Protein AF-0000000068881860 (afdb_homodimer)

Organism: Cordyceps militaris (strain CM01) (NCBI:txid983644)

Nearest PDB structures (foldseek):
  6rwh-assembly1_A-2  TM=2.886E-01  e=1.156E+00  Homo sapiens
  7oqw-assembly1_A-2  TM=2.796E-01  e=2.111E+00  Homo sapiens
  6qds-assembly1_A-2  TM=2.973E-01  e=2.919E+00  Homo sapiens
  5n5t-assembly1_A-2  TM=2.731E-01  e=3.680E+00  Homo sapiens
  7oqg-assembly1_A  TM=2.749E-01  e=4.429E+00  Homo sapiens

Solvent-accessible surface area (backbone atoms only — not comparable to full-atom values): 34474 Å² total; per-residue (Å²): 134,83,83,69,75,73,81,76,70,82,74,78,71,51,68,64,53,52,33,51,53,47,51,56,52,47,54,57,48,46,53,52,50,52,57,40,29,72,53,29,72,70,35,61,43,63,58,52,47,54,51,46,53,53,51,53,50,34,41,48,31,61,34,77,65,48,66,71,42,52,50,53,50,46,52,51,49,48,50,47,48,53,50,34,39,20,24,24,52,74,83,44,50,63,53,31,42,46,51,47,51,54,41,28,45,25,47,65,33,86,61,48,23,50,50,75,73,87,83,87,72,84,68,69,87,51,86,85,45,52,39,76,62,62,47,98,87,68,22,34,65,36,54,52,42,58,61,47,25,60,55,49,40,48,51,44,72,71,38,66,74,39,72,75,53,45,74,81,55,46,24,52,35,10,35,25,30,43,39,13,46,41,30,23,49,60,44,45,74,27,36,49,56,48,52,45,34,50,50,33,61,44,62,13,35,91,54,49,62,71,56,94,86,48,68,18,30,56,73,37,38,52,20,49,25,37,20,35,67,50,15,32,66,46,51,51,36,24,22,69,54,48,85,43,74,59,58,87,77,42,59,62,85,47,26,44,73,26,59,51,45,53,71,64,68,71,51,90,67,60,47,65,28,58,53,51,45,51,50,50,53,51,45,32,56,50,37,43,68,61,80,47,64,72,46,13,50,28,28,46,50,39,52,55,46,40,59,70,44,43,67,26,69,76,42,59,84,67,73,68,61,82,121,136,81,80,69,77,72,81,78,71,80,74,77,71,50,67,64,53,53,31,52,53,48,51,54,52,46,54,56,48,45,53,53,51,53,58,39,29,71,54,29,72,69,36,60,42,63,58,53,47,53,53,45,54,54,51,53,48,34,41,49,30,62,35,78,66,49,66,72,42,53,53,53,49,46,52,51,49,46,51,46,46,53,48,34,38,22,23,25,48,75,84,44,51,62,53,30,43,47,52,46,51,53,40,28,45,25,46,65,32,85,59,48,22,51,49,76,72,88,80,89,70,84,68,68,88,51,85,84,44,50,40,75,62,64,48,97,87,69,22,33,66,36,55,53,43,58,60,47,27,61,54,48,40,48,52,43,72,70,39,67,76,39,71,72,51,47,74,56,76,45,20,53,35,10,34,24,32,42,40,12,46,43,31,22,50,60,42,44,72,27,36,49,56,48,50,46,34,50,48,33,61,44,61,14,35,89,52,51,62,69,56,92,84,49,68,20,31,55,74,38,38,53,20,50,24,37,19,36,65,50,15,35,68,45,52,51,36,24,22,69,55,48,85,44,73,59,59,87,76,42,57,63,86,47,27,43,71,26,60,52,43,53,71,65,68,72,50,90,68,62,47,65,30,57,54,51,46,52,50,51,52,51,44,34,56,51,37,43,67,62,81,46,65,73,47,14,52,27,28,45,49,38,50,54,46,40,57,71,42,40,66,26,66,76,42,59,83,66,74,68,61,83,121

pLDDT: mean 86.81, std 18.7, range [21.02, 98.81]

Radius of gyration: 27.89 Å; Cα contacts (8 Å, |Δi|>4): 917; chains: 2; bounding box: 131×77×62 Å

Sequence (646 aa):
MENRPAPHIVSEQSEEERLARFLKCASIADKHVDQEAELGDDNTLDITVESHISALTFRHIATATPMIVLEAELHHFWRTAILGASHWNPENRKHDTLIRLILQARARGTLTRPLSSVSGGQEPLSSSNRRHVLFSDGNSLWSGLPFLGTDLVQVWLDRFYQLDYANHHNQRVNLSCFVGRLLSVGIYNGPATCLLSLFRETLETDRALTSDKEVSVSHLIHALAAFIRYAKESTLSLSNGSEAPDVGTLPPSVASLGELARQSGTINVPGFSVERWKFWMSRLEELVNCGEESVATAAANCLGYVDCTSSTIYGPLENHTIDMENRPAPHIVSEQSEEERLARFLKCASIADKHVDQEAELGDDNTLDITVESHISALTFRHIATATPMIVLEAELHHFWRTAILGASHWNPENRKHDTLIRLILQARARGTLTRPLSSVSGGQEPLSSSNRRHVLFSDGNSLWSGLPFLGTDLVQVWLDRFYQLDYANHHNQRVNLSCFVGRLLSVGIYNGPATCLLSLFRETLETDRALTSDKEVSVSHLIHALAAFIRYAKESTLSLSNGSEAPDVGTLPPSVASLGELARQSGTINVPGFSVERWKFWMSRLEELVNCGEESVATAAANCLGYVDCTSSTIYGPLENHTID

Secondary structure (DSSP, 8-state):
--------------HHHHHHHHHHHHHHHHHHHHHHHTTGGG--HHHHHHHHHHHHHHHHHHS---HHHHHHHHHHHHHHHHHHHTTS-TT-THHHHHHHHHHHHHTT---EEE----SS------GGGEEE-B-TTS-BTTTS-TTHHHHHHHHHHHHTTSTTTTTTT-HHHHHHHHHHHHHHTT--TTHHHHHHHHHIIIIIS---SS-SSS--HHHHHHHHHHHHHHHHHHHHHHHTTTTPPPGGGS-HHHHS--HHHHHH----SSSS-HHHHHHHHHHHHHHHTSS-HHHHHHHHHHHHHHHHHHTTSS--SS-----/--------------HHHHHHHHHHHHHHHHHHHHHHHTTGGG--HHHHHHHHHHHHHHHHHHS---HHHHHHHHHHHHHHHHHHHTTS-TT-THHHHHHHHHHHHHTT---EEE----SS------GGGEEE-B-TTS-BTTTS-TTHHHHHHHHHHHHTTSGGGGGTTTHHHHHHHHHHHHHHTT--TTHHHHHHHHHIIIIIS---SS-SSS--HHHHHHHHHHHHHHHHHHHHHHHTTTTPPPGGGS-HHHHS--HHHHHH----SSSS-HHHHHHHHHHHHHHHTSS-HHHHHHHHHHHHHHHHHHTTSS--TT-----

Foldseek 3Di:
DDCPDDPDPPPPQPLVRVLVVLVVVLVVVVVVLLVLLLVFQPRDLLVVLLVLLVVLLCCFAPHPNDLVNSVVSLLSSLVSLLSNQLRYDLPRCSLVSSLVSLVVLLVVDFHWHFAPDDDDDPPDSPPVGIGTDAHPVGHGGSVRSPCNQVSLLCCLVVQLFDLCNCPRHNSLLRSLLSLLQCLLVPNCRNSVLSLLQLLQVQQFADFACDDNPGRHNLSRLSSNLSNCLRNLQSLVCCLPVHSPDDLVVHDPVSFDHHDRLVVVVQDDGTGHYLSVVVSSLVSLVVQLVVPDPSSNVSSVSNNVSNVVNQVPDPHNSPPPPPD/DDCPDDPPPPPPQPLVRVLVVLVVVLVVVVVVLLVLLQVFLPRDLLVVLLVLLVVLLCCFAPHPRDLVNSVVSLLSSLVSLLSNQLRYDLPRCSLVSSLVSLVVLLVVDFGWHFAPDDDDDPPDSPPVGIGGDAHPVGHGGSVRSPCNQVSLLCCLVVQLFDLCNCVPRNSLLRSLLSLLQCLLVPNCRNSVLSLLQLLQVQQFADAACDDNPGRHNLSRLSSNLSNCLRNLQSLVCCLPVHSPDDLVVHDPVSFDHHDNLVVVVQDDGTGHYLSSVVSSLVSLVVQLVVPDPSSNVSSVSNNVSNVVNCVPDPHNSPPPPPD

Structure (mmCIF, N/CA/C/O backbone):
data_AF-0000000068881860-model_v1
#
loop_
_entity.id
_entity.type
_entity.pdbx_description
1 polymer 'Uncharacterized protein'
#
loop_
_atom_site.group_PDB
_atom_site.id
_atom_site.type_symbol
_atom_site.label_atom_id
_atom_site.label_alt_id
_atom_site.label_comp_id
_atom_site.label_asym_id
_atom_site.label_entity_id
_atom_site.label_seq_id
_atom_site.pdbx_PDB_ins_code
_atom_site.Cartn_x
_atom_site.Cartn_y
_atom_site.Cartn_z
_atom_site.occupancy
_atom_site.B_iso_or_equiv
_atom_site.auth_seq_id
_atom_site.auth_comp_id
_atom_site.auth_asym_id
_atom_site.auth_atom_id
_atom_site.pdbx_PDB_model_num
ATOM 1 N N . MET A 1 1 ? -65.812 11.75 21.344 1 29.17 1 MET A N 1
ATOM 2 C CA . MET A 1 1 ? -64.375 11.656 21.531 1 29.17 1 MET A CA 1
ATOM 3 C C . MET A 1 1 ? -63.75 10.641 20.562 1 29.17 1 MET A C 1
ATOM 5 O O . MET A 1 1 ? -63.969 9.438 20.719 1 29.17 1 MET A O 1
ATOM 9 N N . GLU A 1 2 ? -63.625 10.914 19.297 1 32.97 2 GLU A N 1
ATOM 10 C CA . GLU A 1 2 ? -63.312 10.055 18.156 1 32.97 2 GLU A CA 1
ATOM 11 C C . GLU A 1 2 ? -61.906 9.523 18.234 1 32.97 2 GLU A C 1
ATOM 13 O O . GLU A 1 2 ? -60.969 10.273 18.5 1 32.97 2 GLU A O 1
ATOM 18 N N . ASN A 1 3 ? -61.688 8.195 18.516 1 34 3 ASN A N 1
ATOM 19 C CA . ASN A 1 3 ? -60.5 7.355 18.609 1 34 3 ASN A CA 1
ATOM 20 C C . ASN A 1 3 ? -59.594 7.512 17.375 1 34 3 ASN A C 1
ATOM 22 O O . ASN A 1 3 ? -59.938 7.055 16.297 1 34 3 ASN A O 1
ATOM 26 N N . ARG A 1 4 ? -58.875 8.586 17.234 1 37.62 4 ARG A N 1
ATOM 27 C CA . ARG A 1 4 ? -57.906 8.695 16.156 1 37.62 4 ARG A CA 1
ATOM 28 C C . ARG A 1 4 ? -56.969 7.508 16.156 1 37.62 4 ARG A C 1
ATOM 30 O O . ARG A 1 4 ? -56.344 7.199 17.172 1 37.62 4 ARG A O 1
ATOM 37 N N . PRO A 1 5 ? -57.156 6.578 15.219 1 33.19 5 PRO A N 1
ATOM 38 C CA . PRO A 1 5 ? -56.219 5.445 15.242 1 33.19 5 PRO A CA 1
ATOM 39 C C . PRO A 1 5 ? -54.75 5.883 15.312 1 33.19 5 PRO A C 1
ATOM 41 O O . PRO A 1 5 ? -54.406 6.961 14.836 1 33.19 5 PRO A O 1
ATOM 44 N N . ALA A 1 6 ? -54 5.336 16.328 1 37.25 6 ALA A N 1
ATOM 45 C CA . ALA A 1 6 ? -52.594 5.555 16.547 1 37.25 6 ALA A CA 1
ATOM 46 C C . ALA A 1 6 ? -51.812 5.488 15.227 1 37.25 6 ALA A C 1
ATOM 48 O O . ALA A 1 6 ? -52.156 4.707 14.336 1 37.25 6 ALA A O 1
ATOM 49 N N . PRO A 1 7 ? -51 6.562 14.812 1 36.44 7 PRO A N 1
ATOM 50 C CA . PRO A 1 7 ? -50.188 6.504 13.586 1 36.44 7 PRO A CA 1
ATOM 51 C C . PRO A 1 7 ? -49.531 5.152 13.391 1 36.44 7 PRO A C 1
ATOM 53 O O . PRO A 1 7 ? -49.219 4.453 14.367 1 36.44 7 PRO A O 1
ATOM 56 N N . HIS A 1 8 ? -49.844 4.312 12.375 1 34.31 8 HIS A N 1
ATOM 57 C CA . HIS A 1 8 ? -49.25 3.07 11.906 1 34.31 8 HIS A CA 1
ATOM 58 C C . HIS A 1 8 ? -47.75 3.072 12.117 1 34.31 8 HIS A C 1
ATOM 60 O O . HIS A 1 8 ? -47.062 4.016 11.719 1 34.31 8 HIS A O 1
ATOM 66 N N . ILE A 1 9 ? -47.25 2.508 13.109 1 37.78 9 ILE A N 1
ATOM 67 C CA . ILE A 1 9 ? -45.844 2.229 13.383 1 37.78 9 ILE A CA 1
ATOM 68 C C . ILE A 1 9 ? -45.125 1.937 12.078 1 37.78 9 ILE A C 1
ATOM 70 O O . ILE A 1 9 ? -45.531 1.079 11.297 1 37.78 9 ILE A O 1
ATOM 74 N N . VAL A 1 10 ? -44.531 2.859 11.406 1 39.78 10 VAL A N 1
ATOM 75 C CA . VAL A 1 10 ? -43.625 2.602 10.305 1 39.78 10 VAL A CA 1
ATOM 76 C C . VAL A 1 10 ? -43 1.213 10.461 1 39.78 10 VAL A C 1
ATOM 78 O O . VAL A 1 10 ? -42.344 0.92 11.469 1 39.78 10 VAL A O 1
ATOM 81 N N . SER A 1 11 ? -43.406 0.081 10.109 1 43.28 11 SER A N 1
ATOM 82 C CA . SER A 1 11 ? -43.062 -1.334 10.07 1 43.28 11 SER A CA 1
ATOM 83 C C . SER A 1 11 ? -41.562 -1.52 9.844 1 43.28 11 SER A C 1
ATOM 85 O O . SER A 1 11 ? -41 -1.021 8.859 1 43.28 11 SER A O 1
ATOM 87 N N . GLU A 1 12 ? -40.688 -1.574 10.836 1 55.06 12 GLU A N 1
ATOM 88 C CA . GLU A 1 12 ? -39.25 -1.925 10.875 1 55.06 12 GLU A CA 1
ATOM 89 C C . GLU A 1 12 ? -38.938 -3.043 9.883 1 55.06 12 GLU A C 1
ATOM 91 O O . GLU A 1 12 ? -39.5 -4.137 9.977 1 55.06 12 GLU A O 1
ATOM 96 N N . GLN A 1 13 ? -38.688 -2.779 8.648 1 69.75 13 GLN A N 1
ATOM 97 C CA . GLN A 1 13 ? -38.312 -3.762 7.645 1 69.75 13 GLN A CA 1
ATOM 98 C C . GLN A 1 13 ? -37.375 -4.82 8.234 1 69.75 13 GLN A C 1
ATOM 100 O O . GLN A 1 13 ? -36.469 -4.488 8.977 1 69.75 13 GLN A O 1
ATOM 105 N N . SER A 1 14 ? -37.875 -6.129 8.188 1 84.31 14 SER A N 1
ATOM 106 C CA . SER A 1 14 ? -37.062 -7.25 8.641 1 84.31 14 SER A CA 1
ATOM 107 C C . SER A 1 14 ? -35.656 -7.203 8.016 1 84.31 14 SER A C 1
ATOM 109 O O . SER A 1 14 ? -35.438 -6.531 7.008 1 84.31 14 SER A O 1
ATOM 111 N N . GLU A 1 15 ? -34.719 -7.703 8.656 1 88.19 15 GLU A N 1
ATOM 112 C CA . GLU A 1 15 ? -33.375 -7.812 8.141 1 88.19 15 GLU A CA 1
ATOM 113 C C . GLU A 1 15 ? -33.344 -8.461 6.762 1 88.19 15 GLU A C 1
ATOM 115 O O . GLU A 1 15 ? -32.562 -8.055 5.887 1 88.19 15 GLU A O 1
ATOM 120 N N . GLU A 1 16 ? -34.281 -9.328 6.531 1 89.25 16 GLU A N 1
ATOM 121 C CA . GLU A 1 16 ? -34.375 -10.047 5.262 1 89.25 16 GLU A CA 1
ATOM 122 C C . GLU A 1 16 ? -34.875 -9.141 4.148 1 89.25 16 GLU A C 1
ATOM 124 O O . GLU A 1 16 ? -34.438 -9.242 3.002 1 89.25 16 GLU A O 1
ATOM 129 N N . GLU A 1 17 ? -35.781 -8.359 4.566 1 89.94 17 GLU A N 1
ATOM 130 C CA . GLU A 1 17 ? -36.312 -7.426 3.58 1 89.94 17 GLU A CA 1
ATOM 131 C C . GLU A 1 17 ? -35.25 -6.398 3.16 1 89.94 17 GLU A C 1
ATOM 133 O O . GLU A 1 17 ? -35.156 -6.047 1.98 1 89.94 17 GLU A O 1
ATOM 138 N N . ARG A 1 18 ? -34.625 -5.941 4.141 1 90.62 18 ARG A N 1
ATOM 139 C CA . ARG A 1 18 ? -33.562 -4.988 3.84 1 90.62 18 ARG A CA 1
ATOM 140 C C . ARG A 1 18 ? -32.469 -5.625 2.973 1 90.62 18 ARG A C 1
ATOM 142 O O . ARG A 1 18 ? -31.938 -4.984 2.068 1 90.62 18 ARG A O 1
ATOM 149 N N . LEU A 1 19 ? -32.156 -6.84 3.217 1 93.25 19 LEU A N 1
ATOM 150 C CA . LEU A 1 19 ? -31.188 -7.57 2.398 1 93.25 19 LEU A CA 1
ATOM 151 C C . LEU A 1 19 ? -31.703 -7.711 0.965 1 93.25 19 LEU A C 1
ATOM 153 O O . LEU A 1 19 ? -30.953 -7.48 0.014 1 93.25 19 LEU A O 1
ATOM 157 N N . ALA A 1 20 ? -32.938 -8.062 0.847 1 93.31 20 ALA A N 1
ATOM 158 C CA . ALA A 1 20 ? -33.531 -8.242 -0.478 1 93.31 20 ALA A CA 1
ATOM 159 C C . ALA A 1 20 ? -33.469 -6.949 -1.283 1 93.31 20 ALA A C 1
ATOM 161 O O . ALA A 1 20 ? -33.219 -6.969 -2.488 1 93.31 20 ALA A O 1
ATOM 162 N N . ARG A 1 21 ? -33.75 -5.887 -0.641 1 90.81 21 ARG A N 1
ATOM 163 C CA . ARG A 1 21 ? -33.719 -4.59 -1.302 1 90.81 21 ARG A CA 1
ATOM 164 C C . ARG A 1 21 ? -32.281 -4.266 -1.764 1 90.81 21 ARG A C 1
ATOM 166 O O . ARG A 1 21 ? -32.094 -3.791 -2.883 1 90.81 21 ARG A O 1
ATOM 173 N N . PHE A 1 22 ? -31.344 -4.527 -0.86 1 92.69 22 PHE A N 1
ATOM 174 C CA . PHE A 1 22 ? -29.969 -4.277 -1.245 1 92.69 22 PHE A CA 1
ATOM 175 C C . PHE A 1 22 ? -29.578 -5.125 -2.447 1 92.69 22 PHE A C 1
ATOM 177 O O . PHE A 1 22 ? -28.953 -4.633 -3.389 1 92.69 22 PHE A O 1
ATOM 184 N N . LEU A 1 23 ? -29.938 -6.363 -2.387 1 93.5 23 LEU A N 1
ATOM 185 C CA . LEU A 1 23 ? -29.547 -7.285 -3.445 1 93.5 23 LEU A CA 1
ATOM 186 C C . LEU A 1 23 ? -30.156 -6.867 -4.781 1 93.5 23 LEU A C 1
ATOM 188 O O . LEU A 1 23 ? -29.516 -7.016 -5.828 1 93.5 23 LEU A O 1
ATOM 192 N N . LYS A 1 24 ? -31.312 -6.352 -4.742 1 91.5 24 LYS A N 1
ATOM 193 C CA . LYS A 1 24 ? -31.938 -5.832 -5.961 1 91.5 24 LYS A CA 1
ATOM 194 C C . LYS A 1 24 ? -31.141 -4.656 -6.52 1 91.5 24 LYS A C 1
ATOM 196 O O . LYS A 1 24 ? -30.875 -4.598 -7.719 1 91.5 24 LYS A O 1
ATOM 201 N N . CYS A 1 25 ? -30.75 -3.781 -5.652 1 89.81 25 CYS A N 1
ATOM 202 C CA . CYS A 1 25 ? -29.953 -2.631 -6.059 1 89.81 25 CYS A CA 1
ATOM 203 C C . CYS A 1 25 ? -28.578 -3.064 -6.551 1 89.81 25 CYS A C 1
ATOM 205 O O . CYS A 1 25 ? -28.062 -2.527 -7.535 1 89.81 25 CYS A O 1
ATOM 207 N N . ALA A 1 26 ? -28.031 -4.047 -5.848 1 90.12 26 ALA A N 1
ATOM 208 C CA . ALA A 1 26 ? -26.688 -4.535 -6.188 1 90.12 26 ALA A CA 1
ATOM 209 C C . ALA A 1 26 ? -26.688 -5.184 -7.57 1 90.12 26 ALA A C 1
ATOM 211 O O . ALA A 1 26 ? -25.703 -5.066 -8.312 1 90.12 26 ALA A O 1
ATOM 212 N N . SER A 1 27 ? -27.766 -5.777 -7.875 1 90.75 27 SER A N 1
ATOM 213 C CA . SER A 1 27 ? -27.859 -6.418 -9.18 1 90.75 27 SER A CA 1
ATOM 214 C C . SER A 1 27 ? -27.828 -5.387 -10.305 1 90.75 27 SER A C 1
ATOM 216 O O . SER A 1 27 ? -27.188 -5.613 -11.336 1 90.75 27 SER A O 1
ATOM 218 N N . ILE A 1 28 ? -28.438 -4.34 -10.125 1 91.06 28 ILE A N 1
ATOM 219 C CA . ILE A 1 28 ? -28.406 -3.252 -11.094 1 91.06 28 ILE A CA 1
ATOM 220 C C . ILE A 1 28 ? -27.016 -2.643 -11.156 1 91.06 28 ILE A C 1
ATOM 222 O O . ILE A 1 28 ? -26.469 -2.42 -12.242 1 91.06 28 ILE A O 1
ATOM 226 N N . ALA A 1 29 ? -26.484 -2.461 -10 1 91.19 29 ALA A N 1
ATOM 227 C CA . ALA A 1 29 ? -25.141 -1.896 -9.906 1 91.19 29 ALA A CA 1
ATOM 228 C C . ALA A 1 29 ? -24.109 -2.812 -10.57 1 91.19 29 ALA A C 1
ATOM 230 O O . ALA A 1 29 ? -23.156 -2.34 -11.188 1 91.19 29 ALA A O 1
ATOM 231 N N . ASP A 1 30 ? -24.375 -4.055 -10.453 1 92.44 30 ASP A N 1
ATOM 232 C CA . ASP A 1 30 ? -23.453 -5.039 -11.016 1 92.44 30 ASP A CA 1
ATOM 233 C C . ASP A 1 30 ? -23.375 -4.906 -12.539 1 92.44 30 ASP A C 1
ATOM 235 O O . ASP A 1 30 ? -22.312 -5.047 -13.125 1 92.44 30 ASP A O 1
ATOM 239 N N . LYS A 1 31 ? -24.438 -4.645 -13.133 1 93.44 31 LYS A N 1
ATOM 240 C CA . LYS A 1 31 ? -24.453 -4.457 -14.578 1 93.44 31 LYS A CA 1
ATOM 241 C C . LYS A 1 31 ? -23.609 -3.248 -14.977 1 93.44 31 LYS A C 1
ATOM 243 O O . LYS A 1 31 ? -22.875 -3.291 -15.969 1 93.44 31 LYS A O 1
ATOM 248 N N . HIS A 1 32 ? -23.75 -2.293 -14.203 1 94 32 HIS A N 1
ATOM 249 C CA . HIS A 1 32 ? -22.953 -1.097 -14.461 1 94 32 HIS A CA 1
ATOM 250 C C . HIS A 1 32 ? -21.469 -1.362 -14.234 1 94 32 HIS A C 1
ATOM 252 O O . HIS A 1 32 ? -20.625 -0.868 -14.984 1 94 32 HIS A O 1
ATOM 258 N N . VAL A 1 33 ? -21.203 -2.094 -13.195 1 96 33 VAL A N 1
ATOM 259 C CA . VAL A 1 33 ? -19.812 -2.445 -12.875 1 96 33 VAL A CA 1
ATOM 260 C C . VAL A 1 33 ? -19.219 -3.291 -14 1 96 33 VAL A C 1
ATOM 262 O O . VAL A 1 33 ? -18.078 -3.07 -14.406 1 96 33 VAL A O 1
ATOM 265 N N . ASP A 1 34 ? -20.031 -4.145 -14.508 1 95.62 34 ASP A N 1
ATOM 266 C CA . ASP A 1 34 ? -19.578 -4.977 -15.617 1 95.62 34 ASP A CA 1
ATOM 267 C C . ASP A 1 34 ? -19.266 -4.125 -16.844 1 95.62 34 ASP A C 1
ATOM 269 O O . ASP A 1 34 ? -18.234 -4.324 -17.5 1 95.62 34 ASP A O 1
ATOM 273 N N . GLN A 1 35 ? -20.125 -3.275 -17.125 1 95.69 35 GLN A N 1
ATOM 274 C CA . GLN A 1 35 ? -19.938 -2.402 -18.281 1 95.69 35 GLN A CA 1
ATOM 275 C C . GLN A 1 35 ? -18.703 -1.511 -18.109 1 95.69 35 GLN A C 1
ATOM 277 O O . GLN A 1 35 ? -17.938 -1.316 -19.047 1 95.69 35 GLN A O 1
ATOM 282 N N . GLU A 1 36 ? -18.625 -1.035 -16.891 1 96.31 36 GLU A N 1
ATOM 283 C CA . GLU A 1 36 ? -17.453 -0.195 -16.594 1 96.31 36 GLU A CA 1
ATOM 284 C C . GLU A 1 36 ? -16.156 -0.976 -16.734 1 96.31 36 GLU A C 1
ATOM 286 O O . GLU A 1 36 ? -15.188 -0.464 -17.297 1 96.31 36 GLU A O 1
ATOM 291 N N . ALA A 1 37 ? -16.109 -2.162 -16.328 1 95.56 37 ALA A N 1
ATOM 292 C CA . ALA A 1 37 ? -14.906 -2.998 -16.375 1 95.56 37 ALA A CA 1
ATOM 293 C C . ALA A 1 37 ? -14.469 -3.24 -17.812 1 95.56 37 ALA A C 1
ATOM 295 O O . ALA A 1 37 ? -13.273 -3.344 -18.094 1 95.56 37 ALA A O 1
ATOM 296 N N . GLU A 1 38 ? -15.375 -3.26 -18.703 1 93.94 38 GLU A N 1
ATOM 297 C CA . GLU A 1 38 ? -15.094 -3.561 -20.094 1 93.94 38 GLU A CA 1
ATOM 298 C C . GLU A 1 38 ? -14.32 -2.426 -20.766 1 93.94 38 GLU A C 1
ATOM 300 O O . GLU A 1 38 ? -13.781 -2.592 -21.859 1 93.94 38 GLU A O 1
ATOM 305 N N . LEU A 1 39 ? -14.195 -1.349 -20.109 1 95.62 39 LEU A N 1
ATOM 306 C CA . LEU A 1 39 ? -13.438 -0.222 -20.641 1 95.62 39 LEU A CA 1
ATOM 307 C C . LEU A 1 39 ? -11.938 -0.458 -20.484 1 95.62 39 LEU A C 1
ATOM 309 O O . LEU A 1 39 ? -11.133 0.361 -20.938 1 95.62 39 LEU A O 1
ATOM 313 N N . GLY A 1 40 ? -11.586 -1.563 -19.859 1 94.69 40 GLY A N 1
ATOM 314 C CA . GLY A 1 40 ? -10.18 -1.921 -19.734 1 94.69 40 GLY A CA 1
ATOM 315 C C . GLY A 1 40 ? -9.398 -0.979 -18.844 1 94.69 40 GLY A C 1
ATOM 316 O O . GLY A 1 40 ? -9.805 -0.708 -17.703 1 94.69 40 GLY A O 1
ATOM 317 N N . ASP A 1 41 ? -8.414 -0.45 -19.359 1 95.06 41 ASP A N 1
ATOM 318 C CA . ASP A 1 41 ? -7.508 0.402 -18.594 1 95.06 41 ASP A CA 1
ATOM 319 C C . ASP A 1 41 ? -8.195 1.701 -18.188 1 95.06 41 ASP A C 1
ATOM 321 O O . ASP A 1 41 ? -7.746 2.375 -17.25 1 95.06 41 ASP A O 1
ATOM 325 N N . ASP A 1 42 ? -9.211 1.984 -18.828 1 95.5 42 ASP A N 1
ATOM 326 C CA . ASP A 1 42 ? -9.844 3.275 -18.594 1 95.5 42 ASP A CA 1
ATOM 327 C C . ASP A 1 42 ? -10.961 3.152 -17.562 1 95.5 42 ASP A C 1
ATOM 329 O O . ASP A 1 42 ? -11.531 4.16 -17.125 1 95.5 42 ASP A O 1
ATOM 333 N N . ASN A 1 43 ? -11.195 1.9 -17.125 1 96.5 43 ASN A N 1
ATOM 334 C CA . ASN A 1 43 ? -12.281 1.82 -16.156 1 96.5 43 ASN A CA 1
ATOM 335 C C . ASN A 1 43 ? -11.93 2.537 -14.859 1 96.5 43 ASN A C 1
ATOM 337 O O . ASN A 1 43 ? -10.758 2.648 -14.5 1 96.5 43 ASN A O 1
ATOM 341 N N . THR A 1 44 ? -12.961 3.01 -14.172 1 96.75 44 THR A N 1
ATOM 342 C CA . THR A 1 44 ? -12.766 3.854 -13 1 96.75 44 THR A CA 1
ATOM 343 C C . THR A 1 44 ? -13.281 3.158 -11.742 1 96.75 44 THR A C 1
ATOM 345 O O . THR A 1 44 ? -13.789 3.812 -10.828 1 96.75 44 THR A O 1
ATOM 348 N N . LEU A 1 45 ? -13.164 1.93 -11.727 1 97 45 LEU A N 1
ATOM 349 C CA . LEU A 1 45 ? -13.703 1.175 -10.602 1 97 45 LEU A CA 1
ATOM 350 C C . LEU A 1 45 ? -12.844 1.361 -9.352 1 97 45 LEU A C 1
ATOM 352 O O . LEU A 1 45 ? -13.289 1.078 -8.242 1 97 45 LEU A O 1
ATOM 356 N N . ASP A 1 46 ? -11.609 1.86 -9.523 1 96.31 46 ASP A N 1
ATOM 357 C CA . ASP A 1 46 ? -10.812 2.236 -8.359 1 96.31 46 ASP A CA 1
ATOM 358 C C . ASP A 1 46 ? -11.477 3.373 -7.59 1 96.31 46 ASP A C 1
ATOM 360 O O . ASP A 1 46 ? -11.438 3.402 -6.355 1 96.31 46 ASP A O 1
ATOM 364 N N . ILE A 1 47 ? -12.125 4.27 -8.289 1 95.38 47 ILE A N 1
ATOM 365 C CA . ILE A 1 47 ? -12.852 5.363 -7.66 1 95.38 47 ILE A CA 1
ATOM 366 C C . ILE A 1 47 ? -14.078 4.812 -6.938 1 95.38 47 ILE A C 1
ATOM 368 O O . ILE A 1 47 ? -14.375 5.215 -5.809 1 95.38 47 ILE A O 1
ATOM 372 N N . THR A 1 48 ? -14.734 3.895 -7.578 1 95.31 48 THR A N 1
ATOM 373 C CA . THR A 1 48 ? -15.906 3.254 -6.988 1 95.31 48 THR A CA 1
ATOM 374 C C . THR A 1 48 ? -15.539 2.537 -5.695 1 95.31 48 THR A C 1
ATOM 376 O O . THR A 1 48 ? -16.25 2.645 -4.695 1 95.31 48 THR A O 1
ATOM 379 N N . VAL A 1 49 ? -14.445 1.874 -5.703 1 96.62 49 VAL A N 1
ATOM 380 C CA . VAL A 1 49 ? -13.969 1.126 -4.547 1 96.62 49 VAL A CA 1
ATOM 381 C C . VAL A 1 49 ? -13.656 2.086 -3.398 1 96.62 49 VAL A C 1
ATOM 383 O O . VAL A 1 49 ? -14.023 1.829 -2.25 1 96.62 49 VAL A O 1
ATOM 386 N N . GLU A 1 50 ? -13.055 3.16 -3.721 1 94.5 50 GLU A N 1
ATOM 387 C CA . GLU A 1 50 ? -12.734 4.148 -2.697 1 94.5 50 GLU A CA 1
ATOM 388 C C . GLU A 1 50 ? -14 4.672 -2.02 1 94.5 50 GLU A C 1
ATOM 390 O O . GLU A 1 50 ? -14.062 4.77 -0.792 1 94.5 50 GLU A O 1
ATOM 395 N N . SER A 1 51 ? -14.953 4.953 -2.812 1 92.44 51 SER A N 1
ATOM 396 C CA . SER A 1 51 ? -16.234 5.453 -2.297 1 92.44 51 SER A CA 1
ATOM 397 C C . SER A 1 51 ? -16.922 4.406 -1.432 1 92.44 51 SER A C 1
ATOM 399 O O . SER A 1 51 ? -17.547 4.742 -0.423 1 92.44 51 SER A O 1
ATOM 401 N N . HIS A 1 52 ? -16.812 3.17 -1.829 1 94.44 52 HIS A N 1
ATOM 402 C CA . HIS A 1 52 ? -17.453 2.09 -1.09 1 94.44 52 HIS A CA 1
ATOM 403 C C . HIS A 1 52 ? -16.797 1.898 0.278 1 94.44 52 HIS A C 1
ATOM 405 O O . HIS A 1 52 ? -17.484 1.55 1.246 1 94.44 52 HIS A O 1
ATOM 411 N N . ILE A 1 53 ? -15.508 2.092 0.35 1 94.12 53 ILE A N 1
ATOM 412 C CA . ILE A 1 53 ? -14.82 1.975 1.633 1 94.12 53 ILE A CA 1
ATOM 413 C C . ILE A 1 53 ? -15.398 2.986 2.619 1 94.12 53 ILE A C 1
ATOM 415 O O . ILE A 1 53 ? -15.719 2.639 3.76 1 94.12 53 ILE A O 1
ATOM 419 N N . SER A 1 54 ? -15.617 4.18 2.143 1 88.69 54 SER A N 1
ATOM 420 C CA . SER A 1 54 ? -16.172 5.23 2.984 1 88.69 54 SER A CA 1
ATOM 421 C C . SER A 1 54 ? -17.609 4.91 3.395 1 88.69 54 SER A C 1
ATOM 423 O O . SER A 1 54 ? -17.969 5.051 4.566 1 88.69 54 SER A O 1
ATOM 425 N N . ALA A 1 55 ? -18.344 4.449 2.459 1 89.81 55 ALA A N 1
ATOM 426 C CA . ALA A 1 55 ? -19.75 4.168 2.709 1 89.81 55 ALA A CA 1
ATOM 427 C C . ALA A 1 55 ? -19.922 3.002 3.682 1 89.81 55 ALA A C 1
ATOM 429 O O . ALA A 1 55 ? -20.719 3.076 4.621 1 89.81 55 ALA A O 1
ATOM 430 N N . LEU A 1 56 ? -19.172 1.972 3.463 1 92.75 56 LEU A N 1
ATOM 431 C CA . LEU A 1 56 ? -19.234 0.798 4.328 1 92.75 56 LEU A CA 1
ATOM 432 C C . LEU A 1 56 ? -18.797 1.141 5.746 1 92.75 56 LEU A C 1
ATOM 434 O O . LEU A 1 56 ? -19.391 0.675 6.719 1 92.75 56 LEU A O 1
ATOM 438 N N . THR A 1 57 ? -17.781 1.933 5.816 1 89.75 57 THR A N 1
ATOM 439 C CA . THR A 1 57 ? -17.297 2.361 7.121 1 89.75 57 THR A CA 1
ATOM 440 C C . THR A 1 57 ? -18.375 3.135 7.875 1 89.75 57 THR A C 1
ATOM 442 O O . THR A 1 57 ? -18.656 2.848 9.039 1 89.75 57 THR A O 1
ATOM 445 N N . PHE A 1 58 ? -18.969 3.992 7.145 1 84.75 58 PHE A N 1
ATOM 446 C CA . PHE A 1 58 ? -20.031 4.805 7.742 1 84.75 58 PHE A CA 1
ATOM 447 C C . PHE A 1 58 ? -21.188 3.932 8.219 1 84.75 58 PHE A C 1
ATOM 449 O O . PHE A 1 58 ? -21.656 4.09 9.344 1 84.75 58 PHE A O 1
ATOM 456 N N . ARG A 1 59 ? -21.578 3.066 7.426 1 87.75 59 ARG A N 1
ATOM 457 C CA . ARG A 1 59 ? -22.719 2.221 7.777 1 87.75 59 ARG A CA 1
ATOM 458 C C . ARG A 1 59 ? -22.391 1.33 8.969 1 87.75 59 ARG A C 1
ATOM 460 O O . ARG A 1 59 ? -23.25 1.061 9.805 1 87.75 59 ARG A O 1
ATOM 467 N N . HIS A 1 60 ? -21.188 0.895 9.016 1 90.06 60 HIS A N 1
ATOM 468 C CA . HIS A 1 60 ? -20.766 0.043 10.125 1 90.06 60 HIS A CA 1
ATOM 469 C C . HIS A 1 60 ? -20.719 0.825 11.43 1 90.06 60 HIS A C 1
ATOM 471 O O . HIS A 1 60 ? -21.172 0.336 12.469 1 90.06 60 HIS A O 1
ATOM 477 N N . ILE A 1 61 ? -20.266 1.978 11.422 1 85.25 61 ILE A N 1
ATOM 478 C CA . ILE A 1 61 ? -19.938 2.662 12.672 1 85.25 61 ILE A CA 1
ATOM 479 C C . ILE A 1 61 ? -21.094 3.572 13.07 1 85.25 61 ILE A C 1
ATOM 481 O O . ILE A 1 61 ? -21.25 3.906 14.25 1 85.25 61 ILE A O 1
ATOM 485 N N . ALA A 1 62 ? -21.922 4.02 12.125 1 81.56 62 ALA A N 1
ATOM 486 C CA . ALA A 1 62 ? -22.844 5.109 12.422 1 81.56 62 ALA A CA 1
ATOM 487 C C . ALA A 1 62 ? -24.297 4.652 12.281 1 81.56 62 ALA A C 1
ATOM 489 O O . ALA A 1 62 ? -25.219 5.402 12.594 1 81.56 62 ALA A O 1
ATOM 490 N N . THR A 1 63 ? -24.484 3.529 11.734 1 82.75 63 THR A N 1
ATOM 491 C CA . THR A 1 63 ? -25.859 3.096 11.523 1 82.75 63 THR A CA 1
ATOM 492 C C . THR A 1 63 ? -26.109 1.731 12.156 1 82.75 63 THR A C 1
ATOM 494 O O . THR A 1 63 ? -25.172 1.091 12.641 1 82.75 63 THR A O 1
ATOM 497 N N . ALA A 1 64 ? -27.391 1.399 12.164 1 83.25 64 ALA A N 1
ATOM 498 C CA . ALA A 1 64 ? -27.781 0.096 12.688 1 83.25 64 ALA A CA 1
ATOM 499 C C . ALA A 1 64 ? -28.062 -0.888 11.555 1 83.25 64 ALA A C 1
ATOM 501 O O . ALA A 1 64 ? -28.922 -1.764 11.688 1 83.25 64 ALA A O 1
ATOM 502 N N . THR A 1 65 ? -27.422 -0.633 10.43 1 88.81 65 THR A N 1
ATOM 503 C CA . THR A 1 65 ? -27.578 -1.554 9.305 1 88.81 65 THR A CA 1
ATOM 504 C C . THR A 1 65 ? -27.281 -2.988 9.742 1 88.81 65 THR A C 1
ATOM 506 O O . THR A 1 65 ? -26.266 -3.254 10.367 1 88.81 65 THR A O 1
ATOM 509 N N . PRO A 1 66 ? -28.234 -3.836 9.445 1 91.44 66 PRO A N 1
ATOM 510 C CA . PRO A 1 66 ? -28.031 -5.23 9.844 1 91.44 66 PRO A CA 1
ATOM 511 C C . PRO A 1 66 ? -26.734 -5.816 9.258 1 91.44 66 PRO A C 1
ATOM 513 O O . PRO A 1 66 ? -26.391 -5.512 8.117 1 91.44 66 PRO A O 1
ATOM 516 N N . MET A 1 67 ? -26.172 -6.73 9.969 1 93.06 67 MET A N 1
ATOM 517 C CA . MET A 1 67 ? -24.891 -7.324 9.578 1 93.06 67 MET A CA 1
ATOM 518 C C . MET A 1 67 ? -25.031 -8.102 8.266 1 93.06 67 MET A C 1
ATOM 520 O O . MET A 1 67 ? -24.109 -8.133 7.461 1 93.06 67 MET A O 1
ATOM 524 N N . ILE A 1 68 ? -26.156 -8.695 8.117 1 94.62 68 ILE A N 1
ATOM 525 C CA . ILE A 1 68 ? -26.344 -9.508 6.926 1 94.62 68 ILE A CA 1
ATOM 526 C C . ILE A 1 68 ? -26.297 -8.617 5.684 1 94.62 68 ILE A C 1
ATOM 528 O O . ILE A 1 68 ? -25.812 -9.039 4.629 1 94.62 68 ILE A O 1
ATOM 532 N N . VAL A 1 69 ? -26.797 -7.398 5.797 1 95.12 69 VAL A N 1
ATOM 533 C CA . VAL A 1 69 ? -26.781 -6.445 4.691 1 95.12 69 VAL A CA 1
ATOM 534 C C . VAL A 1 69 ? -25.344 -5.957 4.461 1 95.12 69 VAL A C 1
ATOM 536 O O . VAL A 1 69 ? -24.891 -5.855 3.32 1 95.12 69 VAL A O 1
ATOM 539 N N . LEU A 1 70 ? -24.609 -5.715 5.543 1 96.31 70 LEU A N 1
ATOM 540 C CA . LEU A 1 70 ? -23.219 -5.277 5.434 1 96.31 70 LEU A CA 1
ATOM 541 C C . LEU A 1 70 ? -22.375 -6.344 4.762 1 96.31 70 LEU A C 1
ATOM 543 O O . LEU A 1 70 ? -21.484 -6.027 3.957 1 96.31 70 LEU A O 1
ATOM 547 N N . GLU A 1 71 ? -22.656 -7.551 5.082 1 97.5 71 GLU A N 1
ATOM 548 C CA . GLU A 1 71 ? -21.906 -8.641 4.465 1 97.5 71 GLU A CA 1
ATOM 549 C C . GLU A 1 71 ? -22.172 -8.711 2.961 1 97.5 71 GLU A C 1
ATOM 551 O O . GLU A 1 71 ? -21.234 -8.883 2.172 1 97.5 71 GLU A O 1
ATOM 556 N N . ALA A 1 72 ? -23.406 -8.547 2.613 1 97.12 72 ALA A N 1
ATOM 557 C CA . ALA A 1 72 ? -23.75 -8.531 1.192 1 97.12 72 ALA A CA 1
ATOM 558 C C . ALA A 1 72 ? -23.047 -7.383 0.471 1 97.12 72 ALA A C 1
ATOM 560 O O . ALA A 1 72 ? -22.578 -7.543 -0.662 1 97.12 72 ALA A O 1
ATOM 561 N N . GLU A 1 73 ? -23 -6.277 1.092 1 96.62 73 GLU A N 1
ATOM 562 C CA . GLU A 1 73 ? -22.328 -5.117 0.515 1 96.62 73 GLU A CA 1
ATOM 563 C C . GLU A 1 73 ? -20.844 -5.359 0.371 1 96.62 73 GLU A C 1
ATOM 565 O O . GLU A 1 73 ? -20.219 -4.918 -0.602 1 96.62 73 GLU A O 1
ATOM 570 N N . LEU A 1 74 ? -20.25 -6.062 1.314 1 97.94 74 LEU A N 1
ATOM 571 C CA . LEU A 1 74 ? -18.828 -6.395 1.257 1 97.94 74 LEU A CA 1
ATOM 572 C C . LEU A 1 74 ? -18.531 -7.316 0.079 1 97.94 74 LEU A C 1
ATOM 574 O O . LEU A 1 74 ? -17.547 -7.137 -0.624 1 97.94 74 LEU A O 1
ATOM 578 N N . HIS A 1 75 ? -19.406 -8.25 -0.099 1 97.69 75 HIS A N 1
ATOM 579 C CA . HIS A 1 75 ? -19.234 -9.125 -1.253 1 97.69 75 HIS A CA 1
ATOM 580 C C . HIS A 1 75 ? -19.281 -8.336 -2.557 1 97.69 75 HIS A C 1
ATOM 582 O O . HIS A 1 75 ? -18.484 -8.57 -3.465 1 97.69 75 HIS A O 1
ATOM 588 N N . HIS A 1 76 ? -20.234 -7.434 -2.609 1 96.88 76 HIS A N 1
ATOM 589 C CA . HIS A 1 76 ? -20.328 -6.574 -3.783 1 96.88 76 HIS A CA 1
ATOM 590 C C . HIS A 1 76 ? -19.078 -5.719 -3.951 1 96.88 76 HIS A C 1
ATOM 592 O O . HIS A 1 76 ? -18.609 -5.527 -5.07 1 96.88 76 HIS A O 1
ATOM 598 N N . PHE A 1 77 ? -18.656 -5.242 -2.879 1 97.5 77 PHE A N 1
ATOM 599 C CA . PHE A 1 77 ? -17.438 -4.426 -2.852 1 97.5 77 PHE A CA 1
ATOM 600 C C . PHE A 1 77 ? -16.25 -5.195 -3.426 1 97.5 77 PHE A C 1
ATOM 602 O O . PHE A 1 77 ? -15.57 -4.711 -4.328 1 97.5 77 PHE A O 1
ATOM 609 N N . TRP A 1 78 ? -15.961 -6.426 -2.965 1 98.38 78 TRP A N 1
ATOM 610 C CA . TRP A 1 78 ? -14.82 -7.215 -3.414 1 98.38 78 TRP A CA 1
ATOM 611 C C . TRP A 1 78 ? -14.992 -7.648 -4.867 1 98.38 78 TRP A C 1
ATOM 613 O O . TRP A 1 78 ? -14.031 -7.66 -5.637 1 98.38 78 TRP A O 1
ATOM 623 N N . ARG A 1 79 ? -16.203 -7.945 -5.195 1 97.25 79 ARG A N 1
ATOM 624 C CA . ARG A 1 79 ? -16.453 -8.273 -6.598 1 97.25 79 ARG A CA 1
ATOM 625 C C . ARG A 1 79 ? -16.047 -7.113 -7.508 1 97.25 79 ARG A C 1
ATOM 627 O O . ARG A 1 79 ? -15.414 -7.324 -8.547 1 97.25 79 ARG A O 1
ATOM 634 N N . THR A 1 80 ? -16.422 -5.953 -7.113 1 97.75 80 THR A N 1
ATOM 635 C CA . THR A 1 80 ? -16.109 -4.75 -7.883 1 97.75 80 THR A CA 1
ATOM 636 C C . THR A 1 80 ? -14.609 -4.547 -7.988 1 97.75 80 THR A C 1
ATOM 638 O O . THR A 1 80 ? -14.086 -4.277 -9.07 1 97.75 80 THR A O 1
ATOM 641 N N . ALA A 1 81 ? -13.914 -4.719 -6.91 1 98.5 81 ALA A N 1
ATOM 642 C CA . ALA A 1 81 ? -12.461 -4.543 -6.883 1 98.5 81 ALA A CA 1
ATOM 643 C C . ALA A 1 81 ? -11.766 -5.578 -7.758 1 98.5 81 ALA A C 1
ATOM 645 O O . ALA A 1 81 ? -10.906 -5.23 -8.57 1 98.5 81 ALA A O 1
ATOM 646 N N . ILE A 1 82 ? -12.156 -6.801 -7.59 1 98.25 82 ILE A N 1
ATOM 647 C CA . ILE A 1 82 ? -11.531 -7.906 -8.312 1 98.25 82 ILE A CA 1
ATOM 648 C C . ILE A 1 82 ? -11.805 -7.758 -9.812 1 98.25 82 ILE A C 1
ATOM 650 O O . ILE A 1 82 ? -10.891 -7.914 -10.625 1 98.25 82 ILE A O 1
ATOM 654 N N . LEU A 1 83 ? -13.031 -7.414 -10.117 1 96.81 83 LEU A N 1
ATOM 655 C CA . LEU A 1 83 ? -13.398 -7.242 -11.523 1 96.81 83 LEU A CA 1
ATOM 656 C C . LEU A 1 83 ? -12.633 -6.082 -12.148 1 96.81 83 LEU A C 1
ATOM 658 O O . LEU A 1 83 ? -12.102 -6.207 -13.25 1 96.81 83 LEU A O 1
ATOM 662 N N . GLY A 1 84 ? -12.562 -5 -11.5 1 97.25 84 GLY A N 1
ATOM 663 C CA . GLY A 1 84 ? -11.789 -3.877 -12 1 97.25 84 GLY A CA 1
ATOM 664 C C . GLY A 1 84 ? -10.336 -4.223 -12.273 1 97.25 84 GLY A C 1
ATOM 665 O O . GLY A 1 84 ? -9.828 -3.963 -13.367 1 97.25 84 GLY A O 1
ATOM 666 N N . ALA A 1 85 ? -9.703 -4.852 -11.328 1 97.81 85 ALA A N 1
ATOM 667 C CA . ALA A 1 85 ? -8.289 -5.203 -11.422 1 97.81 85 ALA A CA 1
ATOM 668 C C . ALA A 1 85 ? -8.039 -6.195 -12.555 1 97.81 85 ALA A C 1
ATOM 670 O O . ALA A 1 85 ? -7.004 -6.141 -13.219 1 97.81 85 ALA A O 1
ATOM 671 N N . SER A 1 86 ? -9 -7.043 -12.797 1 96.94 86 SER A N 1
ATOM 672 C CA . SER A 1 86 ? -8.828 -8.07 -13.82 1 96.94 86 SER A CA 1
ATOM 673 C C . SER A 1 86 ? -8.875 -7.473 -15.219 1 96.94 86 SER A C 1
ATOM 675 O O . SER A 1 86 ? -8.555 -8.148 -16.203 1 96.94 86 SER A O 1
ATOM 677 N N . HIS A 1 87 ? -9.172 -6.184 -15.328 1 96.69 87 HIS A N 1
ATOM 678 C CA . HIS A 1 87 ? -9.297 -5.578 -16.656 1 96.69 87 HIS A CA 1
ATOM 679 C C . HIS A 1 87 ? -8.227 -4.508 -16.875 1 96.69 87 HIS A C 1
ATOM 681 O O . HIS A 1 87 ? -8.141 -3.924 -17.953 1 96.69 87 HIS A O 1
ATOM 687 N N . TRP A 1 88 ? -7.469 -4.258 -15.836 1 97.19 88 TRP A N 1
ATOM 688 C CA . TRP A 1 88 ? -6.348 -3.336 -16 1 97.19 88 TRP A CA 1
ATOM 689 C C . TRP A 1 88 ? -5.098 -4.074 -16.453 1 97.19 88 TRP A C 1
ATOM 691 O O . TRP A 1 88 ? -4.738 -5.109 -15.898 1 97.19 88 TRP A O 1
ATOM 701 N N . ASN A 1 89 ? -4.473 -3.508 -17.438 1 96.81 89 ASN A N 1
ATOM 702 C CA . ASN A 1 89 ? -3.184 -4.074 -17.828 1 96.81 89 ASN A CA 1
ATOM 703 C C . ASN A 1 89 ? -2.174 -4.004 -16.688 1 96.81 89 ASN A C 1
ATOM 705 O O . ASN A 1 89 ? -2.279 -3.145 -15.805 1 96.81 89 ASN A O 1
ATOM 709 N N . PRO A 1 90 ? -1.199 -4.867 -16.703 1 95.75 90 PRO A N 1
ATOM 710 C CA . PRO A 1 90 ? -0.236 -4.965 -15.602 1 95.75 90 PRO A CA 1
ATOM 711 C C . PRO A 1 90 ? 0.458 -3.639 -15.297 1 95.75 90 PRO A C 1
ATOM 713 O O . PRO A 1 90 ? 0.777 -3.354 -14.141 1 95.75 90 PRO A O 1
ATOM 716 N N . GLU A 1 91 ? 0.654 -2.822 -16.297 1 94.56 91 GLU A N 1
ATOM 717 C CA . GLU A 1 91 ? 1.424 -1.59 -16.141 1 94.56 91 GLU A CA 1
ATOM 718 C C . GLU A 1 91 ? 0.559 -0.464 -15.586 1 94.56 91 GLU A C 1
ATOM 720 O O . GLU A 1 91 ? 1.074 0.584 -15.195 1 94.56 91 GLU A O 1
ATOM 725 N N . ASN A 1 92 ? -0.718 -0.712 -15.633 1 96.69 92 ASN A N 1
ATOM 726 C CA . ASN A 1 92 ? -1.617 0.321 -15.125 1 96.69 92 ASN A CA 1
ATOM 727 C C . ASN A 1 92 ? -1.454 0.524 -13.625 1 96.69 92 ASN A C 1
ATOM 729 O O . ASN A 1 92 ? -1.676 -0.401 -12.844 1 96.69 92 ASN A O 1
ATOM 733 N N . ARG A 1 93 ? -1.173 1.688 -13.211 1 96.31 93 ARG A N 1
ATOM 734 C CA . ARG A 1 93 ? -0.836 1.984 -11.82 1 96.31 93 ARG A CA 1
ATOM 735 C C . ARG A 1 93 ? -2.088 2.014 -10.953 1 96.31 93 ARG A C 1
ATOM 737 O O . ARG A 1 93 ? -1.993 2.09 -9.727 1 96.31 93 ARG A O 1
ATOM 744 N N . LYS A 1 94 ? -3.213 1.837 -11.547 1 97.62 94 LYS A N 1
ATOM 745 C CA . LYS A 1 94 ? -4.438 1.684 -10.766 1 97.62 94 LYS A CA 1
ATOM 746 C C . LYS A 1 94 ? -4.375 0.441 -9.883 1 97.62 94 LYS A C 1
ATOM 748 O O . LYS A 1 94 ? -4.996 0.394 -8.82 1 97.62 94 LYS A O 1
ATOM 753 N N . HIS A 1 95 ? -3.562 -0.566 -10.297 1 98.38 95 HIS A N 1
ATOM 754 C CA . HIS A 1 95 ? -3.305 -1.708 -9.422 1 98.38 95 HIS A CA 1
ATOM 755 C C . HIS A 1 95 ? -2.734 -1.259 -8.078 1 98.38 95 HIS A C 1
ATOM 757 O O . HIS A 1 95 ? -3.207 -1.688 -7.027 1 98.38 95 HIS A O 1
ATOM 763 N N . ASP A 1 96 ? -1.803 -0.364 -8.18 1 98.12 96 ASP A N 1
ATOM 764 C CA . ASP A 1 96 ? -1.143 0.113 -6.973 1 98.12 96 ASP A CA 1
ATOM 765 C C . ASP A 1 96 ? -2.082 0.985 -6.141 1 98.12 96 ASP A C 1
ATOM 767 O O . ASP A 1 96 ? -2.043 0.95 -4.91 1 98.12 96 ASP A O 1
ATOM 771 N N . THR A 1 97 ? -2.887 1.762 -6.797 1 98.12 97 THR A N 1
ATOM 772 C CA . THR A 1 97 ? -3.887 2.564 -6.102 1 98.12 97 THR A CA 1
ATOM 773 C C . THR A 1 97 ? -4.852 1.673 -5.324 1 98.12 97 THR A C 1
ATOM 775 O O . THR A 1 97 ? -5.152 1.943 -4.156 1 98.12 97 THR A O 1
ATOM 778 N N . LEU A 1 98 ? -5.281 0.633 -5.965 1 98.44 98 LEU A N 1
ATOM 779 C CA . LEU A 1 98 ? -6.215 -0.28 -5.312 1 98.44 98 LEU A CA 1
ATOM 780 C C . LEU A 1 98 ? -5.574 -0.933 -4.094 1 98.44 98 LEU A C 1
ATOM 782 O O . LEU A 1 98 ? -6.219 -1.067 -3.049 1 98.44 98 LEU A O 1
ATOM 786 N N . ILE A 1 99 ? -4.301 -1.309 -4.207 1 98.62 99 ILE A N 1
ATOM 787 C CA . ILE A 1 99 ? -3.568 -1.885 -3.08 1 98.62 99 ILE A CA 1
ATOM 788 C C . ILE A 1 99 ? -3.502 -0.874 -1.938 1 98.62 99 ILE A C 1
ATOM 790 O O . ILE A 1 99 ? -3.775 -1.214 -0.784 1 98.62 99 ILE A O 1
ATOM 794 N N . ARG A 1 100 ? -3.18 0.329 -2.24 1 97.56 100 ARG A N 1
ATOM 795 C CA . ARG A 1 100 ? -3.086 1.368 -1.219 1 97.56 100 ARG A CA 1
ATOM 796 C C . ARG A 1 100 ? -4.43 1.58 -0.531 1 97.56 100 ARG A C 1
ATOM 798 O O . ARG A 1 100 ? -4.488 1.747 0.689 1 97.56 100 ARG A O 1
ATOM 805 N N . LEU A 1 101 ? -5.477 1.607 -1.33 1 97.5 101 LEU A N 1
ATOM 806 C CA . LEU A 1 101 ? -6.809 1.81 -0.778 1 97.5 101 LEU A CA 1
ATOM 807 C C . LEU A 1 101 ? -7.168 0.694 0.198 1 97.5 101 LEU A C 1
ATOM 809 O O . LEU A 1 101 ? -7.734 0.953 1.263 1 97.5 101 LEU A O 1
ATOM 813 N N . ILE A 1 102 ? -6.844 -0.509 -0.157 1 98.06 102 ILE A N 1
ATOM 814 C CA . ILE A 1 102 ? -7.129 -1.655 0.7 1 98.06 102 ILE A CA 1
ATOM 815 C C . ILE A 1 102 ? -6.316 -1.547 1.99 1 98.06 102 ILE A C 1
ATOM 817 O O . ILE A 1 102 ? -6.848 -1.761 3.084 1 98.06 102 ILE A O 1
ATOM 821 N N . LEU A 1 103 ? -5.121 -1.15 1.839 1 97.69 103 LEU A N 1
ATOM 822 C CA . LEU A 1 103 ? -4.258 -1.029 3.008 1 97.69 103 LEU A CA 1
ATOM 823 C C . LEU A 1 103 ? -4.672 0.161 3.867 1 97.69 103 LEU A C 1
ATOM 825 O O . LEU A 1 103 ? -4.551 0.119 5.094 1 97.69 103 LEU A O 1
ATOM 829 N N . GLN A 1 104 ? -5.102 1.185 3.217 1 96.06 104 GLN A N 1
ATOM 830 C CA . GLN A 1 104 ? -5.645 2.328 3.939 1 96.06 104 GLN A CA 1
ATOM 831 C C . GLN A 1 104 ? -6.867 1.926 4.766 1 96.06 104 GLN A C 1
ATOM 833 O O . GLN A 1 104 ? -7.012 2.35 5.914 1 96.06 104 GLN A O 1
ATOM 838 N N . ALA A 1 105 ? -7.715 1.132 4.188 1 95.06 105 ALA A N 1
ATOM 839 C CA . ALA A 1 105 ? -8.867 0.623 4.922 1 95.06 105 ALA A CA 1
ATOM 840 C C . ALA A 1 105 ? -8.43 -0.226 6.113 1 95.06 105 ALA A C 1
ATOM 842 O O . ALA A 1 105 ? -8.938 -0.057 7.223 1 95.06 105 ALA A O 1
ATOM 843 N N . ARG A 1 106 ? -7.48 -1.042 5.871 1 95.69 106 ARG A N 1
ATOM 844 C CA . ARG A 1 106 ? -6.988 -1.931 6.922 1 95.69 106 ARG A CA 1
ATOM 845 C C . ARG A 1 106 ? -6.402 -1.136 8.078 1 95.69 106 ARG A C 1
ATOM 847 O O . ARG A 1 106 ? -6.551 -1.52 9.242 1 95.69 106 ARG A O 1
ATOM 854 N N . ALA A 1 107 ? -5.812 -0.052 7.773 1 92.12 107 ALA A N 1
ATOM 855 C CA . ALA A 1 107 ? -5.113 0.761 8.766 1 92.12 107 ALA A CA 1
ATOM 856 C C . ALA A 1 107 ? -6.098 1.462 9.695 1 92.12 107 ALA A C 1
ATOM 858 O O . ALA A 1 107 ? -5.707 1.996 10.734 1 92.12 107 ALA A O 1
ATOM 859 N N . ARG A 1 108 ? -7.34 1.424 9.344 1 86.94 108 ARG A N 1
ATOM 860 C CA . ARG A 1 108 ? -8.352 2.027 10.211 1 86.94 108 ARG A CA 1
ATOM 861 C C . ARG A 1 108 ? -8.523 1.229 11.5 1 86.94 108 ARG A C 1
ATOM 863 O O . ARG A 1 108 ? -9.102 1.722 12.469 1 86.94 108 ARG A O 1
ATOM 870 N N . GLY A 1 109 ? -8.07 0.006 11.469 1 84.44 109 GLY A N 1
ATOM 871 C CA . GLY A 1 109 ? -8.078 -0.8 12.68 1 84.44 109 GLY A CA 1
ATOM 872 C C . GLY A 1 109 ? -9.453 -1.355 13.016 1 84.44 109 GLY A C 1
ATOM 873 O O . GLY A 1 109 ? -10.266 -1.586 12.125 1 84.44 109 GLY A O 1
ATOM 874 N N . THR A 1 110 ? -9.578 -1.635 14.305 1 83.5 110 THR A N 1
ATOM 875 C CA . THR A 1 110 ? -10.82 -2.227 14.773 1 83.5 110 THR A CA 1
ATOM 876 C C . THR A 1 110 ? -11.867 -1.147 15.031 1 83.5 110 THR A C 1
ATOM 878 O O . THR A 1 110 ? -11.656 -0.249 15.852 1 83.5 110 THR A O 1
ATOM 881 N N . LEU A 1 111 ? -12.906 -1.283 14.328 1 85.5 111 LEU A N 1
ATOM 882 C CA . LEU A 1 111 ? -14.016 -0.341 14.445 1 85.5 111 LEU A CA 1
ATOM 883 C C . LEU A 1 111 ? -15.141 -0.935 15.281 1 85.5 111 LEU A C 1
ATOM 885 O O . LEU A 1 111 ? -15.289 -2.156 15.359 1 85.5 111 LEU A O 1
ATOM 889 N N . THR A 1 112 ? -15.812 -0.058 15.93 1 85.94 112 THR A N 1
ATOM 890 C CA . THR A 1 112 ? -16.953 -0.487 16.734 1 85.94 112 THR A CA 1
ATOM 891 C C . THR A 1 112 ? -18.266 -0.004 16.109 1 85.94 112 THR A C 1
ATOM 893 O O . THR A 1 112 ? -18.266 0.926 15.305 1 85.94 112 THR A O 1
ATOM 896 N N . ARG A 1 113 ? -19.297 -0.736 16.422 1 87.38 113 ARG A N 1
ATOM 897 C CA . ARG A 1 113 ? -20.625 -0.383 15.914 1 87.38 113 ARG A CA 1
ATOM 898 C C . ARG A 1 113 ? -21.609 -0.144 17.062 1 87.38 113 ARG A C 1
ATOM 900 O O . ARG A 1 113 ? -21.438 -0.682 18.156 1 87.38 113 ARG A O 1
ATOM 907 N N . PRO A 1 114 ? -22.562 0.744 16.781 1 80.5 114 PRO A N 1
ATOM 908 C CA . PRO A 1 114 ? -23.562 0.989 17.828 1 80.5 114 PRO A CA 1
ATOM 909 C C . PRO A 1 114 ? -24.344 -0.27 18.203 1 80.5 114 PRO A C 1
ATOM 911 O O . PRO A 1 114 ? -24.594 -1.128 17.344 1 80.5 114 PRO A O 1
ATOM 914 N N . LEU A 1 115 ? -24.469 -0.478 19.5 1 73.94 115 LEU A N 1
ATOM 915 C CA . LEU A 1 115 ? -25.297 -1.589 19.969 1 73.94 115 LEU A CA 1
ATOM 916 C C . LEU A 1 115 ? -26.75 -1.412 19.547 1 73.94 115 LEU A C 1
ATOM 918 O O . LEU A 1 115 ? -27.25 -0.29 19.516 1 73.94 115 LEU A O 1
ATOM 922 N N . SER A 1 116 ? -27.203 -2.154 18.625 1 56.5 116 SER A N 1
ATOM 923 C CA . SER A 1 116 ? -28.625 -2.062 18.328 1 56.5 116 SER A CA 1
ATOM 924 C C . SER A 1 116 ? -29.422 -1.653 19.562 1 56.5 116 SER A C 1
ATOM 926 O O . SER A 1 116 ? -29.516 -2.41 20.531 1 56.5 116 SER A O 1
ATOM 928 N N . SER A 1 117 ? -29.281 -0.636 20.391 1 45.81 117 SER A N 1
ATOM 929 C CA . SER A 1 117 ? -30.391 -0.412 21.312 1 45.81 117 SER A CA 1
ATOM 930 C C . SER A 1 117 ? -31.719 -0.764 20.672 1 45.81 117 SER A C 1
ATOM 932 O O . SER A 1 117 ? -31.891 -0.629 19.453 1 45.81 117 SER A O 1
ATOM 934 N N . VAL A 1 118 ? -32.719 -1.571 21.391 1 36.91 118 VAL A N 1
ATOM 935 C CA . VAL A 1 118 ? -34.156 -1.837 21.25 1 36.91 118 VAL A CA 1
ATOM 936 C C . VAL A 1 118 ? -34.812 -0.65 20.562 1 36.91 118 VAL A C 1
ATOM 938 O O . VAL A 1 118 ? -35.531 -0.818 19.562 1 36.91 118 VAL A O 1
ATOM 941 N N . SER A 1 119 ? -35.906 0.037 21.438 1 34.34 119 SER A N 1
ATOM 942 C CA . SER A 1 119 ? -37.031 0.961 21.203 1 34.34 119 SER A CA 1
ATOM 943 C C . SER A 1 119 ? -36.531 2.246 20.531 1 34.34 119 SER A C 1
ATOM 945 O O . SER A 1 119 ? -35.344 2.555 20.578 1 34.34 119 SER A O 1
ATOM 947 N N . GLY A 1 120 ? -37.469 3.309 20.328 1 34.88 120 GLY A N 1
ATOM 948 C CA . GLY A 1 120 ? -37.844 4.602 19.781 1 34.88 120 GLY A CA 1
ATOM 949 C C . GLY A 1 120 ? -36.812 5.68 20.031 1 34.88 120 GLY A C 1
ATOM 950 O O . GLY A 1 120 ? -37 6.828 19.625 1 34.88 120 GLY A O 1
ATOM 951 N N . GLY A 1 121 ? -36.188 5.777 21.297 1 34.31 121 GLY A N 1
ATOM 952 C CA . GLY A 1 121 ? -35.719 7.117 21.609 1 34.31 121 GLY A CA 1
ATOM 953 C C . GLY A 1 121 ? -34.406 7.461 20.953 1 34.31 121 GLY A C 1
ATOM 954 O O . GLY A 1 121 ? -33.656 6.57 20.516 1 34.31 121 GLY A O 1
ATOM 955 N N . GLN A 1 122 ? -34.281 8.57 20.281 1 36.75 122 GLN A N 1
ATOM 956 C CA . GLN A 1 122 ? -33.25 9.445 19.734 1 36.75 122 GLN A CA 1
ATOM 957 C C . GLN A 1 122 ? -31.984 9.391 20.578 1 36.75 122 GLN A C 1
ATOM 959 O O . GLN A 1 122 ? -31.562 10.391 21.172 1 36.75 122 GLN A O 1
ATOM 964 N N . GLU A 1 123 ? -31.781 8.32 21.422 1 41.84 123 GLU A N 1
ATOM 965 C CA . GLU A 1 123 ? -30.641 8.578 22.281 1 41.84 123 GLU A CA 1
ATOM 966 C C . GLU A 1 123 ? -29.359 8.719 21.453 1 41.84 123 GLU A C 1
ATOM 968 O O . GLU A 1 123 ? -29.141 7.973 20.5 1 41.84 123 GLU A O 1
ATOM 973 N N . PRO A 1 124 ? -28.719 9.805 21.641 1 43.5 124 PRO A N 1
ATOM 974 C CA . PRO A 1 124 ? -27.453 10.148 20.969 1 43.5 124 PRO A CA 1
ATOM 975 C C . PRO A 1 124 ? -26.453 9 21 1 43.5 124 PRO A C 1
ATOM 977 O O . PRO A 1 124 ? -26.453 8.188 21.922 1 43.5 124 PRO A O 1
ATOM 980 N N . LEU A 1 125 ? -25.938 8.484 19.953 1 47.12 125 LEU A N 1
ATOM 981 C CA . LEU A 1 125 ? -24.844 7.527 19.812 1 47.12 125 LEU A CA 1
ATOM 982 C C . LEU A 1 125 ? -23.891 7.625 21 1 47.12 125 LEU A C 1
ATOM 984 O O . LEU A 1 125 ? -23.062 8.539 21.047 1 47.12 125 LEU A O 1
ATOM 988 N N . SER A 1 126 ? -24.312 7.453 22.281 1 47.88 126 SER A N 1
ATOM 989 C CA . SER A 1 126 ? -23.422 7.477 23.438 1 47.88 126 SER A CA 1
ATOM 990 C C . SER A 1 126 ? -22.297 6.461 23.281 1 47.88 126 SER A C 1
ATOM 992 O O . SER A 1 126 ? -22.484 5.414 22.656 1 47.88 126 SER A O 1
ATOM 994 N N . SER A 1 127 ? -20.953 6.887 23.359 1 55.5 127 SER A N 1
ATOM 995 C CA . SER A 1 127 ? -19.719 6.102 23.391 1 55.5 127 SER A CA 1
ATOM 996 C C . SER A 1 127 ? -19.906 4.812 24.172 1 55.5 127 SER A C 1
ATOM 998 O O . SER A 1 127 ? -19.234 3.812 23.906 1 55.5 127 SER A O 1
ATOM 1000 N N . SER A 1 128 ? -20.844 4.746 25.094 1 59.09 128 SER A N 1
ATOM 1001 C CA . SER A 1 128 ? -21 3.613 26 1 59.09 128 SER A CA 1
ATOM 1002 C C . SER A 1 128 ? -21.781 2.482 25.328 1 59.09 128 SER A C 1
ATOM 1004 O O . SER A 1 128 ? -21.734 1.338 25.781 1 59.09 128 SER A O 1
ATOM 1006 N N . ASN A 1 129 ? -22.312 2.795 24.203 1 71.5 129 ASN A N 1
ATOM 1007 C CA . ASN A 1 129 ? -23.172 1.776 23.609 1 71.5 129 ASN A CA 1
ATOM 1008 C C . ASN 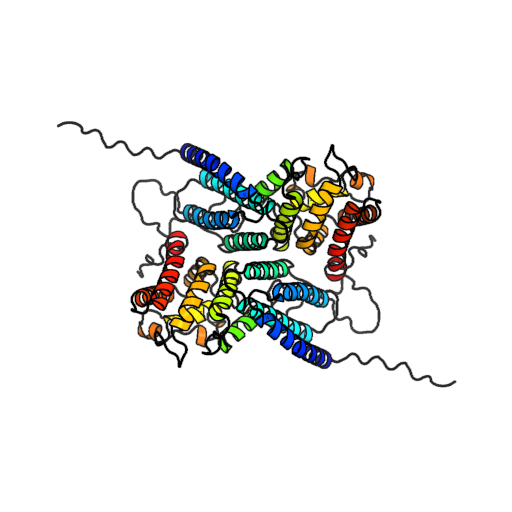A 1 129 ? -22.625 1.271 22.281 1 71.5 129 ASN A C 1
ATOM 1010 O O . ASN A 1 129 ? -23.359 1.226 21.281 1 71.5 129 ASN A O 1
ATOM 1014 N N . ARG A 1 130 ? -21.359 1.016 22.266 1 82.94 130 ARG A N 1
ATOM 1015 C CA . ARG A 1 130 ? -20.75 0.501 21.047 1 82.94 130 ARG A CA 1
ATOM 1016 C C . ARG A 1 130 ? -20.062 -0.832 21.312 1 82.94 130 ARG A C 1
ATOM 1018 O O . ARG A 1 130 ? -19.672 -1.127 22.438 1 82.94 130 ARG A O 1
ATOM 1025 N N . ARG A 1 131 ? -20.031 -1.645 20.312 1 84.75 131 ARG A N 1
ATOM 1026 C CA . ARG A 1 131 ? -19.375 -2.943 20.469 1 84.75 131 ARG A CA 1
ATOM 1027 C C . ARG A 1 131 ? -18.594 -3.322 19.219 1 84.75 131 ARG A C 1
ATOM 1029 O O . ARG A 1 131 ? -18.906 -2.867 18.125 1 84.75 131 ARG A O 1
ATOM 1036 N N . HIS A 1 132 ? -17.594 -4.02 19.438 1 88.56 132 HIS A N 1
ATOM 1037 C CA . HIS A 1 132 ? -16.844 -4.652 18.359 1 88.56 132 HIS A CA 1
ATOM 1038 C C . HIS A 1 132 ? -17.578 -5.887 17.828 1 88.56 132 HIS A C 1
ATOM 1040 O O . HIS A 1 132 ? -18.047 -6.715 18.625 1 88.56 132 HIS A O 1
ATOM 1046 N N . VAL A 1 133 ? -17.766 -5.941 16.578 1 90.31 133 VAL A N 1
ATOM 1047 C CA . VAL A 1 133 ? -18.484 -7.07 16 1 90.31 133 VAL A CA 1
ATOM 1048 C C . VAL A 1 133 ? -17.641 -7.73 14.914 1 90.31 133 VAL A C 1
ATOM 1050 O O . VAL A 1 133 ? -16.922 -7.047 14.172 1 90.31 133 VAL A O 1
ATOM 1053 N N . LEU A 1 134 ? -17.781 -9.078 14.812 1 95.25 134 LEU A N 1
ATOM 1054 C CA . LEU A 1 134 ? -17.125 -9.859 13.773 1 95.25 134 LEU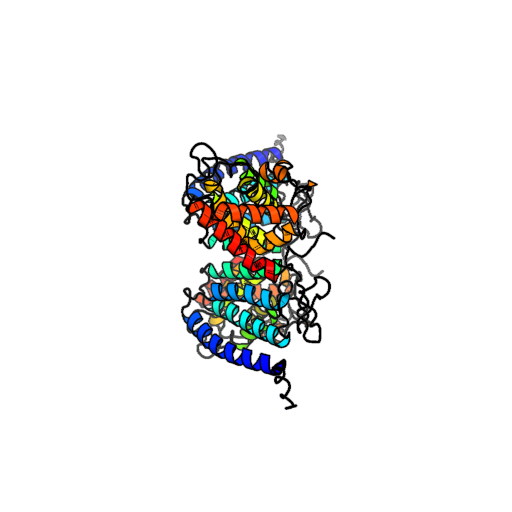 A CA 1
ATOM 1055 C C . LEU A 1 134 ? -18.109 -10.273 12.688 1 95.25 134 LEU A C 1
ATOM 1057 O O . LEU A 1 134 ? -19.281 -10.531 12.977 1 95.25 134 LEU A O 1
ATOM 1061 N N . PHE A 1 135 ? -17.688 -10.297 11.531 1 96.06 135 PHE A N 1
ATOM 1062 C CA . PHE A 1 135 ? -18.469 -10.852 10.43 1 96.06 135 PHE A CA 1
ATOM 1063 C C . PHE A 1 135 ? -18.484 -12.375 10.5 1 96.06 135 PHE A C 1
ATOM 1065 O O . PHE A 1 135 ? -17.812 -12.969 11.344 1 96.06 135 PHE A O 1
ATOM 1072 N N . SER A 1 136 ? -19.297 -12.969 9.641 1 96 136 SER A N 1
ATOM 1073 C CA . SER A 1 136 ? -19.547 -14.406 9.703 1 96 136 SER A CA 1
ATOM 1074 C C . SER A 1 136 ? -18.266 -15.195 9.414 1 96 136 SER A C 1
ATOM 1076 O O . SER A 1 136 ? -18.156 -16.375 9.781 1 96 136 SER A O 1
ATOM 1078 N N . ASP A 1 137 ? -17.281 -14.586 8.789 1 94.81 137 ASP A N 1
ATOM 1079 C CA . ASP A 1 137 ? -16.047 -15.297 8.484 1 94.81 137 ASP A CA 1
ATOM 1080 C C . ASP A 1 137 ? -15.023 -15.117 9.602 1 94.81 137 ASP A C 1
ATOM 1082 O O . ASP A 1 137 ? -13.859 -15.516 9.461 1 94.81 137 ASP A O 1
ATOM 1086 N N . GLY A 1 138 ? -15.406 -14.406 10.648 1 94.56 138 GLY A N 1
ATOM 1087 C CA . GLY A 1 138 ? -14.578 -14.273 11.836 1 94.56 138 GLY A CA 1
ATOM 1088 C C . GLY A 1 138 ? -13.695 -13.047 11.812 1 94.56 138 GLY A C 1
ATOM 1089 O O . GLY A 1 138 ? -12.875 -12.844 12.711 1 94.56 138 GLY A O 1
ATOM 1090 N N . ASN A 1 139 ? -13.82 -12.195 10.859 1 95.62 139 ASN A N 1
ATOM 1091 C CA . ASN A 1 139 ? -12.961 -11.023 10.719 1 95.62 139 ASN A CA 1
ATOM 1092 C C . ASN A 1 139 ? -13.711 -9.742 11.086 1 95.62 139 ASN A C 1
ATOM 1094 O O . ASN A 1 139 ? -14.93 -9.68 10.977 1 95.62 139 ASN A O 1
ATOM 1098 N N . SER A 1 140 ? -12.961 -8.781 11.555 1 95.06 140 SER A N 1
ATOM 1099 C CA . SER A 1 140 ? -13.484 -7.445 11.797 1 95.06 140 SER A CA 1
ATOM 1100 C C . SER A 1 140 ? -13.445 -6.598 10.531 1 95.06 140 SER A C 1
ATOM 1102 O O . SER A 1 140 ? -12.617 -6.824 9.648 1 95.06 140 SER A O 1
ATOM 1104 N N . LEU A 1 141 ? -14.312 -5.641 10.516 1 94.38 141 LEU A N 1
ATOM 1105 C CA . LEU A 1 141 ? -14.336 -4.762 9.352 1 94.38 141 LEU A CA 1
ATOM 1106 C C . LEU A 1 141 ? -12.977 -4.105 9.148 1 94.38 141 LEU A C 1
ATOM 1108 O O . LEU A 1 141 ? -12.43 -3.494 10.07 1 94.38 141 LEU A O 1
ATOM 1112 N N . TRP A 1 142 ? -12.336 -4.207 8.039 1 94.25 142 TRP A N 1
ATOM 1113 C CA . TRP A 1 142 ? -11.164 -3.619 7.402 1 94.25 142 TRP A CA 1
ATOM 1114 C C . TRP A 1 142 ? -9.883 -4.215 7.973 1 94.25 142 TRP A C 1
ATOM 1116 O O . TRP A 1 142 ? -9 -4.645 7.223 1 94.25 142 TRP A O 1
ATOM 1126 N N . SER A 1 143 ? -9.773 -4.328 9.344 1 93.56 143 SER A N 1
ATOM 1127 C CA . SER A 1 143 ? -8.539 -4.859 9.898 1 93.56 143 SER A CA 1
ATOM 1128 C C . SER A 1 143 ? -8.305 -6.301 9.453 1 93.56 143 SER A C 1
ATOM 1130 O O . SER A 1 143 ? -7.164 -6.703 9.211 1 93.56 143 SER A O 1
ATOM 1132 N N . GLY A 1 144 ? -9.406 -6.98 9.352 1 96.12 144 GLY A N 1
ATOM 1133 C CA . GLY A 1 144 ? -9.297 -8.375 8.945 1 96.12 144 GLY A CA 1
ATOM 1134 C C . GLY A 1 144 ? -9.617 -8.594 7.48 1 96.12 144 GLY A C 1
ATOM 1135 O O . GLY A 1 144 ? -9.562 -9.727 6.988 1 96.12 144 GLY A O 1
ATOM 1136 N N . LEU A 1 145 ? -10.039 -7.523 6.785 1 97.62 145 LEU A N 1
ATOM 1137 C CA . LEU A 1 145 ? -10.43 -7.582 5.383 1 97.62 145 LEU A CA 1
ATOM 1138 C C . LEU A 1 145 ? -11.406 -8.727 5.137 1 97.62 145 LEU A C 1
ATOM 1140 O O . LEU A 1 145 ? -11.133 -9.617 4.324 1 97.62 145 LEU A O 1
ATOM 1144 N N . PRO A 1 146 ? -12.555 -8.633 5.781 1 97.81 146 PRO A N 1
ATOM 1145 C CA . PRO A 1 146 ? -13.5 -9.75 5.699 1 97.81 146 PRO A CA 1
ATOM 1146 C C . PRO A 1 146 ? -13.898 -10.078 4.262 1 97.81 146 PRO A C 1
ATOM 1148 O O . PRO A 1 146 ? -14.188 -9.172 3.475 1 97.81 146 PRO A O 1
ATOM 1151 N N . PHE A 1 147 ? -13.844 -11.375 3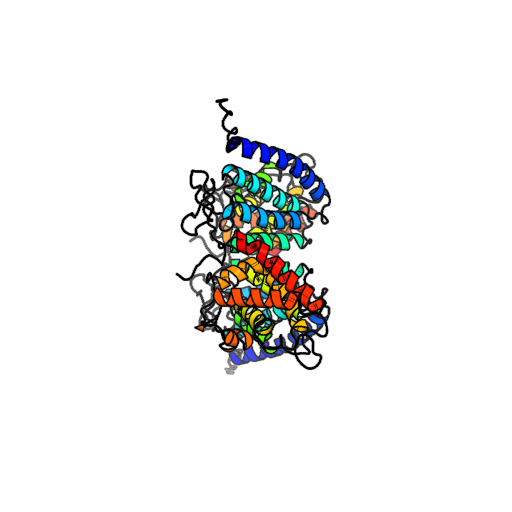.918 1 98.25 147 PHE A N 1
ATOM 1152 C CA . PHE A 1 147 ? -14.375 -12.008 2.717 1 98.25 147 PHE A CA 1
ATOM 1153 C C . PHE A 1 147 ? -13.469 -11.75 1.521 1 98.25 147 PHE A C 1
ATOM 1155 O O . PHE A 1 147 ? -13.688 -12.305 0.439 1 98.25 147 PHE A O 1
ATOM 1162 N N . LEU A 1 148 ? -12.438 -10.922 1.628 1 98.38 148 LEU A N 1
ATOM 1163 C CA . LEU A 1 148 ? -11.523 -10.719 0.507 1 98.38 148 LEU A CA 1
ATOM 1164 C C . LEU A 1 148 ? -10.984 -12.055 -0 1 98.38 148 LEU A C 1
ATOM 1166 O O . LEU A 1 148 ? -11.078 -12.352 -1.191 1 98.38 148 LEU A O 1
ATOM 1170 N N . GLY A 1 149 ? -10.422 -12.828 0.941 1 97.75 149 GLY A N 1
ATOM 1171 C CA . GLY A 1 149 ? -9.828 -14.109 0.566 1 97.75 149 GLY A CA 1
ATOM 1172 C C . GLY A 1 149 ? -10.82 -15.062 -0.073 1 97.75 149 GLY A C 1
ATOM 1173 O O . GLY A 1 149 ? -10.555 -15.617 -1.141 1 97.75 149 GLY A O 1
ATOM 1174 N N . THR A 1 150 ? -11.969 -15.172 0.542 1 97.19 150 THR A N 1
ATOM 1175 C CA . THR A 1 150 ? -12.961 -16.125 0.068 1 97.19 150 THR A CA 1
ATOM 1176 C C . THR A 1 150 ? -13.508 -15.703 -1.294 1 97.19 150 THR A C 1
ATOM 1178 O O . THR A 1 150 ? -13.656 -16.531 -2.191 1 97.19 150 THR A O 1
ATOM 1181 N N . ASP A 1 151 ? -13.828 -14.414 -1.432 1 98.19 151 ASP A N 1
ATOM 1182 C CA . ASP A 1 151 ? -14.375 -13.914 -2.691 1 98.19 151 ASP A CA 1
ATOM 1183 C C . ASP A 1 151 ? -13.352 -14.023 -3.814 1 98.19 151 ASP A C 1
ATOM 1185 O O . ASP A 1 151 ? -13.688 -14.391 -4.941 1 98.19 151 ASP A O 1
ATOM 1189 N N . LEU A 1 152 ? -12.117 -13.734 -3.527 1 98.44 152 LEU A N 1
ATOM 1190 C CA . LEU A 1 152 ? -11.039 -13.82 -4.512 1 98.44 152 LEU A CA 1
ATOM 1191 C C . LEU A 1 152 ? -10.844 -15.258 -4.98 1 98.44 152 LEU A C 1
ATOM 1193 O O . LEU A 1 152 ? -10.781 -15.516 -6.184 1 98.44 152 LEU A O 1
ATOM 1197 N N . VAL A 1 153 ? -10.781 -16.172 -4.047 1 98.25 153 VAL A N 1
ATOM 1198 C CA . VAL A 1 153 ? -10.555 -17.578 -4.367 1 98.25 153 VAL A CA 1
ATOM 1199 C C . VAL A 1 153 ? -11.727 -18.125 -5.18 1 98.25 153 VAL A C 1
ATOM 1201 O O . VAL A 1 153 ? -11.531 -18.891 -6.117 1 98.25 153 VAL A O 1
ATOM 1204 N N . GLN A 1 154 ? -12.875 -17.656 -4.789 1 97.31 154 GLN A N 1
ATOM 1205 C CA . GLN A 1 154 ? -14.047 -18.109 -5.527 1 97.31 154 GLN A CA 1
ATOM 1206 C C . GLN A 1 154 ? -13.977 -17.672 -6.988 1 97.31 154 GLN A C 1
ATOM 1208 O O . GLN A 1 154 ? -14.172 -18.484 -7.895 1 97.31 154 GLN A O 1
ATOM 1213 N N . VAL A 1 155 ? -13.703 -16.438 -7.219 1 95.38 155 VAL A N 1
ATOM 1214 C CA . VAL A 1 155 ? -13.578 -15.922 -8.586 1 95.38 155 VAL A CA 1
ATOM 1215 C C . VAL A 1 155 ? -12.445 -16.656 -9.305 1 95.38 155 VAL A C 1
ATOM 1217 O O . VAL A 1 155 ? -12.586 -17.031 -10.469 1 95.38 155 VAL A O 1
ATOM 1220 N N . TRP A 1 156 ? -11.43 -16.875 -8.625 1 97.38 156 TRP A N 1
ATOM 1221 C CA . TRP A 1 156 ? -10.234 -17.516 -9.172 1 97.38 156 TRP A CA 1
ATOM 1222 C C . TRP A 1 156 ? -10.539 -18.938 -9.633 1 97.38 156 TRP A C 1
ATOM 1224 O O . TRP A 1 156 ? -10.305 -19.281 -10.789 1 97.38 156 TRP A O 1
ATOM 1234 N N . LEU A 1 157 ? -11.109 -19.703 -8.828 1 96.94 157 LEU A N 1
ATOM 1235 C CA . LEU A 1 157 ? -11.336 -21.125 -9.117 1 96.94 157 LEU A CA 1
ATOM 1236 C C . LEU A 1 157 ? -12.492 -21.297 -10.102 1 96.94 157 LEU A C 1
ATOM 1238 O O . LEU A 1 157 ? -12.484 -22.219 -10.914 1 96.94 157 LEU A O 1
ATOM 1242 N N . ASP A 1 158 ? -13.406 -20.359 -10.086 1 94.94 158 ASP A N 1
ATOM 1243 C CA . ASP A 1 158 ? -14.594 -20.484 -10.922 1 94.94 158 ASP A CA 1
ATOM 1244 C C . ASP A 1 158 ? -14.297 -20.078 -12.367 1 94.94 158 ASP A C 1
ATOM 1246 O O . ASP A 1 158 ? -14.844 -20.641 -13.305 1 94.94 158 ASP A O 1
ATOM 1250 N N . ARG A 1 159 ? -13.414 -19.141 -12.492 1 93.12 159 ARG A N 1
ATOM 1251 C CA . ARG A 1 159 ? -13.344 -18.516 -13.812 1 93.12 159 ARG A CA 1
ATOM 1252 C C . ARG A 1 159 ? -11.938 -18.609 -14.391 1 93.12 159 ARG A C 1
ATOM 1254 O O . ARG A 1 159 ? -11.766 -18.75 -15.602 1 93.12 159 ARG A O 1
ATOM 1261 N N . PHE A 1 160 ? -10.938 -18.641 -13.648 1 95.31 160 PHE A N 1
ATOM 1262 C CA . PHE A 1 160 ? -9.555 -18.438 -14.055 1 95.31 160 PHE A CA 1
ATOM 1263 C C . PHE A 1 160 ? -9.102 -19.531 -15.008 1 95.31 160 PHE A C 1
ATOM 1265 O O . PHE A 1 160 ? -8.305 -19.281 -15.914 1 95.31 160 PHE A O 1
ATOM 1272 N N . TYR A 1 161 ? -9.688 -20.703 -14.883 1 94.94 161 TYR A N 1
ATOM 1273 C CA . TYR A 1 161 ? -9.219 -21.844 -15.664 1 94.94 161 TYR A CA 1
ATOM 1274 C C . TYR A 1 161 ? -10.234 -22.219 -16.734 1 94.94 161 TYR A C 1
ATOM 1276 O O . TYR A 1 161 ? -10.242 -23.359 -17.219 1 94.94 161 TYR A O 1
ATOM 1284 N N . GLN A 1 162 ? -11.055 -21.328 -17.016 1 93.31 162 GLN A N 1
ATOM 1285 C CA . GLN A 1 162 ? -11.969 -21.516 -18.125 1 93.31 162 GLN A CA 1
ATOM 1286 C C . GLN A 1 162 ? -11.367 -21 -19.422 1 93.31 162 GLN A C 1
ATOM 1288 O O . GLN A 1 162 ? -10.688 -19.969 -19.438 1 93.31 162 GLN A O 1
ATOM 1293 N N . LEU A 1 163 ? -11.609 -21.672 -20.484 1 90.38 163 LEU A N 1
ATOM 1294 C CA . LEU A 1 163 ? -11 -21.344 -21.766 1 90.38 163 LEU A CA 1
ATOM 1295 C C . LEU A 1 163 ? -11.422 -19.953 -22.234 1 90.38 163 LEU A C 1
ATOM 1297 O O . LEU A 1 163 ? -10.625 -19.234 -22.828 1 90.38 163 LEU A O 1
ATOM 1301 N N . ASP A 1 164 ? -12.586 -19.5 -21.922 1 87.75 164 ASP A N 1
ATOM 1302 C CA . ASP A 1 164 ? -13.133 -18.25 -22.438 1 87.75 164 ASP A CA 1
ATOM 1303 C C . ASP A 1 164 ? -12.781 -17.078 -21.516 1 87.75 164 ASP A C 1
ATOM 1305 O O . ASP A 1 164 ? -13.18 -15.93 -21.781 1 87.75 164 ASP A O 1
ATOM 1309 N N . TYR A 1 165 ? -12.109 -17.281 -20.406 1 86.62 165 TYR A N 1
ATOM 1310 C CA . TYR A 1 165 ? -11.812 -16.219 -19.453 1 86.62 165 TYR A CA 1
ATOM 1311 C C . TYR A 1 165 ? -10.867 -15.188 -20.062 1 86.62 165 TYR A C 1
ATOM 1313 O O . TYR A 1 165 ? -11.023 -13.984 -19.844 1 86.62 165 TYR A O 1
ATOM 1321 N N . ALA A 1 166 ? -9.859 -15.438 -20.875 1 65.62 166 ALA A N 1
ATOM 1322 C CA . ALA A 1 166 ? -8.805 -14.516 -21.281 1 65.62 166 ALA A CA 1
ATOM 1323 C C . ALA A 1 166 ? -9.047 -14.016 -22.703 1 65.62 166 ALA A C 1
ATOM 1325 O O . ALA A 1 166 ? -8.172 -13.375 -23.297 1 65.62 166 ALA A O 1
ATOM 1326 N N . ASN A 1 167 ? -10.164 -14.172 -23.219 1 63.69 167 ASN A N 1
ATOM 1327 C CA . ASN A 1 167 ? -10.375 -13.812 -24.609 1 63.69 167 ASN A CA 1
ATOM 1328 C C . ASN A 1 167 ? -10.406 -12.297 -24.812 1 63.69 167 ASN A C 1
ATOM 1330 O O . ASN A 1 167 ? -9.977 -11.789 -25.844 1 63.69 167 ASN A O 1
ATOM 1334 N N . HIS A 1 168 ? -10.688 -11.5 -23.797 1 62.09 168 HIS A N 1
ATOM 1335 C CA . HIS A 1 168 ? -10.914 -10.109 -24.172 1 62.09 168 HIS A CA 1
ATOM 1336 C C . HIS A 1 168 ? -10.008 -9.172 -23.391 1 62.09 168 HIS A C 1
ATOM 1338 O O . HIS A 1 168 ? -9.617 -8.117 -23.891 1 62.09 168 HIS A O 1
ATOM 1344 N N . HIS A 1 169 ? -9.039 -9.438 -22.703 1 69.31 169 HIS A N 1
ATOM 1345 C CA . HIS A 1 169 ? -8.281 -8.445 -21.953 1 69.31 169 HIS A CA 1
ATOM 1346 C C . HIS A 1 169 ? -7.152 -9.094 -21.156 1 69.31 169 HIS A C 1
ATOM 1348 O O . HIS A 1 169 ? -6.703 -8.547 -20.156 1 69.31 169 HIS A O 1
ATOM 1354 N N . ASN A 1 170 ? -6.797 -10.102 -21.578 1 90 170 ASN A N 1
ATOM 1355 C CA . ASN A 1 170 ? -5.711 -10.766 -20.875 1 90 170 ASN A CA 1
ATOM 1356 C C . ASN A 1 170 ? -5.996 -10.844 -19.375 1 90 170 ASN A C 1
ATOM 1358 O O . ASN A 1 170 ? -5.137 -10.5 -18.547 1 90 170 ASN A O 1
ATOM 1362 N N . GLN A 1 171 ? -7.156 -11.211 -19.016 1 94.25 171 GLN A N 1
ATOM 1363 C CA . GLN A 1 171 ? -7.676 -11.133 -17.656 1 94.25 171 GLN A CA 1
ATOM 1364 C C . GLN A 1 171 ? -6.855 -12 -16.703 1 94.25 171 GLN A C 1
ATOM 1366 O O . GLN A 1 171 ? -6.668 -11.641 -15.547 1 94.25 171 GLN A O 1
ATOM 1371 N N . ARG A 1 172 ? -6.301 -13.062 -17.219 1 96.12 172 ARG A N 1
ATOM 1372 C CA . ARG A 1 172 ? -5.508 -13.93 -16.359 1 96.12 172 ARG A CA 1
ATOM 1373 C C . ARG A 1 172 ? -4.254 -13.219 -15.867 1 96.12 172 ARG A C 1
ATOM 1375 O O . ARG A 1 172 ? -3.973 -13.211 -14.664 1 96.12 172 ARG A O 1
ATOM 1382 N N . VAL A 1 173 ? -3.627 -12.617 -16.844 1 97.31 173 VAL A N 1
ATOM 1383 C CA . VAL A 1 173 ? -2.398 -11.906 -16.516 1 97.31 173 VAL A CA 1
ATOM 1384 C C . VAL A 1 173 ? -2.721 -10.703 -15.625 1 97.31 173 VAL A C 1
ATOM 1386 O O . VAL A 1 173 ? -2.047 -10.469 -14.617 1 97.31 173 VAL A O 1
ATOM 1389 N N . ASN A 1 174 ? -3.785 -10 -15.953 1 97.44 174 ASN A N 1
ATOM 1390 C CA . ASN A 1 174 ? -4.199 -8.828 -15.195 1 97.44 174 ASN A CA 1
ATOM 1391 C C . ASN A 1 174 ? -4.523 -9.18 -13.742 1 97.44 174 ASN A C 1
ATOM 1393 O O . ASN A 1 174 ? -4.023 -8.539 -12.82 1 97.44 174 ASN A O 1
ATOM 1397 N N . LEU A 1 175 ? -5.301 -10.188 -13.594 1 97.88 175 LEU A N 1
ATOM 1398 C CA . LEU A 1 175 ? -5.711 -10.586 -12.25 1 97.88 175 LEU A CA 1
ATOM 1399 C C . LEU A 1 175 ? -4.52 -11.109 -11.453 1 97.88 175 LEU A C 1
ATOM 1401 O O . LEU A 1 175 ? -4.387 -10.82 -10.258 1 97.88 175 LEU A O 1
ATOM 1405 N N . SER A 1 176 ? -3.65 -11.859 -12.109 1 98.12 176 SER A N 1
ATOM 1406 C CA . SER A 1 176 ? -2.449 -12.359 -11.453 1 98.12 176 SER A CA 1
ATOM 1407 C C . SER A 1 176 ? -1.578 -11.211 -10.945 1 98.12 176 SER A C 1
ATOM 1409 O O . SER A 1 176 ? -0.985 -11.305 -9.867 1 98.12 176 SER A O 1
ATOM 1411 N N . CYS A 1 177 ? -1.532 -10.172 -11.711 1 97.94 177 CYS A N 1
ATOM 1412 C CA . CYS A 1 177 ? -0.762 -8.992 -11.32 1 97.94 177 CYS A CA 1
ATOM 1413 C C . CYS A 1 177 ? -1.332 -8.367 -10.055 1 97.94 177 CYS A C 1
ATOM 1415 O O . CYS A 1 177 ? -0.581 -7.977 -9.164 1 97.94 177 CYS A O 1
ATOM 1417 N N . PHE A 1 178 ? -2.609 -8.297 -10.086 1 98.62 178 PHE A N 1
ATOM 1418 C CA . PHE A 1 178 ? -3.277 -7.719 -8.922 1 98.62 178 PHE A CA 1
ATOM 1419 C C . PHE A 1 178 ? -3.07 -8.594 -7.691 1 98.62 178 PHE A C 1
ATOM 1421 O O . PHE A 1 178 ? -2.695 -8.102 -6.625 1 98.62 178 PHE A O 1
ATOM 1428 N N . VAL A 1 179 ? -3.238 -9.852 -7.777 1 98.81 179 VAL A N 1
ATOM 1429 C CA . VAL A 1 179 ? -3.137 -10.773 -6.652 1 98.81 179 VAL A CA 1
ATOM 1430 C C . VAL A 1 179 ? -1.684 -10.875 -6.195 1 98.81 179 VAL A C 1
ATOM 1432 O O . VAL A 1 179 ? -1.409 -10.977 -4.996 1 98.81 179 VAL A O 1
ATOM 1435 N N . GLY A 1 180 ? -0.769 -10.875 -7.176 1 98.62 180 GLY A N 1
ATOM 1436 C CA . GLY A 1 180 ? 0.64 -10.82 -6.812 1 98.62 180 GLY A CA 1
ATOM 1437 C C . GLY A 1 180 ? 0.991 -9.625 -5.957 1 98.62 180 GLY A C 1
ATOM 1438 O O . GLY A 1 180 ? 1.768 -9.742 -5.004 1 98.62 180 GLY A O 1
ATOM 1439 N N . ARG A 1 181 ? 0.43 -8.484 -6.281 1 98.5 181 ARG A N 1
ATOM 1440 C CA . ARG A 1 181 ? 0.669 -7.27 -5.504 1 98.5 181 ARG A CA 1
ATOM 1441 C C . ARG A 1 181 ? 0.084 -7.395 -4.102 1 98.5 181 ARG A C 1
ATOM 1443 O O . ARG A 1 181 ? 0.686 -6.938 -3.129 1 98.5 181 ARG A O 1
ATOM 1450 N N . LEU A 1 182 ? -1.128 -8 -4 1 98.62 182 LEU A N 1
ATOM 1451 C CA . LEU A 1 182 ? -1.703 -8.25 -2.684 1 98.62 182 LEU A CA 1
ATOM 1452 C C . LEU A 1 182 ? -0.756 -9.078 -1.824 1 98.62 182 LEU A C 1
ATOM 1454 O O . LEU A 1 182 ? -0.483 -8.727 -0.675 1 98.62 182 LEU A O 1
ATOM 1458 N N . LEU A 1 183 ? -0.291 -10.078 -2.406 1 97.75 183 LEU A N 1
ATOM 1459 C CA . LEU A 1 183 ? 0.598 -10.984 -1.688 1 97.75 183 LEU A CA 1
ATOM 1460 C C . LEU A 1 183 ? 1.895 -10.281 -1.299 1 97.75 183 LEU A C 1
ATOM 1462 O O . LEU A 1 183 ? 2.418 -10.5 -0.203 1 97.75 183 LEU A O 1
ATOM 1466 N N . SER A 1 184 ? 2.381 -9.477 -2.152 1 96.31 184 SER A N 1
ATOM 1467 C CA . SER A 1 184 ? 3.66 -8.797 -1.956 1 96.31 184 SER A CA 1
ATOM 1468 C C . SER A 1 184 ? 3.623 -7.887 -0.735 1 96.31 184 SER A C 1
ATOM 1470 O O . SER A 1 184 ? 4.656 -7.621 -0.12 1 96.31 184 SER A O 1
ATOM 1472 N N . VAL A 1 185 ? 2.459 -7.355 -0.384 1 97.44 185 VAL A N 1
ATOM 1473 C CA . VAL A 1 185 ? 2.361 -6.41 0.724 1 97.44 185 VAL A CA 1
ATOM 1474 C C . VAL A 1 185 ? 1.873 -7.133 1.978 1 97.44 185 VAL A C 1
ATOM 1476 O O . VAL A 1 185 ? 1.403 -6.5 2.926 1 97.44 185 VAL A O 1
ATOM 1479 N N . GLY A 1 186 ? 1.862 -8.445 1.975 1 95.38 186 GLY A N 1
ATOM 1480 C CA . GLY A 1 186 ? 1.647 -9.211 3.189 1 95.38 186 GLY A CA 1
ATOM 1481 C C . GLY A 1 186 ? 0.213 -9.672 3.357 1 95.38 186 GLY A C 1
ATOM 1482 O O . GLY A 1 186 ? -0.179 -10.117 4.441 1 95.38 186 GLY A O 1
ATOM 1483 N N . ILE A 1 187 ? -0.632 -9.523 2.396 1 97.19 187 ILE A N 1
ATOM 1484 C CA . ILE A 1 187 ? -1.971 -10.102 2.428 1 97.19 187 ILE A CA 1
ATOM 1485 C C . ILE A 1 187 ? -1.932 -11.531 1.88 1 97.19 187 ILE A C 1
ATOM 1487 O O . ILE A 1 187 ? -1.884 -11.734 0.664 1 97.19 187 ILE A O 1
ATOM 1491 N N . TYR A 1 188 ? -2.076 -12.477 2.762 1 96.19 188 TYR A N 1
ATOM 1492 C CA . TYR A 1 188 ? -1.812 -13.859 2.373 1 96.19 188 TYR A CA 1
ATOM 1493 C C . TYR A 1 188 ? -3.113 -14.633 2.189 1 96.19 188 TYR A C 1
ATOM 1495 O O . TYR A 1 188 ? -3.211 -15.5 1.32 1 96.19 188 TYR A O 1
ATOM 1503 N N . ASN A 1 189 ? -4.094 -14.289 3.074 1 95.62 189 ASN A N 1
ATOM 1504 C CA . ASN A 1 189 ? -5.359 -15.016 3.008 1 95.62 189 ASN A CA 1
ATOM 1505 C C . ASN A 1 189 ? -6.043 -14.828 1.659 1 95.62 189 ASN A C 1
ATOM 1507 O O . ASN A 1 189 ? -6.457 -13.711 1.319 1 95.62 189 ASN A O 1
ATOM 1511 N N . GLY A 1 190 ? -6.172 -15.828 0.943 1 97.31 190 GLY A N 1
ATOM 1512 C CA . GLY A 1 190 ? -6.719 -15.789 -0.404 1 97.31 190 GLY A CA 1
ATOM 1513 C C . GLY A 1 190 ? -5.648 -15.781 -1.481 1 97.31 190 GLY A C 1
ATOM 1514 O O . GLY A 1 190 ? -5.535 -16.734 -2.254 1 97.31 190 GLY A O 1
ATOM 1515 N N . PRO A 1 191 ? -4.848 -14.758 -1.516 1 98.38 191 PRO A N 1
ATOM 1516 C CA . PRO A 1 191 ? -3.805 -14.664 -2.541 1 98.38 191 PRO A CA 1
ATOM 1517 C C . PRO A 1 191 ? -2.855 -15.859 -2.531 1 98.38 191 PRO A C 1
ATOM 1519 O O . PRO A 1 191 ? -2.459 -16.344 -3.594 1 98.38 191 PRO A O 1
ATOM 1522 N N . ALA A 1 192 ? -2.486 -16.312 -1.375 1 97.94 192 ALA A N 1
ATOM 1523 C CA . ALA A 1 192 ? -1.605 -17.484 -1.3 1 97.94 192 ALA A CA 1
ATOM 1524 C C . ALA A 1 192 ? -2.26 -18.703 -1.935 1 97.94 192 ALA A C 1
ATOM 1526 O O . ALA A 1 192 ? -1.593 -19.484 -2.615 1 97.94 192 ALA A O 1
ATOM 1527 N N . THR A 1 193 ? -3.533 -18.828 -1.661 1 98.31 193 THR A N 1
ATOM 1528 C CA . THR A 1 193 ? -4.285 -19.922 -2.264 1 98.31 193 THR A CA 1
ATOM 1529 C C . THR A 1 193 ? -4.281 -19.812 -3.785 1 98.31 193 THR A C 1
ATOM 1531 O O . THR A 1 193 ? -4.105 -20.812 -4.488 1 98.31 193 THR A O 1
ATOM 1534 N N . CYS A 1 194 ? -4.461 -18.641 -4.277 1 98.62 194 CYS A N 1
ATOM 1535 C CA . CYS A 1 194 ? -4.441 -18.391 -5.719 1 98.62 194 CYS A CA 1
ATOM 1536 C C . CYS A 1 194 ? -3.08 -18.75 -6.309 1 98.62 194 CYS A C 1
ATOM 1538 O O . CYS A 1 194 ? -3 -19.359 -7.371 1 98.62 194 CYS A O 1
ATOM 1540 N N . LEU A 1 195 ? -2.039 -18.359 -5.609 1 98.44 195 LEU A N 1
ATOM 1541 C CA . LEU A 1 195 ? -0.687 -18.641 -6.074 1 98.44 195 LEU A CA 1
ATOM 1542 C C . LEU A 1 195 ? -0.454 -20.141 -6.172 1 98.44 195 LEU A C 1
ATOM 1544 O O . LEU A 1 195 ? 0.013 -20.641 -7.199 1 98.44 195 LEU A O 1
ATOM 1548 N N . LEU A 1 196 ? -0.811 -20.812 -5.102 1 98.25 196 LEU A N 1
ATOM 1549 C CA . LEU A 1 196 ? -0.64 -22.266 -5.07 1 98.25 196 LEU A CA 1
ATOM 1550 C C . LEU A 1 196 ? -1.423 -22.922 -6.199 1 98.25 196 LEU A C 1
ATOM 1552 O O . LEU A 1 196 ? -0.906 -23.812 -6.887 1 98.25 196 LEU A O 1
ATOM 1556 N N . SER A 1 197 ? -2.604 -22.5 -6.344 1 98.62 197 SER A N 1
ATOM 1557 C CA . SER A 1 197 ? -3.467 -23.016 -7.402 1 98.62 197 SER A CA 1
ATOM 1558 C C . SER A 1 197 ? -2.838 -22.812 -8.773 1 98.62 197 SER A C 1
ATOM 1560 O O . SER A 1 197 ? -2.865 -23.719 -9.617 1 98.62 197 SER A O 1
ATOM 1562 N N . LEU A 1 198 ? -2.309 -21.656 -9.023 1 98.69 198 LEU A N 1
ATOM 1563 C CA . LEU A 1 198 ? -1.739 -21.328 -10.328 1 98.69 198 LEU A CA 1
ATOM 1564 C C . LEU A 1 198 ? -0.487 -22.156 -10.594 1 98.69 198 LEU A C 1
ATOM 1566 O O . LEU A 1 198 ? -0.287 -22.656 -11.703 1 98.69 198 LEU A O 1
ATOM 1570 N N . PHE A 1 199 ? 0.362 -22.344 -9.594 1 98.44 199 PHE A N 1
ATOM 1571 C CA . PHE A 1 199 ? 1.525 -23.203 -9.719 1 98.44 199 PHE A CA 1
ATOM 1572 C C . PHE A 1 199 ? 1.103 -24.641 -10.055 1 98.44 199 PHE A C 1
ATOM 1574 O O . PHE A 1 199 ? 1.651 -25.25 -10.969 1 98.44 199 PHE A O 1
ATOM 1581 N N . ARG A 1 200 ? 0.19 -25.062 -9.289 1 98.38 200 ARG A N 1
ATOM 1582 C CA . ARG A 1 200 ? -0.285 -26.438 -9.477 1 98.38 200 ARG A CA 1
ATOM 1583 C C . ARG A 1 200 ? -0.822 -26.641 -10.891 1 98.38 200 ARG A C 1
ATOM 1585 O O . ARG A 1 200 ? -0.409 -27.562 -11.594 1 98.38 200 ARG A O 1
ATOM 1592 N N . GLU A 1 201 ? -1.719 -25.75 -11.297 1 98.19 201 GLU A N 1
ATOM 1593 C CA . GLU A 1 201 ? -2.389 -25.906 -12.586 1 98.19 201 GLU A CA 1
ATOM 1594 C C . GLU A 1 201 ? -1.415 -25.703 -13.742 1 98.19 201 GLU A C 1
ATOM 1596 O O . GLU A 1 201 ? -1.554 -26.328 -14.797 1 98.19 201 GLU A O 1
ATOM 1601 N N . THR A 1 202 ? -0.446 -24.891 -13.586 1 98.44 202 THR A N 1
ATOM 1602 C CA . THR A 1 202 ? 0.477 -24.562 -14.664 1 98.44 202 THR A CA 1
ATOM 1603 C C . THR A 1 202 ? 1.598 -25.594 -14.75 1 98.44 202 THR A C 1
ATOM 1605 O O . THR A 1 202 ? 2.004 -25.984 -15.844 1 98.44 202 THR A O 1
ATOM 1608 N N . LEU A 1 203 ? 2.057 -26.078 -13.578 1 98.5 203 LEU A N 1
ATOM 1609 C CA . LEU A 1 203 ? 3.328 -26.797 -13.594 1 98.5 203 LEU A CA 1
ATOM 1610 C C . LEU A 1 203 ? 3.139 -28.25 -13.172 1 98.5 203 LEU A C 1
ATOM 1612 O O . LEU A 1 203 ? 4.004 -29.094 -13.422 1 98.5 203 LEU A O 1
ATOM 1616 N N . GLU A 1 204 ? 2.082 -28.531 -12.547 1 98.44 204 GLU A N 1
ATOM 1617 C CA . GLU A 1 204 ? 1.935 -29.875 -12.008 1 98.44 204 GLU A CA 1
ATOM 1618 C C . GLU A 1 204 ? 0.889 -30.672 -12.789 1 98.44 204 GLU A C 1
ATOM 1620 O O . GLU A 1 204 ? 0.86 -31.906 -12.719 1 98.44 204 GLU A O 1
ATOM 1625 N N . THR A 1 205 ? -0.054 -30.031 -13.312 1 97.25 205 THR A N 1
ATOM 1626 C CA . THR A 1 205 ? -1.093 -30.688 -14.086 1 97.25 205 THR A CA 1
ATOM 1627 C C . THR A 1 205 ? -0.586 -31.031 -15.484 1 97.25 205 THR A C 1
ATOM 1629 O O . THR A 1 205 ? 0.101 -30.219 -16.109 1 97.25 205 THR A O 1
ATOM 1632 N N . ASP A 1 206 ? -0.897 -32.219 -15.922 1 96.38 206 ASP A N 1
ATOM 1633 C CA . ASP A 1 206 ? -0.478 -32.625 -17.25 1 96.38 206 ASP A CA 1
ATOM 1634 C C . ASP A 1 206 ? -1.325 -31.969 -18.328 1 96.38 206 ASP A C 1
ATOM 1636 O O . ASP A 1 206 ? -2.344 -32.531 -18.766 1 96.38 206 ASP A O 1
ATOM 1640 N N . ARG A 1 207 ? -0.883 -30.844 -18.766 1 95.56 207 ARG A N 1
ATOM 1641 C CA . ARG A 1 207 ? -1.549 -30.062 -19.812 1 95.56 207 ARG A CA 1
ATOM 1642 C C . ARG A 1 207 ? -0.704 -30.016 -21.078 1 95.56 207 ARG A C 1
ATOM 1644 O O . ARG A 1 207 ? 0.527 -30.031 -21.016 1 95.56 207 ARG A O 1
ATOM 1651 N N . ALA A 1 208 ? -1.457 -29.938 -22.234 1 96.31 208 ALA A N 1
ATOM 1652 C CA . ALA A 1 208 ? -0.736 -29.672 -23.469 1 96.31 208 ALA A CA 1
ATOM 1653 C C . ALA A 1 208 ? -0.059 -28.297 -23.422 1 96.31 208 ALA A C 1
ATOM 1655 O O . ALA A 1 208 ? -0.548 -27.375 -22.75 1 96.31 208 ALA A O 1
ATOM 1656 N N . LEU A 1 209 ? 1.05 -28.219 -24.094 1 96.88 209 LEU A N 1
ATOM 1657 C CA . LEU A 1 209 ? 1.74 -26.938 -24.156 1 96.88 209 LEU A CA 1
ATOM 1658 C C . LEU A 1 209 ? 0.857 -25.875 -24.781 1 96.88 209 LEU A C 1
ATOM 1660 O O . LEU A 1 209 ? 0.768 -24.75 -24.281 1 96.88 209 LEU A O 1
ATOM 1664 N N . THR A 1 210 ? 0.289 -26.234 -25.891 1 95.31 210 THR A N 1
ATOM 1665 C CA . THR A 1 210 ? -0.658 -25.375 -26.594 1 95.31 210 THR A CA 1
ATOM 1666 C C . THR A 1 210 ? -1.916 -26.141 -26.969 1 95.31 210 THR A C 1
ATOM 1668 O O . THR A 1 210 ? -1.854 -27.344 -27.234 1 95.31 210 THR A O 1
ATOM 1671 N N . SER A 1 211 ? -3.016 -25.453 -26.781 1 93.56 211 SER A N 1
ATOM 1672 C CA . SER A 1 211 ? -4.281 -26.078 -27.156 1 93.56 211 SER A CA 1
ATOM 1673 C C . SER A 1 211 ? -5.363 -25.031 -27.375 1 93.56 211 SER A C 1
ATOM 1675 O O . SER A 1 211 ? -5.383 -23.984 -26.703 1 93.56 211 SER A O 1
ATOM 1677 N N . ASP A 1 212 ? -6.281 -25.266 -28.328 1 89.56 212 ASP A N 1
ATOM 1678 C CA . ASP A 1 212 ? -7.449 -24.406 -28.531 1 89.56 212 ASP A CA 1
ATOM 1679 C C . ASP A 1 212 ? -8.703 -25.031 -27.922 1 89.56 212 ASP A C 1
ATOM 1681 O O . ASP A 1 212 ? -9.75 -24.375 -27.844 1 89.56 212 ASP A O 1
ATOM 1685 N N . LYS A 1 213 ? -8.57 -26.156 -27.391 1 91.81 213 LYS A N 1
ATOM 1686 C CA . LYS A 1 213 ? -9.734 -26.891 -26.891 1 91.81 213 LYS A CA 1
ATOM 1687 C C . LYS A 1 213 ? -9.82 -26.828 -25.375 1 91.81 213 LYS A C 1
ATOM 1689 O O . LYS A 1 213 ? -10.914 -26.859 -24.797 1 91.81 213 LYS A O 1
ATOM 1694 N N . GLU A 1 214 ? -8.688 -26.859 -24.781 1 93.19 214 GLU A N 1
ATOM 1695 C CA . GLU A 1 214 ? -8.617 -26.828 -23.328 1 93.19 214 GLU A CA 1
ATOM 1696 C C . GLU A 1 214 ? -7.559 -25.828 -22.859 1 93.19 214 GLU A C 1
ATOM 1698 O O . GLU A 1 214 ? -6.711 -25.391 -23.641 1 93.19 214 GLU A O 1
ATOM 1703 N N . VAL A 1 215 ? -7.691 -25.531 -21.625 1 94.25 215 VAL A N 1
ATOM 1704 C CA . VAL A 1 215 ? -6.695 -24.625 -21.062 1 94.25 215 VAL A CA 1
ATOM 1705 C C . VAL A 1 215 ? -5.328 -25.297 -21.047 1 94.25 215 VAL A C 1
ATOM 1707 O O . VAL A 1 215 ? -5.176 -26.406 -20.531 1 94.25 215 VAL A O 1
ATOM 1710 N N . SER A 1 216 ? -4.383 -24.703 -21.719 1 96.06 216 SER A N 1
ATOM 1711 C CA . SER A 1 216 ? -3.031 -25.234 -21.875 1 96.06 216 SER A CA 1
ATOM 1712 C C . SER A 1 216 ? -2.027 -24.453 -21.031 1 96.06 216 SER A C 1
ATOM 1714 O O . SER A 1 216 ? -2.391 -23.484 -20.359 1 96.06 216 SER A O 1
ATOM 1716 N N . VAL A 1 217 ? -0.814 -24.906 -21.031 1 97.5 217 VAL A N 1
ATOM 1717 C CA . VAL A 1 217 ? 0.257 -24.234 -20.297 1 97.5 217 VAL A CA 1
ATOM 1718 C C . VAL A 1 217 ? 0.435 -22.812 -20.828 1 97.5 217 VAL A C 1
ATOM 1720 O O . VAL A 1 217 ? 0.659 -21.875 -20.062 1 97.5 217 VAL A O 1
ATOM 1723 N N . SER A 1 218 ? 0.307 -22.641 -22.141 1 95.56 218 SER A N 1
ATOM 1724 C CA . SER A 1 218 ? 0.504 -21.344 -22.781 1 95.56 218 SER A CA 1
ATOM 1725 C C . SER A 1 218 ? -0.518 -20.328 -22.281 1 95.56 218 SER A C 1
ATOM 1727 O O . SER A 1 218 ? -0.236 -19.125 -22.234 1 95.56 218 SER A O 1
ATOM 1729 N N . HIS A 1 219 ? -1.673 -20.797 -21.859 1 93.44 219 HIS A N 1
ATOM 1730 C CA . HIS A 1 219 ? -2.715 -19.922 -21.359 1 93.44 219 HIS A CA 1
ATOM 1731 C C . HIS A 1 219 ? -2.395 -19.438 -19.938 1 93.44 219 HIS A C 1
ATOM 1733 O O . HIS A 1 219 ? -2.891 -18.406 -19.5 1 93.44 219 HIS A O 1
ATOM 1739 N N . LEU A 1 220 ? -1.523 -20.219 -19.203 1 97.19 220 LEU A N 1
ATOM 1740 C CA . LEU A 1 220 ? -1.4 -20 -17.766 1 97.19 220 LEU A CA 1
ATOM 1741 C C . LEU A 1 220 ? -0.022 -19.438 -17.422 1 97.19 220 LEU A C 1
ATOM 1743 O O . LEU A 1 220 ? 0.13 -18.719 -16.438 1 97.19 220 LEU A O 1
ATOM 1747 N N . ILE A 1 221 ? 0.941 -19.75 -18.188 1 98.19 221 ILE A N 1
ATOM 1748 C CA . ILE A 1 221 ? 2.328 -19.531 -17.797 1 98.19 221 ILE A CA 1
ATOM 1749 C C . ILE A 1 221 ? 2.633 -18.031 -17.766 1 98.19 221 ILE A C 1
ATOM 1751 O O . ILE A 1 221 ? 3.418 -17.578 -16.938 1 98.19 221 ILE A O 1
ATOM 1755 N N . HIS A 1 222 ? 2.037 -17.266 -18.625 1 97.19 222 HIS A N 1
ATOM 1756 C CA . HIS A 1 222 ? 2.232 -15.812 -18.594 1 97.19 222 HIS A CA 1
ATOM 1757 C C . HIS A 1 222 ? 1.624 -15.203 -17.344 1 97.19 222 HIS A C 1
ATOM 1759 O O . HIS A 1 222 ? 2.166 -14.242 -16.797 1 97.19 222 HIS A O 1
ATOM 1765 N N . ALA A 1 223 ? 0.489 -15.734 -16.953 1 97.81 223 ALA A N 1
ATOM 1766 C CA . ALA A 1 223 ? -0.125 -15.297 -15.695 1 97.81 223 ALA A CA 1
ATOM 1767 C C . ALA A 1 223 ? 0.749 -15.656 -14.5 1 97.81 223 ALA A C 1
ATOM 1769 O O . ALA A 1 223 ? 0.871 -14.875 -13.555 1 97.81 223 ALA A O 1
ATOM 1770 N N . LEU A 1 224 ? 1.355 -16.797 -14.586 1 98.5 224 LEU A N 1
ATOM 1771 C CA . LEU A 1 224 ? 2.268 -17.219 -13.523 1 98.5 224 LEU A CA 1
ATOM 1772 C C . LEU A 1 224 ? 3.463 -16.266 -13.438 1 98.5 224 LEU A C 1
ATOM 1774 O O . LEU A 1 224 ? 3.85 -15.844 -12.344 1 98.5 224 LEU A O 1
ATOM 1778 N N . ALA A 1 225 ? 3.996 -15.953 -14.586 1 98 225 ALA A N 1
ATOM 1779 C CA . ALA A 1 225 ? 5.121 -15.023 -14.617 1 98 225 ALA A CA 1
ATOM 1780 C C . ALA A 1 225 ? 4.734 -13.672 -14.023 1 98 225 ALA A C 1
ATOM 1782 O O . ALA A 1 225 ? 5.488 -13.094 -13.234 1 98 225 ALA A O 1
ATOM 1783 N N . ALA A 1 226 ? 3.564 -13.211 -14.375 1 97.44 226 ALA A N 1
ATOM 1784 C CA . ALA A 1 226 ? 3.07 -11.938 -13.852 1 97.44 226 ALA A CA 1
ATOM 1785 C C . ALA A 1 226 ? 2.895 -12 -12.336 1 97.44 226 ALA A C 1
ATOM 1787 O O . ALA A 1 226 ? 3.211 -11.039 -11.633 1 97.44 226 ALA A O 1
ATOM 1788 N N . PHE A 1 227 ? 2.391 -13.102 -11.891 1 98.44 227 PHE A N 1
ATOM 1789 C CA . PHE A 1 227 ? 2.188 -13.305 -10.461 1 98.44 227 PHE A CA 1
ATOM 1790 C C . PHE A 1 227 ? 3.514 -13.242 -9.711 1 98.44 227 PHE A C 1
ATOM 1792 O O . PHE A 1 227 ? 3.66 -12.469 -8.758 1 98.44 227 PHE A O 1
ATOM 1799 N N . ILE A 1 228 ? 4.508 -13.93 -10.172 1 96.62 228 ILE A N 1
ATOM 1800 C CA . ILE A 1 228 ? 5.801 -14.062 -9.516 1 96.62 228 ILE A CA 1
ATOM 1801 C C . ILE A 1 228 ? 6.551 -12.734 -9.57 1 96.62 228 ILE A C 1
ATOM 1803 O O . ILE A 1 228 ? 7.266 -12.375 -8.633 1 96.62 228 ILE A O 1
ATOM 1807 N N . ARG A 1 229 ? 6.371 -12.07 -10.609 1 95.25 229 ARG A N 1
ATOM 1808 C CA . ARG A 1 229 ? 7.039 -10.781 -10.758 1 95.25 229 ARG A CA 1
ATOM 1809 C C . ARG A 1 229 ? 6.824 -9.906 -9.531 1 95.25 229 ARG A C 1
ATOM 1811 O O . ARG A 1 229 ? 7.754 -9.25 -9.055 1 95.25 229 ARG A O 1
ATOM 1818 N N . TYR A 1 230 ? 5.668 -9.93 -8.984 1 95.38 230 TYR A N 1
ATOM 1819 C CA . TYR A 1 230 ? 5.348 -9.055 -7.863 1 95.38 230 TYR A CA 1
ATOM 1820 C C . TYR A 1 230 ? 5.492 -9.789 -6.539 1 95.38 230 TYR A C 1
ATOM 1822 O O . TYR A 1 230 ? 5.77 -9.18 -5.508 1 95.38 230 TYR A O 1
ATOM 1830 N N . ALA A 1 231 ? 5.352 -11.102 -6.578 1 94.75 231 ALA A N 1
ATOM 1831 C CA . ALA A 1 231 ? 5.273 -11.836 -5.32 1 94.75 231 ALA A CA 1
ATOM 1832 C C . ALA A 1 231 ? 6.465 -12.773 -5.16 1 94.75 231 ALA A C 1
ATOM 1834 O O . ALA A 1 231 ? 6.363 -13.805 -4.492 1 94.75 231 ALA A O 1
ATOM 1835 N N . LYS A 1 232 ? 7.57 -12.516 -5.824 1 91.31 232 LYS A N 1
ATOM 1836 C CA . LYS A 1 232 ? 8.703 -13.43 -5.828 1 91.31 232 LYS A CA 1
ATOM 1837 C C . LYS A 1 232 ? 9.18 -13.727 -4.41 1 91.31 232 LYS A C 1
ATOM 1839 O O . LYS A 1 232 ? 9.406 -14.883 -4.055 1 91.31 232 LYS A O 1
ATOM 1844 N N . GLU A 1 233 ? 9.25 -12.695 -3.529 1 86.88 233 GLU A N 1
ATOM 1845 C CA . GLU A 1 233 ? 9.703 -12.898 -2.158 1 86.88 233 GLU A CA 1
ATOM 1846 C C . GLU A 1 233 ? 8.688 -13.711 -1.355 1 86.88 233 GLU A C 1
ATOM 1848 O O . GLU A 1 233 ? 9.062 -14.617 -0.611 1 86.88 233 GLU A O 1
ATOM 1853 N N . SER A 1 234 ? 7.477 -13.375 -1.565 1 91.19 234 SER A N 1
ATOM 1854 C CA . SER A 1 234 ? 6.414 -14.078 -0.858 1 91.19 234 SER A CA 1
ATOM 1855 C C . SER A 1 234 ? 6.34 -15.539 -1.286 1 91.19 234 SER A C 1
ATOM 1857 O O . SER A 1 234 ? 6.055 -16.422 -0.47 1 91.19 234 SER A O 1
ATOM 1859 N N . THR A 1 235 ? 6.562 -15.734 -2.551 1 92.44 235 THR A N 1
ATOM 1860 C CA . THR A 1 235 ? 6.539 -17.094 -3.074 1 92.44 235 THR A CA 1
ATOM 1861 C C . THR A 1 235 ? 7.59 -17.953 -2.381 1 92.44 235 THR A C 1
ATOM 1863 O O . THR A 1 235 ? 7.301 -19.078 -1.96 1 92.44 235 THR A O 1
ATOM 1866 N N . LEU A 1 236 ? 8.656 -17.406 -2.227 1 86.88 236 LEU A N 1
ATOM 1867 C CA . LEU A 1 236 ? 9.742 -18.125 -1.57 1 86.88 236 LEU A CA 1
ATOM 1868 C C . LEU A 1 236 ? 9.438 -18.328 -0.091 1 86.88 236 LEU A C 1
ATOM 1870 O O . LEU A 1 236 ? 9.672 -19.422 0.447 1 86.88 236 LEU A O 1
ATOM 1874 N N . SER A 1 237 ? 8.969 -17.281 0.534 1 86.25 237 SER A N 1
ATOM 1875 C CA . SER A 1 237 ? 8.633 -17.359 1.95 1 86.25 237 SER A CA 1
ATOM 1876 C C . SER A 1 237 ? 7.566 -18.422 2.201 1 86.25 237 SER A C 1
ATOM 1878 O O . SER A 1 237 ? 7.691 -19.234 3.131 1 86.25 237 SER A O 1
ATOM 1880 N N . LEU A 1 238 ? 6.613 -18.438 1.375 1 91.25 238 LEU A N 1
ATOM 1881 C CA . LEU A 1 238 ? 5.547 -19.438 1.491 1 91.25 238 LEU A CA 1
ATOM 1882 C C . LEU A 1 238 ? 6.09 -20.844 1.304 1 91.25 238 LEU A C 1
ATOM 1884 O O . LEU A 1 238 ? 5.727 -21.766 2.047 1 91.25 238 LEU A O 1
ATOM 1888 N N . SER A 1 239 ? 6.93 -21.016 0.375 1 90.12 239 SER A N 1
ATOM 1889 C CA . SER A 1 239 ? 7.484 -22.328 0.067 1 90.12 239 SER A CA 1
ATOM 1890 C C . SER A 1 239 ? 8.406 -22.812 1.179 1 90.12 239 SER A C 1
ATOM 1892 O O . SER A 1 239 ? 8.57 -24.016 1.376 1 90.12 239 SER A O 1
ATOM 1894 N N . ASN A 1 240 ? 8.914 -21.875 1.929 1 83.5 240 ASN A N 1
ATOM 1895 C CA . ASN A 1 240 ? 9.781 -22.219 3.057 1 83.5 240 ASN A CA 1
ATOM 1896 C C . ASN A 1 240 ? 8.969 -22.422 4.332 1 83.5 240 ASN A C 1
ATOM 1898 O O . ASN A 1 240 ? 9.531 -22.719 5.387 1 83.5 240 ASN A O 1
ATOM 1902 N N . GLY A 1 241 ? 7.746 -22.234 4.195 1 80.88 241 GLY A N 1
ATOM 1903 C CA . GLY A 1 241 ? 6.863 -22.484 5.324 1 80.88 241 GLY A CA 1
ATOM 1904 C C . GLY A 1 241 ? 6.543 -21.234 6.125 1 80.88 241 GLY A C 1
ATOM 1905 O O . GLY A 1 241 ? 5.707 -21.281 7.031 1 80.88 241 GLY A O 1
ATOM 1906 N N . SER A 1 242 ? 7.246 -20.203 5.715 1 77.88 242 SER A N 1
ATOM 1907 C CA . SER A 1 242 ? 6.965 -18.953 6.422 1 77.88 242 SER A CA 1
ATOM 1908 C C . SER A 1 242 ? 5.664 -18.328 5.941 1 77.88 242 SER A C 1
ATOM 1910 O O . SER A 1 242 ? 5.438 -18.203 4.734 1 77.88 242 SER A O 1
ATOM 1912 N N . GLU A 1 243 ? 4.695 -18.047 6.719 1 79.5 243 GLU A N 1
ATOM 1913 C CA . GLU A 1 243 ? 3.443 -17.344 6.461 1 79.5 243 GLU A CA 1
ATOM 1914 C C . GLU A 1 243 ? 2.477 -18.219 5.664 1 79.5 243 GLU A C 1
ATOM 1916 O O . GLU A 1 243 ? 1.461 -17.734 5.16 1 79.5 243 GLU A O 1
ATOM 1921 N N . ALA A 1 244 ? 2.904 -19.453 5.355 1 83.38 244 ALA A N 1
ATOM 1922 C CA . ALA A 1 244 ? 2.037 -20.328 4.574 1 83.38 244 ALA A CA 1
ATOM 1923 C C . ALA A 1 244 ? 0.756 -20.656 5.336 1 83.38 244 ALA A C 1
ATOM 1925 O O . ALA A 1 244 ? 0.787 -20.875 6.551 1 83.38 244 ALA A O 1
ATOM 1926 N N . PRO A 1 245 ? -0.31 -20.594 4.586 1 89.69 245 PRO A N 1
ATOM 1927 C CA . PRO A 1 245 ? -1.546 -21 5.258 1 89.69 245 PRO A CA 1
ATOM 1928 C C . PRO A 1 245 ? -1.521 -22.469 5.707 1 89.69 245 PRO A C 1
ATOM 1930 O O . PRO A 1 245 ? -0.834 -23.297 5.094 1 89.69 245 PRO A O 1
ATOM 1933 N N . ASP A 1 246 ? -2.312 -22.641 6.742 1 89.38 246 ASP A N 1
ATOM 1934 C CA . ASP A 1 246 ? -2.51 -24.031 7.141 1 89.38 246 ASP A CA 1
ATOM 1935 C C . ASP A 1 246 ? -3.166 -24.844 6.02 1 89.38 246 ASP A C 1
ATOM 1937 O O . ASP A 1 246 ? -4.145 -24.391 5.418 1 89.38 246 ASP A O 1
ATOM 1941 N N . VAL A 1 247 ? -2.619 -25.984 5.824 1 88.5 247 VAL A N 1
ATOM 1942 C CA . VAL A 1 247 ? -3.104 -26.828 4.742 1 88.5 247 VAL A CA 1
ATOM 1943 C C . VAL A 1 247 ? -4.594 -27.109 4.926 1 88.5 247 VAL A C 1
ATOM 1945 O O . VAL A 1 247 ? -5.34 -27.188 3.945 1 88.5 247 VAL A O 1
ATOM 1948 N N . GLY A 1 248 ? -4.988 -27.156 6.133 1 87.81 248 GLY A N 1
ATOM 1949 C CA . GLY A 1 248 ? -6.383 -27.438 6.445 1 87.81 248 GLY A CA 1
ATOM 1950 C C . GLY A 1 248 ? -7.32 -26.312 6.031 1 87.81 248 GLY A C 1
ATOM 1951 O O . GLY A 1 248 ? -8.523 -26.531 5.906 1 87.81 248 GLY A O 1
ATOM 1952 N N . THR A 1 249 ? -6.805 -25.188 5.797 1 89.88 249 THR A N 1
ATOM 1953 C CA . THR A 1 249 ? -7.629 -24.031 5.43 1 89.88 249 THR A CA 1
ATOM 1954 C C . THR A 1 249 ? -7.676 -23.859 3.916 1 89.88 249 THR A C 1
ATOM 1956 O O . THR A 1 249 ? -8.453 -23.062 3.402 1 89.88 249 THR A O 1
ATOM 1959 N N . LEU A 1 250 ? -6.898 -24.609 3.23 1 94.81 250 LEU A N 1
ATOM 1960 C CA . LEU A 1 250 ? -6.871 -24.562 1.772 1 94.81 250 LEU A CA 1
ATOM 1961 C C . LEU A 1 250 ? -7.902 -25.516 1.183 1 94.81 250 LEU A C 1
ATOM 1963 O O . LEU A 1 250 ? -8.117 -26.609 1.717 1 94.81 250 LEU A O 1
ATOM 1967 N N . PRO A 1 251 ? -8.539 -25.078 0.107 1 95.31 251 PRO A N 1
ATOM 1968 C CA . PRO A 1 251 ? -9.328 -26.094 -0.603 1 95.31 251 PRO A CA 1
ATOM 1969 C C . PRO A 1 251 ? -8.516 -27.328 -0.965 1 95.31 251 PRO A C 1
ATOM 1971 O O . PRO A 1 251 ? -7.387 -27.203 -1.459 1 95.31 251 PRO A O 1
ATOM 1974 N N . PRO A 1 252 ? -9 -28.469 -0.773 1 94.81 252 PRO A N 1
ATOM 1975 C CA . PRO A 1 252 ? -8.25 -29.688 -1.036 1 94.81 252 PRO A CA 1
ATOM 1976 C C . PRO A 1 252 ? -7.742 -29.781 -2.475 1 94.81 252 PRO A C 1
ATOM 1978 O O . PRO A 1 252 ? -6.629 -30.25 -2.713 1 94.81 252 PRO A O 1
ATOM 1981 N N . SER A 1 253 ? -8.578 -29.344 -3.363 1 94.5 253 SER A N 1
ATOM 1982 C CA . SER A 1 253 ? -8.195 -29.406 -4.77 1 94.5 253 SER A CA 1
ATOM 1983 C C . SER A 1 253 ? -6.977 -28.531 -5.051 1 94.5 253 SER A C 1
ATOM 1985 O O . SER A 1 253 ? -6.246 -28.766 -6.016 1 94.5 253 SER A O 1
ATOM 1987 N N . VAL A 1 254 ? -6.762 -27.516 -4.242 1 96.5 254 VAL A N 1
ATOM 1988 C CA . VAL A 1 254 ? -5.641 -26.594 -4.41 1 96.5 254 VAL A CA 1
ATOM 1989 C C . VAL A 1 254 ? -4.426 -27.125 -3.65 1 96.5 254 VAL A C 1
ATOM 1991 O O . VAL A 1 254 ? -3.301 -27.062 -4.152 1 96.5 254 VAL A O 1
ATOM 1994 N N . ALA A 1 255 ? -4.66 -27.656 -2.502 1 96.44 255 ALA A N 1
ATOM 1995 C CA . ALA A 1 255 ? -3.586 -28.109 -1.621 1 96.44 255 ALA A CA 1
ATOM 1996 C C . ALA A 1 255 ? -2.93 -29.375 -2.164 1 96.44 255 ALA A C 1
ATOM 1998 O O . ALA A 1 255 ? -1.734 -29.594 -1.962 1 96.44 255 ALA A O 1
ATOM 1999 N N . SER A 1 256 ? -3.693 -30.188 -2.854 1 96.69 256 SER A N 1
ATOM 2000 C CA . SER A 1 256 ? -3.209 -31.484 -3.338 1 96.69 256 SER A CA 1
ATOM 2001 C C . SER A 1 256 ? -2.223 -31.297 -4.488 1 96.69 256 SER A C 1
ATOM 2003 O O . SER A 1 256 ? -2.219 -30.266 -5.156 1 96.69 256 SER A O 1
ATOM 2005 N N . LEU A 1 257 ? -1.436 -32.281 -4.652 1 97.69 257 LEU A N 1
ATOM 2006 C CA . LEU A 1 257 ? -0.458 -32.281 -5.738 1 97.69 257 LEU A CA 1
ATOM 2007 C C . LEU A 1 257 ? -1.126 -32.562 -7.074 1 97.69 257 LEU A C 1
ATOM 2009 O O . LEU A 1 257 ? -2.037 -33.406 -7.145 1 97.69 257 LEU A O 1
ATOM 2013 N N . GLY A 1 258 ? -0.674 -31.906 -8.086 1 97.44 258 GLY A N 1
ATOM 2014 C CA . GLY A 1 258 ? -1.07 -32.312 -9.422 1 97.44 258 GLY A CA 1
ATOM 2015 C C . GLY A 1 258 ? -0.438 -33.625 -9.867 1 97.44 258 GLY A C 1
ATOM 2016 O O . GLY A 1 258 ? 0.418 -34.156 -9.172 1 97.44 258 GLY A O 1
ATOM 2017 N N . GLU A 1 259 ? -0.804 -34.094 -11.047 1 96.88 259 GLU A N 1
ATOM 2018 C CA . GLU A 1 259 ? -0.428 -35.406 -11.547 1 96.88 259 GLU A CA 1
ATOM 2019 C C . GLU A 1 259 ? 1.085 -35.531 -11.703 1 96.88 259 GLU A C 1
ATOM 2021 O O . GLU A 1 259 ? 1.686 -36.5 -11.25 1 96.88 259 GLU A O 1
ATOM 2026 N N . LEU A 1 260 ? 1.677 -34.562 -12.328 1 97.56 260 LEU A N 1
ATOM 2027 C CA . LEU A 1 260 ? 3.107 -34.625 -12.602 1 97.56 260 LEU A CA 1
ATOM 2028 C C . LEU A 1 260 ? 3.914 -34.594 -11.312 1 97.56 260 LEU A C 1
ATOM 2030 O O . LEU A 1 260 ? 4.934 -35.281 -11.195 1 97.56 260 LEU A O 1
ATOM 2034 N N . ALA A 1 261 ? 3.494 -33.75 -10.391 1 97.56 261 ALA A N 1
ATOM 2035 C CA . ALA A 1 261 ? 4.168 -33.688 -9.102 1 97.56 261 ALA A CA 1
ATOM 2036 C C . ALA A 1 261 ? 4.051 -35 -8.344 1 97.56 261 ALA A C 1
ATOM 2038 O O . ALA A 1 261 ? 5.02 -35.469 -7.742 1 97.56 261 ALA A O 1
ATOM 2039 N N . ARG A 1 262 ? 2.887 -35.594 -8.375 1 96.25 262 ARG A N 1
ATOM 2040 C CA . ARG A 1 262 ? 2.672 -36.875 -7.723 1 96.25 262 ARG A CA 1
ATOM 2041 C C . ARG A 1 262 ? 3.572 -37.969 -8.328 1 96.25 262 ARG A C 1
ATOM 2043 O O . ARG A 1 262 ? 4.176 -38.75 -7.598 1 96.25 262 ARG A O 1
ATOM 2050 N N . GLN A 1 263 ? 3.686 -37.969 -9.539 1 96.06 263 GLN A N 1
ATOM 2051 C CA . GLN A 1 263 ? 4.449 -38.969 -10.266 1 96.06 263 GLN A CA 1
ATOM 2052 C C . GLN A 1 263 ? 5.945 -38.844 -10 1 96.06 263 GLN A C 1
ATOM 2054 O O . GLN A 1 263 ? 6.699 -39.812 -10.133 1 96.06 263 GLN A O 1
ATOM 2059 N N . SER A 1 264 ? 6.305 -37.625 -9.695 1 94.38 264 SER A N 1
ATOM 2060 C CA . SER A 1 264 ? 7.723 -37.406 -9.43 1 94.38 264 SER A CA 1
ATOM 2061 C C . SER A 1 264 ? 8.18 -38.188 -8.195 1 94.38 264 SER A C 1
ATOM 2063 O O . SER A 1 264 ? 9.367 -38.469 -8.047 1 94.38 264 SER A O 1
ATOM 2065 N N . GLY A 1 265 ? 7.316 -38.312 -7.137 1 93.38 265 GLY A N 1
ATOM 2066 C CA . GLY A 1 265 ? 7.613 -39.062 -5.926 1 93.38 265 GLY A CA 1
ATOM 2067 C C . GLY A 1 265 ? 8.477 -38.312 -4.945 1 93.38 265 GLY A C 1
ATOM 2068 O O . GLY A 1 265 ? 8.867 -38.844 -3.904 1 93.38 265 GLY A O 1
ATOM 2069 N N . THR A 1 266 ? 8.727 -37.094 -5.219 1 91.69 266 THR A N 1
ATOM 2070 C CA . THR A 1 266 ? 9.672 -36.344 -4.414 1 91.69 266 THR A CA 1
ATOM 2071 C C . THR A 1 266 ? 8.938 -35.469 -3.387 1 91.69 266 THR A C 1
ATOM 2073 O O . THR A 1 266 ? 9.547 -34.969 -2.449 1 91.69 266 THR A O 1
ATOM 2076 N N . ILE A 1 267 ? 7.633 -35.344 -3.641 1 92.69 267 ILE A N 1
ATOM 2077 C CA . ILE A 1 267 ? 6.848 -34.469 -2.787 1 92.69 267 ILE A CA 1
ATOM 2078 C C . ILE A 1 267 ? 5.855 -35.281 -1.964 1 92.69 267 ILE A C 1
ATOM 2080 O O . ILE A 1 267 ? 5.059 -36.031 -2.52 1 92.69 267 ILE A O 1
ATOM 2084 N N . ASN A 1 268 ? 5.848 -35.094 -0.698 1 86.12 268 ASN A N 1
ATOM 2085 C CA . ASN A 1 268 ? 5.035 -35.969 0.139 1 86.12 268 ASN A CA 1
ATOM 2086 C C . ASN A 1 268 ? 4.008 -35.156 0.947 1 86.12 268 ASN A C 1
ATOM 2088 O O . ASN A 1 268 ? 3.275 -35.75 1.757 1 86.12 268 ASN A O 1
ATOM 2092 N N . VAL A 1 269 ? 4.012 -33.906 0.773 1 90.94 269 VAL A N 1
ATOM 2093 C CA . VAL A 1 269 ? 3.109 -33.094 1.61 1 90.94 269 VAL A CA 1
ATOM 2094 C C . VAL A 1 269 ? 2.295 -32.156 0.74 1 90.94 269 VAL A C 1
ATOM 2096 O O . VAL A 1 269 ? 2.799 -31.625 -0.254 1 90.94 269 VAL A O 1
ATOM 2099 N N . PRO A 1 270 ? 1.044 -32.031 1.075 1 94.94 270 PRO A N 1
ATOM 2100 C CA . PRO A 1 270 ? 0.236 -31.016 0.384 1 94.94 270 PRO A CA 1
ATOM 2101 C C . PRO A 1 270 ? 0.606 -29.578 0.782 1 94.94 270 PRO A C 1
ATOM 2103 O O . PRO A 1 270 ? 1.325 -29.375 1.763 1 94.94 270 PRO A O 1
ATOM 2106 N N . GLY A 1 271 ? 0.124 -28.594 -0.004 1 96.06 271 GLY A N 1
ATOM 2107 C CA . GLY A 1 271 ? 0.397 -27.203 0.316 1 96.06 271 GLY A CA 1
ATOM 2108 C C . GLY A 1 271 ? 1.78 -26.75 -0.114 1 96.06 271 GLY A C 1
ATOM 2109 O O . GLY A 1 271 ? 2.336 -27.266 -1.082 1 96.06 271 GLY A O 1
ATOM 2110 N N . PHE A 1 272 ? 2.254 -25.766 0.486 1 94.44 272 PHE A N 1
ATOM 2111 C CA . PHE A 1 272 ? 3.578 -25.234 0.17 1 94.44 272 PHE A CA 1
ATOM 2112 C C . PHE A 1 272 ? 4.66 -26.062 0.855 1 94.44 272 PHE A C 1
ATOM 2114 O O . PHE A 1 272 ? 4.5 -26.484 2.006 1 94.44 272 PHE A O 1
ATOM 2121 N N . SER A 1 273 ? 5.684 -26.266 0.217 1 91.06 273 SER A N 1
ATOM 2122 C CA . SER A 1 273 ? 6.855 -26.953 0.771 1 91.06 273 SER A CA 1
ATOM 2123 C C . SER A 1 273 ? 8.094 -26.688 -0.076 1 91.06 273 SER A C 1
ATOM 2125 O O . SER A 1 273 ? 7.988 -26.297 -1.24 1 91.06 273 SER A O 1
ATOM 2127 N N . VAL A 1 274 ? 9.164 -26.922 0.543 1 88.69 274 VAL A N 1
ATOM 2128 C CA . VAL A 1 274 ? 10.43 -26.734 -0.154 1 88.69 274 VAL A CA 1
ATOM 2129 C C . VAL A 1 274 ? 10.547 -27.75 -1.291 1 88.69 274 VAL A C 1
ATOM 2131 O O . VAL A 1 274 ? 11.047 -27.422 -2.371 1 88.69 274 VAL A O 1
ATOM 2134 N N . GLU A 1 275 ? 10.133 -28.953 -1.068 1 91.38 275 GLU A N 1
ATOM 2135 C CA . GLU A 1 275 ? 10.18 -30 -2.092 1 91.38 275 GLU A CA 1
ATOM 2136 C C . GLU A 1 275 ? 9.328 -29.625 -3.299 1 91.38 275 GLU A C 1
ATOM 2138 O O . GLU A 1 275 ? 9.734 -29.828 -4.441 1 91.38 275 GLU A O 1
ATOM 2143 N N . ARG A 1 276 ? 8.18 -29.172 -3.027 1 94 276 ARG A N 1
ATOM 2144 C CA . ARG A 1 276 ? 7.277 -28.766 -4.098 1 94 276 ARG A CA 1
ATOM 2145 C C . ARG A 1 276 ? 7.859 -27.609 -4.895 1 94 276 ARG A C 1
ATOM 2147 O O . ARG A 1 276 ? 7.727 -27.547 -6.117 1 94 276 ARG A O 1
ATOM 2154 N N . TRP A 1 277 ? 8.516 -26.719 -4.223 1 93.19 277 TRP A N 1
ATOM 2155 C CA . TRP A 1 277 ? 9.203 -25.609 -4.863 1 93.19 277 TRP A CA 1
ATOM 2156 C C . TRP A 1 277 ? 10.266 -26.094 -5.828 1 93.19 277 TRP A C 1
ATOM 2158 O O . TRP A 1 277 ? 10.352 -25.641 -6.969 1 93.19 277 TRP A O 1
ATOM 2168 N N . LYS A 1 278 ? 11.039 -27 -5.355 1 91.25 278 LYS A N 1
ATOM 2169 C CA . LYS A 1 278 ? 12.094 -27.562 -6.199 1 91.25 278 LYS A CA 1
ATOM 2170 C C . LYS A 1 278 ? 11.508 -28.203 -7.453 1 91.25 278 LYS A C 1
ATOM 2172 O O . LYS A 1 278 ? 12.078 -28.078 -8.539 1 91.25 278 LYS A O 1
ATOM 2177 N N . PHE A 1 279 ? 10.492 -28.891 -7.23 1 95.19 279 PHE A N 1
ATOM 2178 C CA . PHE A 1 279 ? 9.812 -29.484 -8.375 1 95.19 279 PHE A CA 1
ATOM 2179 C C . PHE A 1 279 ? 9.375 -28.406 -9.359 1 95.19 279 PHE A C 1
ATOM 2181 O O . PHE A 1 279 ? 9.555 -28.547 -10.57 1 95.19 279 PHE A O 1
ATOM 2188 N N . TRP A 1 280 ? 8.719 -27.297 -8.875 1 96.69 280 TRP A N 1
ATOM 2189 C CA . TRP A 1 280 ? 8.266 -26.203 -9.734 1 96.69 280 TRP A CA 1
ATOM 2190 C C . TRP A 1 280 ? 9.43 -25.609 -10.523 1 96.69 280 TRP A C 1
ATOM 2192 O O . TRP A 1 280 ? 9.305 -25.328 -11.719 1 96.69 280 TRP A O 1
ATOM 2202 N N . MET A 1 281 ? 10.594 -25.469 -9.883 1 93.81 281 MET A N 1
ATOM 2203 C CA . MET A 1 281 ? 11.766 -24.906 -10.555 1 93.81 281 MET A CA 1
ATOM 2204 C C . MET A 1 281 ? 12.258 -25.844 -11.656 1 93.81 281 MET A C 1
ATOM 2206 O O . MET A 1 281 ? 12.602 -25.391 -12.75 1 93.81 281 MET A O 1
ATOM 2210 N N . SER A 1 282 ? 12.219 -27.078 -11.289 1 95 282 SER A N 1
ATOM 2211 C CA . SER A 1 282 ? 12.617 -28.062 -12.289 1 95 282 SER A CA 1
ATOM 2212 C C . SER A 1 282 ? 11.68 -28.062 -13.492 1 95 282 SER A C 1
ATOM 2214 O O . SER A 1 282 ? 12.125 -28.125 -14.633 1 95 282 SER A O 1
ATOM 2216 N N . ARG A 1 283 ? 10.453 -28 -13.219 1 97.44 283 ARG A N 1
ATOM 2217 C CA . ARG A 1 283 ? 9.453 -27.969 -14.289 1 97.44 283 ARG A CA 1
ATOM 2218 C C . ARG A 1 283 ? 9.617 -26.719 -15.148 1 97.44 283 ARG A C 1
ATOM 2220 O O . ARG A 1 283 ? 9.438 -26.781 -16.375 1 97.44 283 ARG A O 1
ATOM 2227 N N . LEU A 1 284 ? 9.867 -25.578 -14.57 1 97.81 284 LEU A N 1
ATOM 2228 C CA . LEU A 1 284 ? 10.102 -24.344 -15.32 1 97.81 284 LEU A CA 1
ATOM 2229 C C . LEU A 1 284 ? 11.312 -24.484 -16.234 1 97.81 284 LEU A C 1
ATOM 2231 O O . LEU A 1 284 ? 11.281 -24.016 -17.375 1 97.81 284 LEU A O 1
ATOM 2235 N N . GLU A 1 285 ? 12.305 -25.109 -15.734 1 96.75 285 GLU A N 1
ATOM 2236 C CA . GLU A 1 285 ? 13.492 -25.344 -16.547 1 96.75 285 GLU A CA 1
ATOM 2237 C C . GLU A 1 285 ? 13.164 -26.203 -17.766 1 96.75 285 GLU A C 1
ATOM 2239 O O . GLU A 1 285 ? 13.648 -25.938 -18.875 1 96.75 285 GLU A O 1
ATOM 2244 N N . GLU A 1 286 ? 12.398 -27.172 -17.5 1 97.38 286 GLU A N 1
ATOM 2245 C CA . GLU A 1 286 ? 11.953 -28.016 -18.609 1 97.38 286 GLU A CA 1
ATOM 2246 C C . GLU A 1 286 ? 11.188 -27.203 -19.641 1 97.38 286 GLU A C 1
ATOM 2248 O O . GLU A 1 286 ? 11.375 -27.375 -20.844 1 97.38 286 GLU A O 1
ATOM 2253 N N . LEU A 1 287 ? 10.352 -26.328 -19.234 1 98.12 287 LEU A N 1
ATOM 2254 C CA . LEU A 1 287 ? 9.508 -25.531 -20.125 1 98.12 287 LEU A CA 1
ATOM 2255 C C . LEU A 1 287 ? 10.328 -24.531 -20.922 1 98.12 287 LEU A C 1
ATOM 2257 O O . LEU A 1 287 ? 9.984 -24.188 -22.047 1 98.12 287 LEU A O 1
ATOM 2261 N N . VAL A 1 288 ? 11.375 -24.016 -20.344 1 97.88 288 VAL A N 1
ATOM 2262 C CA . VAL A 1 288 ? 12.266 -23.094 -21.062 1 97.88 288 VAL A CA 1
ATOM 2263 C C . VAL A 1 288 ? 12.781 -23.75 -22.328 1 97.88 288 VAL A C 1
ATOM 2265 O O . VAL A 1 288 ? 13 -23.078 -23.344 1 97.88 288 VAL A O 1
ATOM 2268 N N . ASN A 1 289 ? 12.867 -25.078 -22.297 1 96.81 289 ASN A N 1
ATOM 2269 C CA . ASN A 1 289 ? 13.422 -25.812 -23.422 1 96.81 289 ASN A CA 1
ATOM 2270 C C . ASN A 1 289 ? 12.336 -26.594 -24.156 1 96.81 289 ASN A C 1
ATOM 2272 O O . ASN A 1 289 ? 12.633 -27.562 -24.859 1 96.81 289 ASN A O 1
ATOM 2276 N N . CYS A 1 290 ? 11.125 -26.234 -24.094 1 96 290 CYS A N 1
ATOM 2277 C CA . CYS A 1 290 ? 10.016 -27.047 -24.578 1 96 290 CYS A CA 1
ATOM 2278 C C . CYS A 1 290 ? 9.797 -26.844 -26.078 1 96 290 CYS A C 1
ATOM 2280 O O . CYS A 1 290 ? 9.023 -27.578 -26.703 1 96 290 CYS A O 1
ATOM 2282 N N . GLY A 1 291 ? 10.453 -25.891 -26.688 1 94.12 291 GLY A N 1
ATOM 2283 C CA . GLY A 1 291 ? 10.352 -25.672 -28.125 1 94.12 291 GLY A CA 1
ATOM 2284 C C . GLY A 1 291 ? 9.273 -24.672 -28.5 1 94.12 291 GLY A C 1
ATOM 2285 O O . GLY A 1 291 ? 9.219 -24.219 -29.641 1 94.12 291 GLY A O 1
ATOM 2286 N N . GLU A 1 292 ? 8.344 -24.391 -27.656 1 96.19 292 GLU A N 1
ATOM 2287 C CA . GLU A 1 292 ? 7.348 -23.344 -27.875 1 96.19 292 GLU A CA 1
ATOM 2288 C C . GLU A 1 292 ? 7.84 -22 -27.359 1 96.19 292 GLU A C 1
ATOM 2290 O O . GLU A 1 292 ? 7.879 -21.766 -26.141 1 96.19 292 GLU A O 1
ATOM 2295 N N . GLU A 1 293 ? 8.07 -21.078 -28.188 1 96.38 293 GLU A N 1
ATOM 2296 C CA . GLU A 1 293 ? 8.781 -19.844 -27.875 1 96.38 293 GLU A CA 1
ATOM 2297 C C . GLU A 1 293 ? 8.055 -19.047 -26.781 1 96.38 293 GLU A C 1
ATOM 2299 O O . GLU A 1 293 ? 8.68 -18.578 -25.828 1 96.38 293 GLU A O 1
ATOM 2304 N N . SER A 1 294 ? 6.805 -18.812 -26.984 1 96.06 294 SER A N 1
ATOM 2305 C CA . SER A 1 294 ? 6.035 -18 -26.047 1 96.06 294 SER A CA 1
ATOM 2306 C C . SER A 1 294 ? 6.066 -18.609 -24.641 1 96.06 294 SER A C 1
ATOM 2308 O O . SER A 1 294 ? 6.254 -17.906 -23.656 1 96.06 294 SER A O 1
ATOM 2310 N N . VAL A 1 295 ? 5.91 -19.922 -24.562 1 97.88 295 VAL A N 1
ATOM 2311 C CA . VAL A 1 295 ? 5.938 -20.625 -23.297 1 97.88 295 VAL A CA 1
ATOM 2312 C C . VAL A 1 295 ? 7.348 -20.578 -22.703 1 97.88 295 VAL A C 1
ATOM 2314 O O . VAL A 1 295 ? 7.52 -20.297 -21.516 1 97.88 295 VAL A O 1
ATOM 2317 N N . ALA A 1 296 ? 8.289 -20.766 -23.469 1 98.25 296 ALA A N 1
ATOM 2318 C CA . ALA A 1 296 ? 9.688 -20.781 -23.047 1 98.25 296 ALA A CA 1
ATOM 2319 C C . ALA A 1 296 ? 10.086 -19.422 -22.469 1 98.25 296 ALA A C 1
ATOM 2321 O O . ALA A 1 296 ? 10.758 -19.359 -21.438 1 98.25 296 ALA A O 1
ATOM 2322 N N . THR A 1 297 ? 9.711 -18.391 -23.109 1 97.94 297 THR A N 1
ATOM 2323 C CA . THR A 1 297 ? 10.031 -17.047 -22.656 1 97.94 297 THR A CA 1
ATOM 2324 C C . THR A 1 297 ? 9.406 -16.766 -21.297 1 97.94 297 THR A C 1
ATOM 2326 O O . THR A 1 297 ? 10.062 -16.219 -20.406 1 97.94 297 THR A O 1
ATOM 2329 N N . ALA A 1 298 ? 8.148 -17.109 -21.188 1 97.88 298 ALA A N 1
ATOM 2330 C CA . ALA A 1 298 ? 7.457 -16.891 -19.906 1 97.88 298 ALA A CA 1
ATOM 2331 C C . ALA A 1 298 ? 8.094 -17.703 -18.797 1 97.88 298 ALA A C 1
ATOM 2333 O O . ALA A 1 298 ? 8.234 -17.219 -17.672 1 97.88 298 ALA A O 1
ATOM 2334 N N . ALA A 1 299 ? 8.453 -18.922 -19.109 1 98.44 299 ALA A N 1
ATOM 2335 C CA . ALA A 1 299 ? 9.125 -19.781 -18.141 1 98.44 299 ALA A CA 1
ATOM 2336 C C . ALA A 1 299 ? 10.461 -19.172 -17.719 1 98.44 299 ALA A C 1
ATOM 2338 O O . ALA A 1 299 ? 10.805 -19.172 -16.531 1 98.44 299 ALA A O 1
ATOM 2339 N N . ALA A 1 300 ? 11.141 -18.656 -18.641 1 97.62 300 ALA A N 1
ATOM 2340 C CA . ALA A 1 300 ? 12.422 -18 -18.359 1 97.62 300 ALA A CA 1
ATOM 2341 C C . ALA A 1 300 ? 12.234 -16.781 -17.469 1 97.62 300 ALA A C 1
ATOM 2343 O O . ALA A 1 300 ? 13.047 -16.531 -16.578 1 97.62 300 ALA A O 1
ATOM 2344 N N . ASN A 1 301 ? 11.242 -16.047 -17.766 1 96.44 301 ASN A N 1
ATOM 2345 C CA . ASN A 1 301 ? 10.922 -14.898 -16.922 1 96.44 301 ASN A CA 1
ATOM 2346 C C . ASN A 1 301 ? 10.648 -15.32 -15.484 1 96.44 301 ASN A C 1
ATOM 2348 O O . ASN A 1 301 ? 11.133 -14.688 -14.547 1 96.44 301 ASN A O 1
ATOM 2352 N N . CYS A 1 302 ? 9.898 -16.375 -15.352 1 96.5 302 CYS A N 1
ATOM 2353 C CA . CYS A 1 302 ? 9.617 -16.875 -14.008 1 96.5 302 CYS A CA 1
ATOM 2354 C C . CYS A 1 302 ? 10.906 -17.188 -13.266 1 96.5 302 CYS A C 1
ATOM 2356 O O . CYS A 1 302 ? 11.109 -16.734 -12.141 1 96.5 302 CYS A O 1
ATOM 2358 N N . LEU A 1 303 ? 11.766 -17.922 -13.922 1 94.56 303 LEU A N 1
ATOM 2359 C CA . LEU A 1 303 ? 13.031 -18.297 -13.32 1 94.56 303 LEU A CA 1
ATOM 2360 C C . LEU A 1 303 ? 13.883 -17.078 -13.008 1 94.56 303 LEU A C 1
ATOM 2362 O O . LEU A 1 303 ? 14.539 -17.016 -11.969 1 94.56 303 LEU A O 1
ATOM 2366 N N . GLY A 1 304 ? 13.844 -16.141 -13.867 1 90.62 304 GLY A N 1
ATOM 2367 C CA . GLY A 1 304 ? 14.586 -14.898 -13.656 1 90.62 304 GLY A CA 1
ATOM 2368 C C . GLY A 1 304 ? 14.141 -14.141 -12.422 1 90.62 304 GLY A C 1
ATOM 2369 O O . GLY A 1 304 ? 14.969 -13.594 -11.695 1 90.62 304 GLY A O 1
ATOM 2370 N N . TYR A 1 305 ? 12.906 -14.125 -12.18 1 88.25 305 TYR A N 1
ATOM 2371 C CA . TYR A 1 305 ? 12.367 -13.414 -11.023 1 88.25 305 TYR A CA 1
ATOM 2372 C C . TYR A 1 305 ? 12.789 -14.094 -9.727 1 88.25 305 TYR A C 1
ATOM 2374 O O . TYR A 1 305 ? 13.086 -13.422 -8.734 1 88.25 305 TYR A O 1
ATOM 2382 N N . VAL A 1 306 ? 12.836 -15.406 -9.727 1 84.62 306 VAL A N 1
ATOM 2383 C CA . VAL A 1 306 ? 13.094 -16.141 -8.492 1 84.62 306 VAL A CA 1
ATOM 2384 C C . VAL A 1 306 ? 14.594 -16.188 -8.227 1 84.62 306 VAL A C 1
ATOM 2386 O O . VAL A 1 306 ? 15.023 -16.156 -7.07 1 84.62 306 VAL A O 1
ATOM 2389 N N . ASP A 1 307 ? 15.414 -16.406 -9.156 1 74.69 307 ASP A N 1
ATOM 2390 C CA . ASP A 1 307 ? 16.875 -16.484 -9.008 1 74.69 307 ASP A CA 1
ATOM 2391 C C . ASP A 1 307 ? 17.406 -15.227 -8.32 1 74.69 307 ASP A C 1
ATOM 2393 O O . ASP A 1 307 ? 18.281 -15.312 -7.461 1 74.69 307 ASP A O 1
ATOM 2397 N N . CYS A 1 308 ? 16.875 -14.234 -8.594 1 58.72 308 CYS A N 1
ATOM 2398 C CA . CYS A 1 308 ? 17.344 -12.977 -8.016 1 58.72 308 CYS A CA 1
ATOM 2399 C C . CYS A 1 308 ? 17.047 -12.914 -6.527 1 58.72 308 CYS A C 1
ATOM 2401 O O . CYS A 1 308 ? 17.766 -12.273 -5.766 1 58.72 308 CYS A O 1
ATOM 2403 N N . THR A 1 309 ? 16.047 -13.672 -6.047 1 59.81 309 THR A N 1
ATOM 2404 C CA . THR A 1 309 ? 15.578 -13.57 -4.672 1 59.81 309 THR A CA 1
ATOM 2405 C C . THR A 1 309 ? 16.172 -14.688 -3.814 1 59.81 309 THR A C 1
ATOM 2407 O O . THR A 1 309 ? 16.438 -14.492 -2.627 1 59.81 309 THR A O 1
ATOM 2410 N N . SER A 1 310 ? 16.172 -16.016 -4.289 1 53.5 310 SER A N 1
ATOM 2411 C CA . SER A 1 310 ? 16.562 -17.219 -3.545 1 53.5 310 SER A CA 1
ATOM 2412 C C . SER A 1 310 ? 17.969 -17.062 -2.947 1 53.5 310 SER A C 1
ATOM 2414 O O . SER A 1 310 ? 18.203 -17.484 -1.819 1 53.5 310 SER A O 1
ATOM 2416 N N . SER A 1 311 ? 18.906 -16.781 -3.766 1 47.19 311 SER A N 1
ATOM 2417 C CA . SER A 1 311 ? 20.25 -16.719 -3.221 1 47.19 311 SER A CA 1
ATOM 2418 C C . SER A 1 311 ? 20.312 -15.805 -1.994 1 47.19 311 SER A C 1
ATOM 2420 O O . SER A 1 311 ? 21.172 -15.984 -1.128 1 47.19 311 SER A O 1
ATOM 2422 N N . THR A 1 312 ? 19.547 -14.859 -2.051 1 46.66 312 THR A N 1
ATOM 2423 C CA . THR A 1 312 ? 19.719 -13.734 -1.134 1 46.66 312 THR A CA 1
ATOM 2424 C C . THR A 1 312 ? 19.031 -14.016 0.202 1 46.66 312 THR A C 1
ATOM 2426 O O . THR A 1 312 ? 19.594 -13.719 1.263 1 46.66 312 THR A O 1
ATOM 2429 N N . ILE A 1 313 ? 17.734 -14.242 0.132 1 48.97 313 ILE A N 1
ATOM 2430 C CA . ILE A 1 313 ? 16.984 -14.078 1.373 1 48.97 313 ILE A CA 1
ATOM 2431 C C . ILE A 1 313 ? 17.109 -15.352 2.213 1 48.97 313 ILE A C 1
ATOM 2433 O O . ILE A 1 313 ? 17.359 -15.281 3.42 1 48.97 313 ILE A O 1
ATOM 2437 N N . TYR A 1 314 ? 16.625 -16.547 1.731 1 48.59 314 TYR A N 1
ATOM 2438 C CA . TYR A 1 314 ? 16.312 -17.656 2.631 1 48.59 314 TYR A CA 1
ATOM 2439 C C . TYR A 1 314 ? 17.391 -18.734 2.549 1 48.59 314 TYR A C 1
ATOM 2441 O O . TYR A 1 314 ? 17.281 -19.766 3.197 1 48.59 314 TYR A O 1
ATOM 2449 N N . GLY A 1 315 ? 18.781 -18.203 2.283 1 45.12 315 GLY A N 1
ATOM 2450 C CA . GLY A 1 315 ? 19.766 -19.266 2.154 1 45.12 315 GLY A CA 1
ATOM 2451 C C . GLY A 1 315 ? 19.391 -20.281 1.087 1 45.12 315 GLY A C 1
ATOM 2452 O O . GLY A 1 315 ? 18.25 -20.312 0.621 1 45.12 315 GLY A O 1
ATOM 2453 N N . PRO A 1 316 ? 20.375 -20.75 0.354 1 39.94 316 PRO A N 1
ATOM 2454 C CA . PRO A 1 316 ? 20.109 -21.734 -0.698 1 39.94 316 PRO A CA 1
ATOM 2455 C C . PRO A 1 316 ? 19.016 -22.734 -0.312 1 39.94 316 PRO A C 1
ATOM 2457 O O . PRO A 1 316 ? 19.062 -23.297 0.782 1 39.94 316 PRO A O 1
ATOM 2460 N N . LEU A 1 317 ? 17.766 -22.641 -0.744 1 39.97 317 LEU A N 1
ATOM 2461 C CA . LEU A 1 317 ? 16.906 -23.812 -0.662 1 39.97 317 LEU A CA 1
ATOM 2462 C C . LEU A 1 317 ? 17.703 -25.094 -0.817 1 39.97 317 LEU A C 1
ATOM 2464 O O . LEU A 1 317 ? 17.172 -26.203 -0.655 1 39.97 317 LEU A O 1
ATOM 2468 N N . GLU A 1 318 ? 18.797 -25.203 -1.463 1 36.28 318 GLU A N 1
ATOM 2469 C CA . GLU A 1 318 ? 19.594 -26.391 -1.732 1 36.28 318 GLU A CA 1
ATOM 2470 C C . GLU A 1 318 ? 20.125 -27 -0.439 1 36.28 318 GLU A C 1
ATOM 2472 O O . GLU A 1 318 ? 20.188 -28.234 -0.31 1 36.28 318 GLU A O 1
ATOM 2477 N N . ASN A 1 319 ? 20.922 -26.297 0.348 1 33.19 319 ASN A N 1
ATOM 2478 C CA . ASN A 1 319 ? 21.766 -27.031 1.278 1 33.19 319 ASN A CA 1
ATOM 2479 C C . ASN A 1 319 ? 20.969 -27.609 2.436 1 33.19 319 ASN A C 1
ATOM 2481 O O . ASN A 1 319 ? 21.516 -27.906 3.498 1 33.19 319 ASN A O 1
ATOM 2485 N N . HIS A 1 320 ? 19.703 -27.484 2.605 1 30.42 320 HIS A N 1
ATOM 2486 C CA . HIS A 1 320 ? 19.156 -28.5 3.508 1 30.42 320 HIS A CA 1
ATOM 2487 C C . HIS A 1 320 ? 19.406 -29.906 2.977 1 30.42 320 HIS A C 1
ATOM 2489 O O . HIS A 1 320 ? 18.703 -30.359 2.072 1 30.42 320 HIS A O 1
ATOM 2495 N N . THR A 1 321 ? 20.578 -30.25 2.787 1 26.11 321 THR A N 1
ATOM 2496 C CA . THR A 1 321 ? 20.906 -31.672 2.764 1 26.11 321 THR A CA 1
ATOM 2497 C C . THR A 1 321 ? 20.016 -32.438 3.732 1 26.11 321 THR A C 1
ATOM 2499 O O . THR A 1 321 ? 19.953 -32.125 4.922 1 26.11 321 THR A O 1
ATOM 2502 N N . ILE A 1 322 ? 19.031 -33.062 3.305 1 23.14 322 ILE A N 1
ATOM 2503 C CA . ILE A 1 322 ? 18.5 -34.25 3.943 1 23.14 322 ILE A CA 1
ATOM 2504 C C . ILE A 1 322 ? 19.641 -35.062 4.543 1 23.14 322 ILE A C 1
ATOM 2506 O O . ILE A 1 322 ? 20.484 -35.594 3.818 1 23.14 322 ILE A O 1
ATOM 2510 N N . ASP A 1 323 ? 20.297 -34.625 5.664 1 21.02 323 ASP A N 1
ATOM 2511 C CA . ASP A 1 323 ? 20.797 -35.781 6.395 1 21.02 323 ASP A CA 1
ATOM 2512 C C . ASP A 1 323 ? 19.641 -36.688 6.805 1 21.02 323 ASP A C 1
ATOM 2514 O O . ASP A 1 323 ? 18.578 -36.219 7.199 1 21.02 323 ASP A O 1
ATOM 2518 N N . MET B 1 1 ? 68 -20 -1.695 1 29.19 1 MET B N 1
ATOM 2519 C CA . MET B 1 1 ? 66.625 -20.219 -1.216 1 29.19 1 MET B CA 1
ATOM 2520 C C . MET B 1 1 ? 65.938 -18.891 -1.045 1 29.19 1 MET B C 1
ATOM 2522 O O . MET B 1 1 ? 66.188 -18.156 -0.089 1 29.19 1 MET B O 1
ATOM 2526 N N . GLU B 1 2 ? 65.562 -18.172 -2.086 1 32.88 2 GLU B N 1
ATOM 2527 C CA . GLU B 1 2 ? 65.125 -16.781 -2.188 1 32.88 2 GLU B CA 1
ATOM 2528 C C . GLU B 1 2 ? 63.75 -16.625 -1.6 1 32.88 2 GLU B C 1
ATOM 2530 O O . GLU B 1 2 ? 62.844 -17.422 -1.879 1 32.88 2 GLU B O 1
ATOM 2535 N N . ASN B 1 3 ? 63.594 -15.984 -0.389 1 33.75 3 ASN B N 1
ATOM 2536 C CA . ASN B 1 3 ? 62.438 -15.617 0.415 1 33.75 3 ASN B CA 1
ATOM 2537 C C . ASN B 1 3 ? 61.375 -14.906 -0.423 1 33.75 3 ASN B C 1
ATOM 2539 O O . ASN B 1 3 ? 61.562 -13.758 -0.835 1 33.75 3 ASN B O 1
ATOM 2543 N N . ARG B 1 4 ? 60.656 -15.609 -1.24 1 37.28 4 ARG B N 1
ATOM 2544 C CA . ARG B 1 4 ? 59.531 -14.969 -1.948 1 37.28 4 ARG B CA 1
ATOM 2545 C C . ARG B 1 4 ? 58.625 -14.25 -0.978 1 37.28 4 ARG B C 1
ATOM 2547 O O . ARG B 1 4 ? 58.125 -14.844 -0.012 1 37.28 4 ARG B O 1
ATOM 2554 N N . PRO B 1 5 ? 58.656 -12.906 -0.943 1 33.22 5 PRO B N 1
ATOM 2555 C CA . PRO B 1 5 ? 57.781 -12.242 0.002 1 33.22 5 PRO B CA 1
ATOM 2556 C C . PRO B 1 5 ? 56.344 -12.719 -0.115 1 33.22 5 PRO B C 1
ATOM 2558 O O . PRO B 1 5 ? 55.906 -13.133 -1.194 1 33.22 5 PRO B O 1
ATOM 2561 N N . ALA B 1 6 ? 55.719 -13.18 1.04 1 35.75 6 ALA B N 1
ATOM 2562 C CA . ALA B 1 6 ? 54.344 -13.625 1.167 1 35.75 6 ALA B CA 1
ATOM 2563 C C . ALA B 1 6 ? 53.406 -12.656 0.469 1 35.75 6 ALA B C 1
ATOM 2565 O O . ALA B 1 6 ? 53.656 -11.453 0.42 1 35.75 6 ALA B O 1
ATOM 2566 N N . PRO B 1 7 ? 52.531 -13.133 -0.535 1 35.78 7 PRO B N 1
ATOM 2567 C CA . PRO B 1 7 ? 51.562 -12.258 -1.214 1 35.78 7 PRO B CA 1
ATOM 2568 C C . PRO B 1 7 ? 50.875 -11.281 -0.259 1 35.78 7 PRO B C 1
ATOM 2570 O O . PRO B 1 7 ? 50.688 -11.594 0.923 1 35.78 7 PRO B O 1
ATOM 2573 N N . HIS B 1 8 ? 51.094 -9.953 -0.285 1 34.31 8 HIS B N 1
ATOM 2574 C CA . HIS B 1 8 ? 50.438 -8.844 0.407 1 34.31 8 HIS B CA 1
ATOM 2575 C C . HIS B 1 8 ? 48.969 -9.133 0.647 1 34.31 8 HIS B C 1
ATOM 2577 O O . HIS B 1 8 ? 48.25 -9.5 -0.281 1 34.31 8 HIS B O 1
ATOM 2583 N N . ILE B 1 9 ? 48.594 -9.602 1.734 1 37.38 9 ILE B N 1
ATOM 2584 C CA . ILE B 1 9 ? 47.25 -9.742 2.227 1 37.38 9 ILE B CA 1
ATOM 2585 C C . ILE B 1 9 ? 46.375 -8.594 1.693 1 37.38 9 ILE B C 1
ATOM 2587 O O . ILE B 1 9 ? 46.75 -7.426 1.827 1 37.38 9 ILE B O 1
ATOM 2591 N N . VAL B 1 10 ? 45.719 -8.688 0.602 1 39.75 10 VAL B N 1
ATOM 2592 C CA . VAL B 1 10 ? 44.688 -7.75 0.175 1 39.75 10 VAL B CA 1
ATOM 2593 C C . VAL B 1 10 ? 44.094 -7.027 1.392 1 39.75 10 VAL B C 1
ATOM 2595 O O . VAL B 1 10 ? 43.562 -7.668 2.303 1 39.75 10 VAL B O 1
ATOM 2598 N N . SER B 1 11 ? 44.5 -6.023 2.029 1 43 11 SER B N 1
ATOM 2599 C CA . SER B 1 11 ? 44.188 -5.121 3.131 1 43 11 SER B CA 1
ATOM 2600 C C . SER B 1 11 ? 42.688 -4.895 3.244 1 43 11 SER B C 1
ATOM 2602 O O . SER B 1 11 ? 42.062 -4.477 2.281 1 43 11 SER B O 1
ATOM 2604 N N . GLU B 1 12 ? 41.875 -5.672 3.979 1 54.88 12 GLU B N 1
ATOM 2605 C CA . GLU B 1 12 ? 40.5 -5.531 4.395 1 54.88 12 GLU B CA 1
ATOM 2606 C C . GLU B 1 12 ? 40.125 -4.07 4.652 1 54.88 12 GLU B C 1
ATOM 2608 O O . GLU B 1 12 ? 40.75 -3.42 5.496 1 54.88 12 GLU B O 1
ATOM 2613 N N . GLN B 1 13 ? 39.781 -3.305 3.688 1 69.81 13 GLN B N 1
ATOM 2614 C CA . GLN B 1 13 ? 39.344 -1.919 3.84 1 69.81 13 GLN B CA 1
ATOM 2615 C C . GLN B 1 13 ? 38.531 -1.734 5.117 1 69.81 13 GLN B C 1
ATOM 2617 O O . GLN B 1 13 ? 37.656 -2.549 5.426 1 69.81 13 GLN B O 1
ATOM 2622 N N . SER B 1 14 ? 39.062 -0.824 6.031 1 84.25 14 SER B N 1
ATOM 2623 C CA . SER B 1 14 ? 38.344 -0.486 7.254 1 84.25 14 SER B CA 1
ATOM 2624 C C . SER B 1 14 ? 36.906 -0.106 6.961 1 84.25 14 SER B C 1
ATOM 2626 O O . SER B 1 14 ? 36.562 0.221 5.824 1 84.25 14 SER B O 1
ATOM 2628 N N . GLU B 1 15 ? 36.062 -0.322 7.836 1 88.31 15 GLU B N 1
ATOM 2629 C CA . GLU B 1 15 ? 34.688 0.083 7.727 1 88.31 15 GLU B CA 1
ATOM 2630 C C . GLU B 1 15 ? 34.562 1.554 7.34 1 88.31 15 GLU B C 1
ATOM 2632 O O . GLU B 1 15 ? 33.688 1.923 6.543 1 88.31 15 GLU B O 1
ATOM 2637 N N . GLU B 1 16 ? 35.5 2.334 7.766 1 89.31 16 GLU B N 1
ATOM 2638 C CA . GLU B 1 16 ? 35.5 3.766 7.484 1 89.31 16 GLU B CA 1
ATOM 2639 C C . GLU B 1 16 ? 35.844 4.047 6.027 1 89.31 16 GLU B C 1
ATOM 2641 O O . GLU B 1 16 ? 35.312 4.965 5.418 1 89.31 16 GLU B O 1
ATOM 2646 N N . GLU B 1 17 ? 36.75 3.254 5.605 1 90.06 17 GLU B N 1
ATOM 2647 C CA . GLU B 1 17 ? 37.125 3.43 4.211 1 90.06 17 GLU B CA 1
ATOM 2648 C C . GLU B 1 17 ? 36 3.037 3.262 1 90.06 17 GLU B C 1
ATOM 2650 O O . GLU B 1 17 ? 35.781 3.705 2.252 1 90.06 17 GLU B O 1
ATOM 2655 N N . ARG B 1 18 ? 35.438 1.962 3.611 1 90.75 18 ARG B N 1
ATOM 2656 C CA . ARG B 1 18 ? 34.312 1.527 2.799 1 90.75 18 ARG B CA 1
ATOM 2657 C C . ARG B 1 18 ? 33.188 2.551 2.842 1 90.75 18 ARG B C 1
ATOM 2659 O O . ARG B 1 18 ? 32.531 2.801 1.828 1 90.75 18 ARG B O 1
ATOM 2666 N N . LEU B 1 19 ? 32.938 3.148 3.955 1 93.38 19 LEU B N 1
ATOM 2667 C CA . LEU B 1 19 ? 31.938 4.203 4.082 1 93.38 19 LEU B CA 1
ATOM 2668 C C . LEU B 1 19 ? 32.312 5.406 3.223 1 93.38 19 LEU B C 1
ATOM 2670 O O . LEU B 1 19 ? 31.453 5.945 2.508 1 93.38 19 LEU B O 1
ATOM 2674 N N . ALA B 1 20 ? 33.562 5.773 3.279 1 93.56 20 ALA B N 1
ATOM 2675 C CA . ALA B 1 20 ? 34 6.926 2.506 1 93.56 20 ALA B CA 1
ATOM 2676 C C . ALA B 1 20 ? 33.812 6.695 1.011 1 93.56 20 ALA B C 1
ATOM 2678 O O . ALA B 1 20 ? 33.438 7.617 0.28 1 93.56 20 ALA B O 1
ATOM 2679 N N . ARG B 1 21 ? 34.094 5.527 0.6 1 91 21 ARG B N 1
ATOM 2680 C CA . ARG B 1 21 ? 33.906 5.188 -0.808 1 91 21 ARG B CA 1
ATOM 2681 C C . ARG B 1 21 ? 32.438 5.27 -1.21 1 91 21 ARG B C 1
ATOM 2683 O O . ARG B 1 21 ? 32.125 5.805 -2.273 1 91 21 ARG B O 1
ATOM 2690 N N . PHE B 1 22 ? 31.609 4.711 -0.348 1 92.88 22 PHE B N 1
ATOM 2691 C CA . PHE B 1 22 ? 30.188 4.781 -0.651 1 92.88 22 PHE B CA 1
ATOM 2692 C C . PHE B 1 22 ? 29.719 6.23 -0.737 1 92.88 22 PHE B C 1
ATOM 2694 O O . PHE B 1 22 ? 28.984 6.602 -1.658 1 92.88 22 PHE B O 1
ATOM 2701 N N . LEU B 1 23 ? 30.156 6.992 0.207 1 93.69 23 LEU B N 1
ATOM 2702 C CA . LEU B 1 23 ? 29.703 8.383 0.269 1 93.69 23 LEU B CA 1
ATOM 2703 C C . LEU B 1 23 ? 30.156 9.156 -0.966 1 93.69 23 LEU B C 1
ATOM 2705 O O . LEU B 1 23 ? 29.438 10.016 -1.462 1 93.69 23 LEU B O 1
ATOM 2709 N N . LYS B 1 24 ? 31.312 8.844 -1.438 1 91.69 24 LYS B N 1
ATOM 2710 C CA . LYS B 1 24 ? 31.797 9.461 -2.674 1 91.69 24 LYS B CA 1
ATOM 2711 C C . LYS B 1 24 ? 30.891 9.094 -3.852 1 91.69 24 LYS B C 1
ATOM 2713 O O . LYS B 1 24 ? 30.5 9.961 -4.637 1 91.69 24 LYS B O 1
ATOM 2718 N N . CYS B 1 25 ? 30.547 7.844 -3.93 1 90 25 CYS B N 1
ATOM 2719 C CA . CYS B 1 25 ? 29.656 7.375 -4.988 1 90 25 CYS B CA 1
ATOM 2720 C C . CYS B 1 25 ? 28.266 7.973 -4.84 1 90 25 CYS B C 1
ATOM 2722 O O . CYS B 1 25 ? 27.641 8.352 -5.832 1 90 25 CYS B O 1
ATOM 2724 N N . ALA B 1 26 ? 27.828 8.047 -3.598 1 90.44 26 ALA B N 1
ATOM 2725 C CA . ALA B 1 26 ? 26.484 8.562 -3.314 1 90.44 26 ALA B CA 1
ATOM 2726 C C . ALA B 1 26 ? 26.375 10.031 -3.707 1 90.44 26 ALA B C 1
ATOM 2728 O O . ALA B 1 26 ? 25.328 10.484 -4.176 1 90.44 26 ALA B O 1
ATOM 2729 N N . SER B 1 27 ? 27.453 10.711 -3.561 1 90.75 27 SER B N 1
ATOM 2730 C CA . SER B 1 27 ? 27.453 12.125 -3.92 1 90.75 27 SER B CA 1
ATOM 2731 C C . SER B 1 27 ? 27.25 12.312 -5.422 1 90.75 27 SER B C 1
ATOM 2733 O O . SER B 1 27 ? 26.531 13.219 -5.848 1 90.75 27 SER B O 1
ATOM 2735 N N . ILE B 1 28 ? 27.812 11.492 -6.168 1 91.12 28 ILE B N 1
ATOM 2736 C CA . ILE B 1 28 ? 27.656 11.531 -7.613 1 91.12 28 ILE B CA 1
ATOM 2737 C C . ILE B 1 28 ? 26.219 11.125 -7.98 1 91.12 28 ILE B C 1
ATOM 2739 O O . ILE B 1 28 ? 25.578 11.789 -8.797 1 91.12 28 ILE B O 1
ATOM 2743 N N . ALA B 1 29 ? 25.797 10.109 -7.324 1 91.56 29 ALA B N 1
ATOM 2744 C CA . ALA B 1 29 ? 24.438 9.625 -7.562 1 91.56 29 ALA B CA 1
ATOM 2745 C C . ALA B 1 29 ? 23.406 10.68 -7.188 1 91.56 29 ALA B C 1
ATOM 2747 O O . ALA B 1 29 ? 22.359 10.805 -7.848 1 91.56 29 ALA B O 1
ATOM 2748 N N . ASP B 1 30 ? 23.734 11.414 -6.191 1 92.62 30 ASP B N 1
ATOM 2749 C CA . ASP B 1 30 ? 22.812 12.438 -5.719 1 92.62 30 ASP B CA 1
ATOM 2750 C C . ASP B 1 30 ? 22.578 13.5 -6.789 1 92.62 30 ASP B C 1
ATOM 2752 O O . ASP B 1 30 ? 21.453 13.992 -6.949 1 92.62 30 ASP B O 1
ATOM 2756 N N . LYS B 1 31 ? 23.562 13.836 -7.484 1 93.56 31 LYS B N 1
ATOM 2757 C CA . LYS B 1 31 ? 23.406 14.812 -8.562 1 93.56 31 LYS B CA 1
ATOM 2758 C C . LYS B 1 31 ? 22.469 14.289 -9.648 1 93.56 31 LYS B C 1
ATOM 2760 O O . LYS B 1 31 ? 21.656 15.039 -10.18 1 93.56 31 LYS B O 1
ATOM 2765 N N . HIS B 1 32 ? 22.656 13.086 -9.891 1 94.19 32 HIS B N 1
ATOM 2766 C CA . HIS B 1 32 ? 21.781 12.461 -10.883 1 94.19 32 HIS B CA 1
ATOM 2767 C C . HIS B 1 32 ? 20.344 12.398 -10.391 1 94.19 32 HIS B C 1
ATOM 2769 O O . HIS B 1 32 ? 19.406 12.609 -11.164 1 94.19 32 HIS B O 1
ATOM 2775 N N . VAL B 1 33 ? 20.203 12.07 -9.133 1 96.12 33 VAL B N 1
ATOM 2776 C CA . VAL B 1 33 ? 18.891 11.984 -8.523 1 96.12 33 VAL B CA 1
ATOM 2777 C C . VAL B 1 33 ? 18.219 13.359 -8.547 1 96.12 33 VAL B C 1
ATOM 2779 O O . VAL B 1 33 ? 17.031 13.477 -8.859 1 96.12 33 VAL B O 1
ATOM 2782 N N . ASP B 1 34 ? 19 14.344 -8.289 1 95.5 34 ASP B N 1
ATOM 2783 C CA . ASP B 1 34 ? 18.484 15.711 -8.328 1 95.5 34 ASP B CA 1
ATOM 2784 C C . ASP B 1 34 ? 18 16.078 -9.727 1 95.5 34 ASP B C 1
ATOM 2786 O O . ASP B 1 34 ? 16.922 16.656 -9.891 1 95.5 34 ASP B O 1
ATOM 2790 N N . GLN B 1 35 ? 18.797 15.773 -10.648 1 95.62 35 GLN B N 1
ATOM 2791 C CA . GLN B 1 35 ? 18.453 16.078 -12.031 1 95.62 35 GLN B CA 1
ATOM 2792 C C . GLN B 1 35 ? 17.203 15.312 -12.484 1 95.62 35 GLN B C 1
ATOM 2794 O O . GLN B 1 35 ? 16.344 15.867 -13.156 1 95.62 35 GLN B O 1
ATOM 2799 N N . GLU B 1 36 ? 17.219 14.078 -12.055 1 96.38 36 GLU B N 1
ATOM 2800 C CA . GLU B 1 36 ? 16.062 13.258 -12.391 1 96.38 36 GLU B CA 1
ATOM 2801 C C . GLU B 1 36 ? 14.781 13.812 -11.766 1 96.38 36 GLU B C 1
ATOM 2803 O O . GLU B 1 36 ? 13.734 13.867 -12.414 1 96.38 36 GLU B O 1
ATOM 2808 N N . ALA B 1 37 ? 14.828 14.266 -10.594 1 95.44 37 ALA B N 1
ATOM 2809 C CA . ALA B 1 37 ? 13.672 14.789 -9.867 1 95.44 37 ALA B CA 1
ATOM 2810 C C . ALA B 1 37 ? 13.102 16.016 -10.562 1 95.44 37 ALA B C 1
ATOM 2812 O O . ALA B 1 37 ? 11.891 16.234 -10.555 1 95.44 37 ALA B O 1
ATOM 2813 N N . GLU B 1 38 ? 13.906 16.75 -11.188 1 93.81 38 GLU B N 1
ATOM 2814 C CA . GLU B 1 38 ? 13.5 18 -11.828 1 93.81 38 GLU B CA 1
ATOM 2815 C C . GLU B 1 38 ? 12.617 17.734 -13.039 1 93.81 38 GLU B C 1
ATOM 2817 O O . GLU B 1 38 ? 11.977 18.641 -13.562 1 93.81 38 GLU B O 1
ATOM 2822 N N . LEU B 1 39 ? 12.523 16.516 -13.438 1 95.44 39 LEU B N 1
ATOM 2823 C CA . LEU B 1 39 ? 11.664 16.156 -14.562 1 95.44 39 LEU B CA 1
ATOM 2824 C C . LEU B 1 39 ? 10.195 16.125 -14.141 1 95.44 39 LEU B C 1
ATOM 2826 O O . LEU B 1 39 ? 9.312 15.898 -14.969 1 95.44 39 LEU B O 1
ATOM 2830 N N . GLY B 1 40 ? 9.961 16.344 -12.859 1 94.5 40 GLY B N 1
ATOM 2831 C CA . GLY B 1 40 ? 8.594 16.422 -12.367 1 94.5 40 GLY B CA 1
ATOM 2832 C C . GLY B 1 40 ? 7.859 15.094 -12.438 1 94.5 40 GLY B C 1
ATOM 2833 O O . GLY B 1 40 ? 8.367 14.078 -11.953 1 94.5 40 GLY B O 1
ATOM 2834 N N . ASP B 1 41 ? 6.809 15.102 -13.062 1 94.88 41 ASP B N 1
ATOM 2835 C CA . ASP B 1 41 ? 5.945 13.922 -13.133 1 94.88 41 ASP B CA 1
ATOM 2836 C C . ASP B 1 41 ? 6.605 12.797 -13.922 1 94.88 41 ASP B C 1
ATOM 2838 O O . ASP B 1 41 ? 6.23 11.633 -13.781 1 94.88 41 ASP B O 1
ATOM 2842 N N . ASP B 1 42 ? 7.531 13.156 -14.656 1 95.56 42 ASP B N 1
ATOM 2843 C CA . ASP B 1 42 ? 8.125 12.164 -15.555 1 95.56 42 ASP B CA 1
ATOM 2844 C C . ASP B 1 42 ? 9.336 11.5 -14.898 1 95.56 42 ASP B C 1
ATOM 2846 O O . ASP B 1 42 ? 9.898 10.555 -15.453 1 95.56 42 ASP B O 1
ATOM 2850 N N . ASN B 1 43 ? 9.688 12.008 -13.703 1 96.25 43 ASN B N 1
ATOM 2851 C CA . ASN B 1 43 ? 10.867 11.375 -13.125 1 96.25 43 ASN B CA 1
ATOM 2852 C C . ASN B 1 43 ? 10.609 9.906 -12.797 1 96.25 43 ASN B C 1
ATOM 2854 O O . ASN B 1 43 ? 9.477 9.508 -12.539 1 96.25 43 ASN B O 1
ATOM 2858 N N . THR B 1 44 ? 11.688 9.125 -12.82 1 96.75 44 THR B N 1
ATOM 2859 C CA . THR B 1 44 ? 11.57 7.68 -12.688 1 96.75 44 THR B CA 1
ATOM 2860 C C . THR B 1 44 ? 12.234 7.195 -11.398 1 96.75 44 THR B C 1
ATOM 2862 O O . THR B 1 44 ? 12.797 6.102 -11.359 1 96.75 44 THR B O 1
ATOM 2865 N N . LEU B 1 45 ? 12.18 7.969 -10.445 1 97.06 45 LEU B N 1
ATOM 2866 C CA . LEU B 1 45 ? 12.859 7.625 -9.203 1 97.06 45 LEU B CA 1
ATOM 2867 C C . LEU B 1 45 ? 12.117 6.52 -8.461 1 97.06 45 LEU B C 1
ATOM 2869 O O . LEU B 1 45 ? 12.68 5.875 -7.574 1 97.06 45 LEU B O 1
ATOM 2873 N N . ASP B 1 46 ? 10.844 6.27 -8.828 1 96.38 46 ASP B N 1
ATOM 2874 C CA . ASP B 1 46 ? 10.156 5.102 -8.289 1 96.38 46 ASP B CA 1
ATOM 2875 C C . ASP B 1 46 ? 10.836 3.809 -8.727 1 96.38 46 ASP B C 1
ATOM 2877 O O . ASP B 1 46 ? 10.922 2.85 -7.961 1 96.38 46 ASP B O 1
ATOM 2881 N N . ILE B 1 47 ? 11.375 3.799 -9.922 1 95.5 47 ILE B N 1
ATOM 2882 C CA . ILE B 1 47 ? 12.117 2.646 -10.422 1 95.5 47 ILE B CA 1
ATOM 2883 C C . ILE B 1 47 ? 13.43 2.508 -9.656 1 95.5 47 ILE B C 1
ATOM 2885 O O . ILE B 1 47 ? 13.82 1.401 -9.266 1 95.5 47 ILE B O 1
ATOM 2889 N N . THR B 1 48 ? 14.062 3.623 -9.438 1 95.5 48 THR B N 1
ATOM 2890 C CA . THR B 1 48 ? 15.312 3.645 -8.688 1 95.5 48 THR B CA 1
ATOM 2891 C C . THR B 1 48 ? 15.102 3.107 -7.273 1 95.5 48 THR B C 1
ATOM 2893 O O . THR B 1 48 ? 15.906 2.309 -6.781 1 95.5 48 THR B O 1
ATOM 2896 N N . VAL B 1 49 ? 14.039 3.486 -6.676 1 96.75 49 VAL B N 1
ATOM 2897 C CA . VAL B 1 49 ? 13.711 3.068 -5.316 1 96.75 49 VAL B CA 1
ATOM 2898 C C . VAL B 1 49 ? 13.477 1.56 -5.281 1 96.75 49 VAL B C 1
ATOM 2900 O O . VAL B 1 49 ? 13.969 0.868 -4.387 1 96.75 49 VAL B O 1
ATOM 2903 N N . GLU B 1 50 ? 12.805 1.083 -6.242 1 94.56 50 GLU B N 1
ATOM 2904 C CA . GLU B 1 50 ? 12.539 -0.352 -6.309 1 94.56 50 GLU B CA 1
ATOM 2905 C C . GLU B 1 50 ? 13.836 -1.148 -6.391 1 94.56 50 GLU B C 1
ATOM 2907 O O . GLU B 1 50 ? 14.008 -2.145 -5.684 1 94.56 50 GLU B O 1
ATOM 2912 N N . SER B 1 51 ? 14.703 -0.685 -7.211 1 92.5 51 SER B N 1
ATOM 2913 C CA . SER B 1 51 ? 15.992 -1.346 -7.383 1 92.5 51 SER B CA 1
ATOM 2914 C C . SER B 1 51 ? 16.812 -1.295 -6.102 1 92.5 51 SER B C 1
ATOM 2916 O O . SER B 1 51 ? 17.516 -2.254 -5.766 1 92.5 51 SER B O 1
ATOM 2918 N N . HIS B 1 52 ? 16.719 -0.209 -5.406 1 94.56 52 HIS B N 1
ATOM 2919 C CA . HIS B 1 52 ? 17.484 -0.043 -4.176 1 94.56 52 HIS B CA 1
ATOM 2920 C C . HIS B 1 52 ? 16.969 -0.981 -3.082 1 94.56 52 HIS B C 1
ATOM 2922 O O . HIS B 1 52 ? 17.75 -1.459 -2.26 1 94.56 52 HIS B O 1
ATOM 2928 N N . ILE B 1 53 ? 15.68 -1.214 -3.051 1 94.19 53 ILE B N 1
ATOM 2929 C CA . ILE B 1 53 ? 15.125 -2.145 -2.07 1 94.19 53 ILE B CA 1
ATOM 2930 C C . ILE B 1 53 ? 15.758 -3.523 -2.258 1 94.19 53 ILE B C 1
ATOM 2932 O O . ILE B 1 53 ? 16.188 -4.148 -1.291 1 94.19 53 ILE B O 1
ATOM 2936 N N . SER B 1 54 ? 15.875 -3.918 -3.494 1 88.69 54 SER B N 1
ATOM 2937 C CA . SER B 1 54 ? 16.469 -5.215 -3.807 1 88.69 54 SER B CA 1
ATOM 2938 C C . SER B 1 54 ? 17.953 -5.254 -3.439 1 88.69 54 SER B C 1
ATOM 2940 O O . SER B 1 54 ? 18.422 -6.215 -2.83 1 88.69 54 SER B O 1
ATOM 2942 N N . ALA B 1 55 ? 18.609 -4.211 -3.766 1 89.81 55 ALA B N 1
ATOM 2943 C CA . ALA B 1 55 ? 20.047 -4.148 -3.525 1 89.81 55 ALA B CA 1
ATOM 2944 C C . ALA B 1 55 ? 20.359 -4.129 -2.031 1 89.81 55 ALA B C 1
ATOM 2946 O O . ALA B 1 55 ? 21.234 -4.855 -1.562 1 89.81 55 ALA B O 1
ATOM 2947 N N . LEU B 1 56 ? 19.641 -3.332 -1.313 1 92.88 56 LEU B N 1
ATOM 2948 C CA . LEU B 1 56 ? 19.844 -3.225 0.127 1 92.88 56 LEU B CA 1
ATOM 2949 C C . LEU B 1 56 ? 19.516 -4.547 0.82 1 92.88 56 LEU B C 1
ATOM 2951 O O . LEU B 1 56 ? 20.234 -4.957 1.74 1 92.88 56 LEU B O 1
ATOM 2955 N N . THR B 1 57 ? 18.5 -5.168 0.352 1 89.69 57 THR B N 1
ATOM 2956 C CA . THR B 1 57 ? 18.125 -6.465 0.912 1 89.69 57 THR B CA 1
ATOM 2957 C C . THR B 1 57 ? 19.25 -7.48 0.698 1 89.69 57 THR B C 1
ATOM 2959 O O . THR B 1 57 ? 19.656 -8.172 1.637 1 89.69 57 THR B O 1
ATOM 2962 N N . PHE B 1 58 ? 19.719 -7.449 -0.487 1 84.81 58 PHE B N 1
ATOM 2963 C CA . PHE B 1 58 ? 20.797 -8.383 -0.828 1 84.81 58 PHE B CA 1
ATOM 2964 C C . PHE B 1 58 ? 22.031 -8.125 0.035 1 84.81 58 PHE B C 1
ATOM 2966 O O . PHE B 1 58 ? 22.609 -9.062 0.584 1 84.81 58 PHE B O 1
ATOM 2973 N N . ARG B 1 59 ? 22.375 -6.945 0.148 1 87.69 59 ARG B N 1
ATOM 2974 C CA . ARG B 1 59 ? 23.578 -6.613 0.907 1 87.69 59 ARG B CA 1
ATOM 2975 C C . ARG B 1 59 ? 23.406 -6.965 2.381 1 87.69 59 ARG B C 1
ATOM 2977 O O . ARG B 1 59 ? 24.359 -7.395 3.037 1 87.69 59 ARG B O 1
ATOM 2984 N N . HIS B 1 60 ? 22.234 -6.766 2.857 1 90.06 60 HIS B N 1
ATOM 2985 C CA . HIS B 1 60 ? 21.984 -7.078 4.258 1 90.06 60 HIS B CA 1
ATOM 2986 C C . HIS B 1 60 ? 22.016 -8.578 4.504 1 90.06 60 HIS B C 1
ATOM 2988 O O . HIS B 1 60 ? 22.594 -9.039 5.496 1 90.06 60 HIS B O 1
ATOM 2994 N N . ILE B 1 61 ? 21.5 -9.336 3.672 1 85.12 61 ILE B N 1
ATOM 2995 C CA . ILE B 1 61 ? 21.266 -10.742 3.984 1 85.12 61 ILE B CA 1
ATOM 2996 C C . ILE B 1 61 ? 22.422 -11.586 3.436 1 85.12 61 ILE B C 1
ATOM 2998 O O . ILE B 1 61 ? 22.672 -12.688 3.922 1 85.12 61 ILE B O 1
ATOM 3002 N N . ALA B 1 62 ? 23.141 -11.117 2.408 1 81.62 62 ALA B N 1
ATOM 3003 C CA . ALA B 1 62 ? 24.031 -12.016 1.688 1 81.62 62 ALA B CA 1
ATOM 3004 C C . ALA B 1 62 ? 25.484 -11.547 1.798 1 81.62 62 ALA B C 1
ATOM 3006 O O . ALA B 1 62 ? 26.391 -12.227 1.329 1 81.62 62 ALA B O 1
ATOM 3007 N N . THR B 1 63 ? 25.672 -10.398 2.277 1 82.75 63 THR B N 1
ATOM 3008 C CA . THR B 1 63 ? 27.031 -9.898 2.336 1 82.75 63 THR B CA 1
ATOM 3009 C C . THR B 1 63 ? 27.391 -9.484 3.758 1 82.75 63 THR B C 1
ATOM 3011 O O . THR B 1 63 ? 26.547 -9.477 4.645 1 82.75 63 THR B O 1
ATOM 3014 N N . ALA B 1 64 ? 28.688 -9.219 3.881 1 83.31 64 ALA B N 1
ATOM 3015 C CA . ALA B 1 64 ? 29.188 -8.758 5.172 1 83.31 64 ALA B CA 1
ATOM 3016 C C . ALA B 1 64 ? 29.422 -7.246 5.16 1 83.31 64 ALA B C 1
ATOM 3018 O O . ALA B 1 64 ? 30.344 -6.746 5.812 1 83.31 64 ALA B O 1
ATOM 3019 N N . THR B 1 65 ? 28.641 -6.582 4.316 1 88.88 65 THR B N 1
ATOM 3020 C CA . THR B 1 65 ? 28.734 -5.125 4.281 1 88.88 65 THR B CA 1
ATOM 3021 C C . THR B 1 65 ? 28.547 -4.535 5.676 1 88.88 65 THR B C 1
ATOM 3023 O O . THR B 1 65 ? 27.609 -4.891 6.387 1 88.88 65 THR B O 1
ATOM 3026 N N . PRO B 1 66 ? 29.516 -3.711 6.035 1 91.44 66 PRO B N 1
ATOM 3027 C CA . PRO B 1 66 ? 29.406 -3.121 7.371 1 91.44 66 PRO B CA 1
ATOM 3028 C C . PRO B 1 66 ? 28.109 -2.354 7.57 1 91.44 66 PRO B C 1
ATOM 3030 O O . PRO B 1 66 ? 27.625 -1.697 6.645 1 91.44 66 PRO B O 1
ATOM 3033 N N . MET B 1 67 ? 27.641 -2.328 8.781 1 93.06 67 MET B N 1
ATOM 3034 C CA . MET B 1 67 ? 26.375 -1.7 9.109 1 93.06 67 MET B CA 1
ATOM 3035 C C . MET B 1 67 ? 26.422 -0.2 8.844 1 93.06 67 MET B C 1
ATOM 3037 O O . MET B 1 67 ? 25.422 0.395 8.438 1 93.06 67 MET B O 1
ATOM 3041 N N . ILE B 1 68 ? 27.531 0.345 9.086 1 94.75 68 ILE B N 1
ATOM 3042 C CA . ILE B 1 68 ? 27.656 1.789 8.922 1 94.75 68 ILE B CA 1
ATOM 3043 C C . ILE B 1 68 ? 27.438 2.154 7.453 1 94.75 68 ILE B C 1
ATOM 3045 O O . ILE B 1 68 ? 26.891 3.211 7.141 1 94.75 68 ILE B O 1
ATOM 3049 N N . VAL B 1 69 ? 27.875 1.303 6.547 1 95.25 69 VAL B N 1
ATOM 3050 C CA . VAL B 1 69 ? 27.703 1.523 5.117 1 95.25 69 VAL B CA 1
ATOM 3051 C C . VAL B 1 69 ? 26.2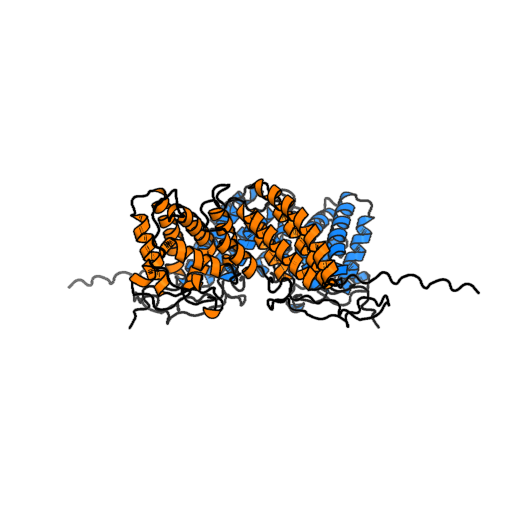34 1.319 4.742 1 95.25 69 VAL B C 1
ATOM 3053 O O . VAL B 1 69 ? 25.672 2.105 3.979 1 95.25 69 VAL B O 1
ATOM 3056 N N . LEU B 1 70 ? 25.594 0.305 5.32 1 96.38 70 LEU B N 1
ATOM 3057 C CA . LEU B 1 70 ? 24.188 0.043 5.059 1 96.38 70 LEU B CA 1
ATOM 3058 C C . LEU B 1 70 ? 23.328 1.208 5.523 1 96.38 70 LEU B C 1
ATOM 3060 O O . LEU B 1 70 ? 22.359 1.574 4.855 1 96.38 70 LEU B O 1
ATOM 3064 N N . GLU B 1 71 ? 23.719 1.763 6.625 1 97.5 71 GLU B N 1
ATOM 3065 C CA . GLU B 1 71 ? 22.969 2.906 7.133 1 97.5 71 GLU B CA 1
ATOM 3066 C C . GLU B 1 71 ? 23.078 4.102 6.191 1 97.5 71 GLU B C 1
ATOM 3068 O O . GLU B 1 71 ? 22.078 4.777 5.914 1 97.5 71 GLU B O 1
ATOM 3073 N N . ALA B 1 72 ? 24.25 4.32 5.719 1 97.25 72 ALA B N 1
ATOM 3074 C CA . ALA B 1 72 ? 24.453 5.41 4.766 1 97.25 72 ALA B CA 1
ATOM 3075 C C . ALA B 1 72 ? 23.625 5.184 3.498 1 97.25 72 ALA B C 1
ATOM 3077 O O . ALA B 1 72 ? 23.062 6.125 2.941 1 97.25 72 ALA B O 1
ATOM 3078 N N . GLU B 1 73 ? 23.594 3.994 3.047 1 96.75 73 GLU B N 1
ATOM 3079 C CA . GLU B 1 73 ? 22.812 3.65 1.86 1 96.75 73 GLU B CA 1
ATOM 3080 C C . GLU B 1 73 ? 21.328 3.85 2.104 1 96.75 73 GLU B C 1
ATOM 3082 O O . GLU B 1 73 ? 20.594 4.277 1.205 1 96.75 73 GLU B O 1
ATOM 3087 N N . LEU B 1 74 ? 20.875 3.557 3.305 1 98 74 LEU B N 1
ATOM 3088 C CA . LEU B 1 74 ? 19.469 3.75 3.662 1 98 74 LEU B CA 1
ATOM 3089 C C . LEU B 1 74 ? 19.109 5.23 3.635 1 98 74 LEU B C 1
ATOM 3091 O O . LEU B 1 74 ? 18.031 5.602 3.145 1 98 74 LEU B O 1
ATOM 3095 N N . HIS B 1 75 ? 19.984 6.016 4.148 1 97.75 75 HIS B N 1
ATOM 3096 C CA . HIS B 1 75 ? 19.75 7.453 4.09 1 97.75 75 HIS B CA 1
ATOM 3097 C C . HIS B 1 75 ? 19.641 7.938 2.648 1 97.75 75 HIS B C 1
ATOM 3099 O O . HIS B 1 75 ? 18.766 8.742 2.322 1 97.75 75 HIS B O 1
ATOM 3105 N N . HIS B 1 76 ? 20.531 7.422 1.834 1 97 76 HIS B N 1
ATOM 3106 C CA . HIS B 1 76 ? 20.484 7.766 0.417 1 97 76 HIS B CA 1
ATOM 3107 C C . HIS B 1 76 ? 19.188 7.277 -0.226 1 97 76 HIS B C 1
ATOM 3109 O O . HIS B 1 76 ? 18.594 7.988 -1.041 1 97 76 HIS B O 1
ATOM 3115 N N . PHE B 1 77 ? 18.844 6.141 0.148 1 97.69 77 PHE B N 1
ATOM 3116 C CA . PHE B 1 77 ? 17.594 5.539 -0.336 1 97.69 77 PHE B CA 1
ATOM 3117 C C . PHE B 1 77 ? 16.406 6.418 -0.002 1 97.69 77 PHE B C 1
ATOM 3119 O O . PHE B 1 77 ? 15.609 6.762 -0.883 1 97.69 77 PHE B O 1
ATOM 3126 N N . TRP B 1 78 ? 16.203 6.848 1.249 1 98.38 78 TRP B N 1
ATOM 3127 C CA . TRP B 1 78 ? 15.055 7.652 1.674 1 98.38 78 TRP B CA 1
ATOM 3128 C C . TRP B 1 78 ? 15.109 9.047 1.053 1 98.38 78 TRP B C 1
ATOM 3130 O O . TRP B 1 78 ? 14.078 9.594 0.659 1 98.38 78 TRP B O 1
ATOM 3140 N N . ARG B 1 79 ? 16.281 9.547 0.958 1 97.31 79 ARG B N 1
ATOM 3141 C CA . ARG B 1 79 ? 16.406 10.836 0.278 1 97.31 79 ARG B CA 1
ATOM 3142 C C . ARG B 1 79 ? 15.867 10.758 -1.145 1 97.31 79 ARG B C 1
ATOM 3144 O O . ARG B 1 79 ? 15.148 11.656 -1.589 1 97.31 79 ARG B O 1
ATOM 3151 N N . THR B 1 80 ? 16.219 9.711 -1.816 1 97.81 80 THR B N 1
ATOM 3152 C CA . THR B 1 80 ? 15.789 9.5 -3.193 1 97.81 80 THR B CA 1
ATOM 3153 C C . THR B 1 80 ? 14.266 9.383 -3.268 1 97.81 80 THR B C 1
ATOM 3155 O O . THR B 1 80 ? 13.633 10.008 -4.113 1 97.81 80 THR B O 1
ATOM 3158 N N . ALA B 1 81 ? 13.695 8.641 -2.371 1 98.5 81 ALA B N 1
ATOM 3159 C CA . ALA B 1 81 ? 12.25 8.438 -2.344 1 98.5 81 ALA B CA 1
ATOM 3160 C C . ALA B 1 81 ? 11.523 9.742 -2.051 1 98.5 81 ALA B C 1
ATOM 3162 O O . ALA B 1 81 ? 10.57 10.102 -2.752 1 98.5 81 ALA B O 1
ATOM 3163 N N . ILE B 1 82 ? 11.984 10.438 -1.048 1 98.25 82 ILE B N 1
ATOM 3164 C CA . ILE B 1 82 ? 11.344 11.672 -0.61 1 98.25 82 ILE B CA 1
ATOM 3165 C C . ILE B 1 82 ? 11.453 12.727 -1.706 1 98.25 82 ILE B C 1
ATOM 3167 O O . ILE B 1 82 ? 10.477 13.414 -2.021 1 98.25 82 ILE B O 1
ATOM 3171 N N . LEU B 1 83 ? 12.625 12.789 -2.293 1 96.75 83 LEU B N 1
ATOM 3172 C CA . LEU B 1 83 ? 12.852 13.766 -3.357 1 96.75 83 LEU B CA 1
ATOM 3173 C C . LEU B 1 83 ? 11.969 13.453 -4.566 1 96.75 83 LEU B C 1
ATOM 3175 O O . LEU B 1 83 ? 11.344 14.359 -5.133 1 96.75 83 LEU B O 1
ATOM 3179 N N . GLY B 1 84 ? 11.914 12.258 -4.957 1 97.19 84 GLY B N 1
ATOM 3180 C CA . GLY B 1 84 ? 11.047 11.883 -6.062 1 97.19 84 GLY B CA 1
ATOM 3181 C C . GLY B 1 84 ? 9.594 12.25 -5.828 1 97.19 84 GLY B C 1
ATOM 3182 O O . GLY B 1 84 ? 8.961 12.891 -6.672 1 97.19 84 GLY B O 1
ATOM 3183 N N . ALA B 1 85 ? 9.094 11.906 -4.691 1 97.69 85 ALA B N 1
ATOM 3184 C CA . ALA B 1 85 ? 7.691 12.141 -4.344 1 97.69 85 ALA B CA 1
ATOM 3185 C C . ALA B 1 85 ? 7.383 13.633 -4.289 1 97.69 85 ALA B C 1
ATOM 3187 O O . ALA B 1 85 ? 6.281 14.055 -4.648 1 97.69 85 ALA B O 1
ATOM 3188 N N . SER B 1 86 ? 8.352 14.422 -3.887 1 96.81 86 SER B N 1
ATOM 3189 C CA . SER B 1 86 ? 8.133 15.859 -3.746 1 96.81 86 SER B CA 1
ATOM 3190 C C . SER B 1 86 ? 8.016 16.531 -5.109 1 96.81 86 SER B C 1
ATOM 3192 O O . SER B 1 86 ? 7.633 17.703 -5.195 1 96.81 86 SER B O 1
ATOM 3194 N N . HIS B 1 87 ? 8.234 15.789 -6.195 1 96.44 87 HIS B N 1
ATOM 3195 C CA . HIS B 1 87 ? 8.203 16.406 -7.52 1 96.44 87 HIS B CA 1
ATOM 3196 C C . HIS B 1 87 ? 7.074 15.828 -8.367 1 96.44 87 HIS B C 1
ATOM 3198 O O . HIS B 1 87 ? 6.855 16.266 -9.5 1 96.44 87 HIS B O 1
ATOM 3204 N N . TRP B 1 88 ? 6.41 14.844 -7.824 1 97 88 TRP B N 1
ATOM 3205 C CA . TRP B 1 88 ? 5.234 14.328 -8.516 1 97 88 TRP B CA 1
ATOM 3206 C C . TRP B 1 88 ? 3.982 15.102 -8.125 1 97 88 TRP B C 1
ATOM 3208 O O . TRP B 1 88 ? 3.73 15.336 -6.941 1 97 88 TRP B O 1
ATOM 3218 N N . ASN B 1 89 ? 3.236 15.453 -9.125 1 96.62 89 ASN B N 1
ATOM 3219 C CA . ASN B 1 89 ? 1.947 16.062 -8.812 1 96.62 89 ASN B CA 1
ATOM 3220 C C . ASN B 1 89 ? 1.049 15.102 -8.039 1 96.62 89 ASN B C 1
ATOM 3222 O O . ASN B 1 89 ? 1.198 13.883 -8.133 1 96.62 89 ASN B O 1
ATOM 3226 N N . PRO B 1 90 ? 0.127 15.633 -7.289 1 95.56 90 PRO B N 1
ATOM 3227 C CA . PRO B 1 90 ? -0.721 14.82 -6.41 1 95.56 90 PRO B CA 1
ATOM 3228 C C . PRO B 1 90 ? -1.444 13.703 -7.16 1 95.56 90 PRO B C 1
ATOM 3230 O O . PRO B 1 90 ? -1.661 12.625 -6.609 1 95.56 90 PRO B O 1
ATOM 3233 N N . GLU B 1 91 ? -1.778 13.93 -8.398 1 94.44 91 GLU B N 1
ATOM 3234 C CA . GLU B 1 91 ? -2.586 12.984 -9.164 1 94.44 91 GLU B CA 1
ATOM 3235 C C . GLU B 1 91 ? -1.725 11.867 -9.742 1 94.44 91 GLU B C 1
ATOM 3237 O O . GLU B 1 91 ? -2.248 10.867 -10.242 1 94.44 91 GLU B O 1
ATOM 3242 N N . ASN B 1 92 ? -0.445 12.109 -9.719 1 96.62 92 ASN B N 1
ATOM 3243 C CA . ASN B 1 92 ? 0.45 11.094 -10.266 1 96.62 92 ASN B CA 1
ATOM 3244 C C . ASN B 1 92 ? 0.423 9.812 -9.438 1 96.62 92 ASN B C 1
ATOM 3246 O O . ASN B 1 92 ? 0.77 9.828 -8.258 1 96.62 92 ASN B O 1
ATOM 3250 N N . ARG B 1 93 ? 0.116 8.727 -10.031 1 96.31 93 ARG B N 1
ATOM 3251 C CA . ARG B 1 93 ? -0.097 7.469 -9.328 1 96.31 93 ARG B CA 1
ATOM 3252 C C . ARG B 1 93 ? 1.229 6.836 -8.922 1 96.31 93 ARG B C 1
ATOM 3254 O O . ARG B 1 93 ? 1.253 5.844 -8.195 1 96.31 93 ARG B O 1
ATOM 3261 N N . LYS B 1 94 ? 2.307 7.457 -9.281 1 97.62 94 LYS B N 1
ATOM 3262 C CA . LYS B 1 94 ? 3.605 7.012 -8.789 1 97.62 94 LYS B CA 1
ATOM 3263 C C . LYS B 1 94 ? 3.689 7.145 -7.27 1 97.62 94 LYS B C 1
ATOM 3265 O O . LYS B 1 94 ? 4.414 6.391 -6.617 1 97.62 94 LYS B O 1
ATOM 3270 N N . HIS B 1 95 ? 2.896 8.07 -6.691 1 98.38 95 HIS B N 1
ATOM 3271 C CA . HIS B 1 95 ? 2.775 8.133 -5.238 1 98.38 95 HIS B CA 1
ATOM 3272 C C . HIS B 1 95 ? 2.32 6.793 -4.664 1 98.38 95 HIS B C 1
ATOM 3274 O O . HIS B 1 95 ? 2.914 6.289 -3.709 1 98.38 95 HIS B O 1
ATOM 3280 N N . ASP B 1 96 ? 1.341 6.254 -5.316 1 98.06 96 ASP B N 1
ATOM 3281 C CA . ASP B 1 96 ? 0.781 4.992 -4.836 1 98.06 96 ASP B CA 1
ATOM 3282 C C . ASP B 1 96 ? 1.756 3.84 -5.059 1 98.06 96 ASP B C 1
ATOM 3284 O O . ASP B 1 96 ? 1.838 2.922 -4.238 1 98.06 96 ASP B O 1
ATOM 3288 N N . THR B 1 97 ? 2.459 3.871 -6.148 1 98.12 97 THR B N 1
ATOM 3289 C CA . THR B 1 97 ? 3.482 2.867 -6.406 1 98.12 97 THR B CA 1
ATOM 3290 C C . THR B 1 97 ? 4.559 2.895 -5.324 1 98.12 97 THR B C 1
ATOM 3292 O O . THR B 1 97 ? 4.957 1.848 -4.809 1 98.12 97 THR B O 1
ATOM 3295 N N . LEU B 1 98 ? 4.973 4.074 -4.992 1 98.44 98 LEU B N 1
ATOM 3296 C CA . LEU B 1 98 ? 6.004 4.215 -3.971 1 98.44 98 LEU B CA 1
ATOM 3297 C C . LEU B 1 98 ? 5.52 3.686 -2.627 1 98.44 98 LEU B C 1
ATOM 3299 O O . LEU B 1 98 ? 6.266 3.01 -1.915 1 98.44 98 LEU B O 1
ATOM 3303 N N . ILE B 1 99 ? 4.254 3.959 -2.297 1 98.62 99 ILE B N 1
ATOM 3304 C CA . ILE B 1 99 ? 3.664 3.445 -1.065 1 98.62 99 ILE B CA 1
ATOM 3305 C C . ILE B 1 99 ? 3.662 1.918 -1.092 1 98.62 99 ILE B C 1
ATOM 3307 O O . ILE B 1 99 ? 4.066 1.273 -0.119 1 98.62 99 ILE B O 1
ATOM 3311 N N . ARG B 1 100 ? 3.258 1.345 -2.154 1 97.62 100 ARG B N 1
ATOM 3312 C CA . ARG B 1 100 ? 3.219 -0.109 -2.275 1 97.62 100 ARG B CA 1
ATOM 3313 C C . ARG B 1 100 ? 4.613 -0.71 -2.125 1 97.62 100 ARG B C 1
ATOM 3315 O O . ARG B 1 100 ? 4.781 -1.743 -1.474 1 97.62 100 ARG B O 1
ATOM 3322 N N . LEU B 1 101 ? 5.574 -0.068 -2.762 1 97.56 101 LEU B N 1
ATOM 3323 C CA . LEU B 1 101 ? 6.945 -0.56 -2.689 1 97.56 101 LEU B CA 1
ATOM 3324 C C . LEU B 1 101 ? 7.445 -0.562 -1.249 1 97.56 101 LEU B C 1
ATOM 3326 O O . LEU B 1 101 ? 8.102 -1.512 -0.818 1 97.56 101 LEU B O 1
ATOM 3330 N N . ILE B 1 102 ? 7.141 0.469 -0.531 1 98.12 102 ILE B N 1
ATOM 3331 C CA . ILE B 1 102 ? 7.555 0.571 0.864 1 98.12 102 ILE B CA 1
ATOM 3332 C C . ILE B 1 102 ? 6.871 -0.517 1.688 1 98.12 102 ILE B C 1
ATOM 3334 O O . ILE B 1 102 ? 7.512 -1.188 2.5 1 98.12 102 ILE B O 1
ATOM 3338 N N . LEU B 1 103 ? 5.645 -0.71 1.401 1 97.62 103 LEU B N 1
ATOM 3339 C CA . LEU B 1 103 ? 4.895 -1.72 2.139 1 97.62 103 LEU B CA 1
ATOM 3340 C C . LEU B 1 103 ? 5.34 -3.125 1.745 1 97.62 103 LEU B C 1
ATOM 3342 O O . LEU B 1 103 ? 5.34 -4.035 2.576 1 97.62 103 LEU B O 1
ATOM 3346 N N . GLN B 1 104 ? 5.66 -3.271 0.508 1 96.12 104 GLN B N 1
ATOM 3347 C CA . GLN B 1 104 ? 6.223 -4.539 0.049 1 96.12 104 GLN B CA 1
ATOM 3348 C C . GLN B 1 104 ? 7.531 -4.848 0.767 1 96.12 104 GLN B C 1
ATOM 3350 O O . GLN B 1 104 ? 7.77 -5.992 1.167 1 96.12 104 GLN B O 1
ATOM 3355 N N . ALA B 1 105 ? 8.359 -3.854 0.908 1 94.94 105 ALA B N 1
ATOM 3356 C CA . ALA B 1 105 ? 9.602 -4.031 1.655 1 94.94 105 ALA B CA 1
ATOM 3357 C C . ALA B 1 105 ? 9.32 -4.41 3.107 1 94.94 105 ALA B C 1
ATOM 3359 O O . ALA B 1 105 ? 9.922 -5.348 3.639 1 94.94 105 ALA B O 1
ATOM 3360 N N . ARG B 1 106 ? 8.398 -3.74 3.664 1 95.62 106 ARG B N 1
ATOM 3361 C CA . ARG B 1 106 ? 8.047 -3.986 5.062 1 95.62 106 ARG B CA 1
ATOM 3362 C C . ARG B 1 106 ? 7.539 -5.41 5.254 1 95.62 106 ARG B C 1
ATOM 3364 O O . ARG B 1 106 ? 7.816 -6.043 6.277 1 95.62 106 ARG B O 1
ATOM 3371 N N . ALA B 1 107 ? 6.875 -5.906 4.297 1 91.94 107 ALA B N 1
ATOM 3372 C CA . ALA B 1 107 ? 6.234 -7.215 4.379 1 91.94 107 ALA B CA 1
ATOM 3373 C C . ALA B 1 107 ? 7.273 -8.336 4.344 1 91.94 107 ALA B C 1
ATOM 3375 O O . ALA B 1 107 ? 6.957 -9.492 4.637 1 91.94 107 ALA B O 1
ATOM 3376 N N . ARG B 1 108 ? 8.477 -7.988 4.031 1 86.94 108 ARG B N 1
ATOM 3377 C CA . ARG B 1 108 ? 9.539 -8.992 4.027 1 86.94 108 ARG B CA 1
ATOM 3378 C C . ARG B 1 108 ? 9.859 -9.453 5.445 1 86.94 108 ARG B C 1
ATOM 3380 O O . ARG B 1 108 ? 10.516 -10.477 5.633 1 86.94 108 ARG B O 1
ATOM 3387 N N . GLY B 1 109 ? 9.461 -8.648 6.406 1 84.44 109 GLY B N 1
ATOM 3388 C CA . GLY B 1 109 ? 9.625 -9.047 7.793 1 84.44 109 GLY B CA 1
ATOM 3389 C C . GLY B 1 109 ? 11.039 -8.883 8.297 1 84.44 109 GLY B C 1
ATOM 3390 O O . GLY B 1 109 ? 11.773 -8.008 7.828 1 84.44 109 GLY B O 1
ATOM 3391 N N . THR B 1 110 ? 11.297 -9.68 9.32 1 83.69 110 THR B N 1
ATOM 3392 C CA . THR B 1 110 ? 12.602 -9.594 9.953 1 83.69 110 THR B CA 1
ATOM 3393 C C . THR B 1 110 ? 13.625 -10.438 9.203 1 83.69 110 THR B C 1
ATOM 3395 O O . THR B 1 110 ? 13.453 -11.648 9.055 1 83.69 110 THR B O 1
ATOM 3398 N N . LEU B 1 111 ? 14.602 -9.773 8.758 1 85.56 111 LEU B N 1
ATOM 3399 C CA . LEU B 1 111 ? 15.672 -10.422 8.008 1 85.56 111 LEU B CA 1
ATOM 3400 C C . LEU B 1 111 ? 16.906 -10.625 8.891 1 85.56 111 LEU B C 1
ATOM 3402 O O . LEU B 1 111 ? 17.109 -9.883 9.852 1 85.56 111 LEU B O 1
ATOM 3406 N N . THR B 1 112 ? 17.609 -11.641 8.562 1 85.94 112 THR B N 1
ATOM 3407 C CA . THR B 1 112 ? 18.844 -11.922 9.297 1 85.94 112 THR B CA 1
ATOM 3408 C C . THR B 1 112 ? 20.062 -11.711 8.398 1 85.94 112 THR B C 1
ATOM 3410 O O . THR B 1 112 ? 19.938 -11.695 7.172 1 85.94 112 THR B O 1
ATOM 3413 N N . ARG B 1 113 ? 21.156 -11.438 9.062 1 87.12 113 ARG B N 1
ATOM 3414 C CA . ARG B 1 113 ? 22.406 -11.219 8.336 1 87.12 113 ARG B CA 1
ATOM 3415 C C . ARG B 1 113 ? 23.484 -12.195 8.797 1 87.12 113 ARG B C 1
ATOM 3417 O O . ARG B 1 113 ? 23.438 -12.68 9.938 1 87.12 113 ARG B O 1
ATOM 3424 N N . PRO B 1 114 ? 24.359 -12.531 7.863 1 80.25 114 PRO B N 1
ATOM 3425 C CA . PRO B 1 114 ? 25.453 -13.43 8.25 1 80.25 114 PRO B CA 1
ATOM 3426 C C . PRO B 1 114 ? 26.312 -12.859 9.367 1 80.25 114 PRO B C 1
ATOM 3428 O O . PRO B 1 114 ? 26.531 -11.648 9.438 1 80.25 114 PRO B O 1
ATOM 3431 N N . LEU B 1 115 ? 26.578 -13.695 10.359 1 74.31 115 LEU B N 1
ATOM 3432 C CA . LEU B 1 115 ? 27.484 -13.297 11.43 1 74.31 115 LEU B CA 1
ATOM 3433 C C . LEU B 1 115 ? 28.875 -13.031 10.883 1 74.31 115 LEU B C 1
ATOM 3435 O O . LEU B 1 115 ? 29.328 -13.727 9.969 1 74.31 115 LEU B O 1
ATOM 3439 N N . SER B 1 116 ? 29.281 -11.82 10.859 1 56.5 116 SER B N 1
ATOM 3440 C CA . SER B 1 116 ? 30.672 -11.602 10.461 1 56.5 116 SER B CA 1
ATOM 3441 C C . SER B 1 116 ? 31.562 -12.758 10.891 1 56.5 116 SER B C 1
ATOM 3443 O O . SER B 1 116 ? 31.812 -12.938 12.086 1 56.5 116 SER B O 1
ATOM 3445 N N . SER B 1 117 ? 31.391 -14.07 10.852 1 45.62 117 SER B N 1
ATOM 3446 C CA . SER B 1 117 ? 32.562 -14.859 11.211 1 45.62 117 SER B CA 1
ATOM 3447 C C . SER B 1 117 ? 33.844 -14.172 10.758 1 45.62 117 SER B C 1
ATOM 3449 O O . SER B 1 117 ? 33.844 -13.438 9.766 1 45.62 117 SER B O 1
ATOM 3451 N N . VAL B 1 118 ? 35.031 -14.172 11.648 1 37.12 118 VAL B N 1
ATOM 3452 C CA . VAL B 1 118 ? 36.438 -13.852 11.586 1 37.12 118 VAL B CA 1
ATOM 3453 C C . VAL B 1 118 ? 37 -14.141 10.18 1 37.12 118 VAL B C 1
ATOM 3455 O O . VAL B 1 118 ? 37.625 -13.281 9.562 1 37.12 118 VAL B O 1
ATOM 3458 N N . SER B 1 119 ? 38 -15.344 10.117 1 34.31 119 SER B N 1
ATOM 3459 C CA . SER B 1 119 ? 39.031 -15.766 9.18 1 34.31 119 SER B CA 1
ATOM 3460 C C . SER B 1 119 ? 38.469 -16.047 7.797 1 34.31 119 SER B C 1
ATOM 3462 O O . SER B 1 119 ? 37.25 -16.266 7.66 1 34.31 119 SER B O 1
ATOM 3464 N N . GLY B 1 120 ? 39.344 -16.375 6.754 1 34.84 120 GLY B N 1
ATOM 3465 C CA . GLY B 1 120 ? 39.594 -16.703 5.359 1 34.84 120 GLY B CA 1
ATOM 3466 C C . GLY B 1 120 ? 38.562 -17.656 4.781 1 34.84 120 GLY B C 1
ATOM 3467 O O . GLY B 1 120 ? 38.656 -18.062 3.623 1 34.84 120 GLY B O 1
ATOM 3468 N N . GLY B 1 121 ? 38.031 -18.719 5.582 1 34.38 121 GLY B N 1
ATOM 3469 C CA . GLY B 1 121 ? 37.562 -19.844 4.797 1 34.38 121 GLY B CA 1
ATOM 3470 C C . GLY B 1 121 ? 36.156 -19.625 4.23 1 34.38 121 GLY B C 1
ATOM 3471 O O . GLY B 1 121 ? 35.438 -18.75 4.707 1 34.38 121 GLY B O 1
ATOM 3472 N N . GLN B 1 122 ? 35.969 -19.875 3.002 1 36.69 122 GLN B N 1
ATOM 3473 C CA . GLN B 1 122 ? 34.844 -20.078 2.09 1 36.69 122 GLN B CA 1
ATOM 3474 C C . GLN B 1 122 ? 33.656 -20.719 2.807 1 36.69 122 GLN B C 1
ATOM 3476 O O . GLN B 1 122 ? 33.25 -21.844 2.473 1 36.69 122 GLN B O 1
ATOM 3481 N N . GLU B 1 123 ? 33.562 -20.656 4.172 1 42.25 123 GLU B N 1
ATOM 3482 C CA . GLU B 1 123 ? 32.5 -21.516 4.645 1 42.25 123 GLU B CA 1
ATOM 3483 C C . GLU B 1 123 ? 31.141 -21.016 4.121 1 42.25 123 GLU B C 1
ATOM 3485 O O . GLU B 1 123 ? 30.875 -19.812 4.082 1 42.25 123 GLU B O 1
ATOM 3490 N N . PRO B 1 124 ? 30.469 -21.875 3.48 1 43.62 124 PRO B N 1
ATOM 3491 C CA . PRO B 1 124 ? 29.141 -21.641 2.912 1 43.62 124 PRO B CA 1
ATOM 3492 C C . PRO B 1 124 ? 28.188 -20.953 3.895 1 43.62 124 PRO B C 1
ATOM 3494 O O . PRO B 1 124 ? 28.328 -21.125 5.109 1 43.62 124 PRO B O 1
ATOM 3497 N N . LEU B 1 125 ? 27.609 -19.828 3.66 1 47.53 125 LEU B N 1
ATOM 3498 C CA . LEU B 1 125 ? 26.562 -19.141 4.41 1 47.53 125 LEU B CA 1
ATOM 3499 C C . LEU B 1 125 ? 25.734 -20.125 5.207 1 47.53 125 LEU B C 1
ATOM 3501 O O . LEU B 1 125 ? 24.859 -20.812 4.645 1 47.53 125 LEU B O 1
ATOM 3505 N N . SER B 1 126 ? 26.297 -20.969 6.137 1 48.53 126 SER B N 1
ATOM 3506 C CA . SER B 1 126 ? 25.516 -21.906 6.949 1 48.53 126 SER B CA 1
ATOM 3507 C C . SER B 1 126 ? 24.438 -21.172 7.746 1 48.53 126 SER B C 1
ATOM 3509 O O . SER B 1 126 ? 24.625 -20.016 8.125 1 48.53 126 SER B O 1
ATOM 3511 N N . SER B 1 127 ? 23.094 -21.562 7.621 1 55.84 127 SER B N 1
ATOM 3512 C CA . SER B 1 127 ? 21.922 -21.125 8.359 1 55.84 127 SER B CA 1
ATOM 3513 C C . SER B 1 127 ? 22.25 -20.875 9.828 1 55.84 127 SER B C 1
ATOM 3515 O O . SER B 1 127 ? 21.625 -20.031 10.477 1 55.84 127 SER B O 1
ATOM 3517 N N . SER B 1 128 ? 23.266 -21.5 10.375 1 59.28 128 SER B N 1
ATOM 3518 C CA . SER B 1 128 ? 23.562 -21.438 11.805 1 59.28 128 SER B CA 1
ATOM 3519 C C . SER B 1 128 ? 24.344 -20.172 12.148 1 59.28 128 SER B C 1
ATOM 3521 O O . SER B 1 128 ? 24.391 -19.766 13.312 1 59.28 128 SER B O 1
ATOM 3523 N N . ASN B 1 129 ? 24.719 -19.484 11.117 1 71.94 129 ASN B N 1
ATOM 3524 C CA . ASN B 1 129 ? 25.578 -18.344 11.414 1 71.94 129 ASN B CA 1
ATOM 3525 C C . ASN B 1 129 ? 24.938 -17.031 10.984 1 71.94 129 ASN B C 1
ATOM 3527 O O . ASN B 1 129 ? 25.578 -16.203 10.336 1 71.94 129 ASN B O 1
ATOM 3531 N N . ARG B 1 130 ? 23.688 -16.906 11.281 1 82.81 130 ARG B N 1
ATOM 3532 C CA . ARG B 1 130 ? 22.984 -15.68 10.945 1 82.81 130 ARG B CA 1
ATOM 3533 C C . ARG B 1 130 ? 22.359 -15.047 12.188 1 82.81 130 ARG B C 1
ATOM 3535 O O . ARG B 1 130 ? 22.078 -15.742 13.164 1 82.81 130 ARG B O 1
ATOM 3542 N N . ARG B 1 131 ? 22.266 -13.766 12.172 1 84.5 131 ARG B N 1
ATOM 3543 C CA . ARG B 1 131 ? 21.703 -13.078 13.328 1 84.5 131 ARG B CA 1
ATOM 3544 C C . ARG B 1 131 ? 20.812 -11.914 12.891 1 84.5 131 ARG B C 1
ATOM 3546 O O . ARG B 1 131 ? 21.016 -11.352 11.812 1 84.5 131 ARG B O 1
ATOM 3553 N N . HIS B 1 132 ? 19.859 -11.68 13.648 1 88.38 132 HIS B N 1
ATOM 3554 C CA . HIS B 1 132 ? 19.047 -10.484 13.508 1 88.38 132 HIS B CA 1
ATOM 3555 C C . HIS B 1 132 ? 19.781 -9.258 14.039 1 88.38 132 HIS B C 1
ATOM 3557 O O . HIS B 1 132 ? 20.375 -9.297 15.125 1 88.38 132 HIS B O 1
ATOM 3563 N N . VAL B 1 133 ? 19.859 -8.242 13.25 1 90.19 133 VAL B N 1
ATOM 3564 C CA . VAL B 1 133 ? 20.578 -7.039 13.664 1 90.19 133 VAL B CA 1
ATOM 3565 C C . VAL B 1 133 ? 19.656 -5.824 13.555 1 90.19 133 VAL B C 1
ATOM 3567 O O . VAL B 1 133 ? 18.844 -5.73 12.633 1 90.19 133 VAL B O 1
ATOM 3570 N N . LEU B 1 134 ? 19.875 -4.867 14.508 1 95.31 134 LEU B N 1
ATOM 3571 C CA . LEU B 1 134 ? 19.156 -3.6 14.508 1 95.31 134 LEU B CA 1
ATOM 3572 C C . LEU B 1 134 ? 20.047 -2.463 14.031 1 95.31 134 LEU B C 1
ATOM 3574 O O . LEU B 1 134 ? 21.266 -2.469 14.289 1 95.31 134 LEU B O 1
ATOM 3578 N N . PHE B 1 135 ? 19.516 -1.579 13.336 1 96.19 135 PHE B N 1
ATOM 3579 C CA . PHE B 1 135 ? 20.203 -0.351 12.977 1 96.19 135 PHE B CA 1
ATOM 3580 C C . PHE B 1 135 ? 20.312 0.587 14.18 1 96.19 135 PHE B C 1
ATOM 3582 O O . PHE B 1 135 ? 19.75 0.306 15.242 1 96.19 135 PHE B O 1
ATOM 3589 N N . SER B 1 136 ? 21.062 1.663 14.016 1 96.06 136 SER B N 1
ATOM 3590 C CA . SER B 1 136 ? 21.375 2.559 15.125 1 96.06 136 SER B CA 1
ATOM 3591 C C . SER B 1 136 ? 20.109 3.23 15.664 1 96.06 136 SER B C 1
ATOM 3593 O O . SER B 1 136 ? 20.094 3.703 16.797 1 96.06 136 SER B O 1
ATOM 3595 N N . ASP B 1 137 ? 19.047 3.271 14.891 1 94.88 137 ASP B N 1
ATOM 3596 C CA . ASP B 1 137 ? 17.812 3.906 15.352 1 94.88 137 ASP B CA 1
ATOM 3597 C C . ASP B 1 137 ? 16.891 2.895 16.031 1 94.88 137 ASP B C 1
ATOM 3599 O O . ASP B 1 137 ? 15.75 3.211 16.375 1 94.88 137 ASP B O 1
ATOM 3603 N N . GLY B 1 138 ? 17.344 1.652 16.125 1 94.62 138 GLY B N 1
ATOM 3604 C CA . GLY B 1 138 ? 16.625 0.63 16.875 1 94.62 138 GLY B CA 1
ATOM 3605 C C . GLY B 1 138 ? 15.695 -0.192 16.016 1 94.62 138 GLY B C 1
ATOM 3606 O O . GLY B 1 138 ? 14.961 -1.045 16.516 1 94.62 138 GLY B O 1
ATOM 3607 N N . ASN B 1 139 ? 15.68 -0.01 14.742 1 95.69 139 ASN B N 1
ATOM 3608 C CA . ASN B 1 139 ? 14.758 -0.708 13.844 1 95.69 139 ASN B CA 1
ATOM 3609 C C . ASN B 1 139 ? 15.477 -1.779 13.031 1 95.69 139 ASN B C 1
ATOM 3611 O O . ASN B 1 139 ? 16.688 -1.683 12.797 1 95.69 139 ASN B O 1
ATOM 3615 N N . SER B 1 140 ? 14.734 -2.785 12.672 1 95.06 140 SER B N 1
ATOM 3616 C CA . SER B 1 140 ? 15.219 -3.818 11.758 1 95.06 140 SER B CA 1
ATOM 3617 C C . SER B 1 140 ? 15.016 -3.408 10.305 1 95.06 140 SER B C 1
ATOM 3619 O O . SER B 1 140 ? 14.109 -2.633 9.992 1 95.06 140 SER B O 1
ATOM 3621 N N . LEU B 1 141 ? 15.844 -3.969 9.484 1 94.31 141 LEU B N 1
ATOM 3622 C CA . LEU B 1 141 ? 15.703 -3.658 8.062 1 94.31 141 LEU B CA 1
ATOM 3623 C C . LEU B 1 141 ? 14.297 -3.988 7.566 1 94.31 141 LEU B C 1
ATOM 3625 O O . LEU B 1 141 ? 13.812 -5.105 7.762 1 94.31 141 LEU B O 1
ATOM 3629 N N . TRP B 1 142 ? 13.562 -3.113 6.984 1 94.19 142 TRP B N 1
ATOM 3630 C CA . TRP B 1 142 ? 12.305 -3.08 6.246 1 94.19 142 TRP B CA 1
ATOM 3631 C C . TRP B 1 142 ? 11.117 -3.193 7.191 1 94.19 142 TRP B C 1
ATOM 3633 O O . TRP B 1 142 ? 10.188 -2.385 7.125 1 94.19 142 TRP B O 1
ATOM 3643 N N . SER B 1 143 ? 11.172 -4.156 8.172 1 93.5 143 SER B N 1
ATOM 3644 C CA . SER B 1 143 ? 10.016 -4.297 9.055 1 93.5 143 SER B CA 1
ATOM 3645 C C . SER B 1 143 ? 9.805 -3.037 9.891 1 93.5 143 SER B C 1
ATOM 3647 O O . SER B 1 143 ? 8.672 -2.646 10.164 1 93.5 143 SER B O 1
ATOM 3649 N N . GLY B 1 144 ? 10.914 -2.459 10.234 1 96.12 144 GLY B N 1
ATOM 3650 C CA . GLY B 1 144 ? 10.836 -1.254 11.047 1 96.12 144 GLY B CA 1
ATOM 3651 C C . GLY B 1 144 ? 11.023 0.018 10.242 1 96.12 144 GLY B C 1
ATOM 3652 O O . GLY B 1 144 ? 10.953 1.121 10.789 1 96.12 144 GLY B O 1
ATOM 3653 N N . LEU B 1 145 ? 11.328 -0.13 8.945 1 97.62 145 LEU B N 1
ATOM 3654 C CA . LEU B 1 145 ? 11.586 0.992 8.047 1 97.62 145 LEU B CA 1
ATOM 3655 C C . LEU B 1 145 ? 12.578 1.966 8.664 1 97.62 145 LEU B C 1
ATOM 3657 O O . LEU B 1 145 ? 12.273 3.146 8.844 1 97.62 145 LEU B O 1
ATOM 3661 N N . PRO B 1 146 ? 13.789 1.47 8.898 1 97.88 146 PRO B N 1
ATOM 3662 C CA . PRO B 1 146 ? 14.766 2.301 9.602 1 97.88 146 PRO B CA 1
ATOM 3663 C C . PRO B 1 146 ? 15.039 3.623 8.883 1 97.88 146 PRO B C 1
ATOM 3665 O O . PRO B 1 146 ? 15.195 3.646 7.664 1 97.88 146 PRO B O 1
ATOM 3668 N N . PHE B 1 147 ? 15.008 4.719 9.656 1 98.31 147 PHE B N 1
ATOM 3669 C CA . PHE B 1 147 ? 15.445 6.066 9.32 1 98.31 147 PHE B CA 1
ATOM 3670 C C . PHE B 1 147 ? 14.406 6.77 8.445 1 98.31 147 PHE B C 1
ATOM 3672 O O . PHE B 1 147 ? 14.547 7.957 8.148 1 98.31 147 PHE B O 1
ATOM 3679 N N . LEU B 1 148 ? 13.344 6.105 7.977 1 98.38 148 LEU B N 1
ATOM 3680 C CA . LEU B 1 148 ? 12.32 6.785 7.191 1 98.38 148 LEU B CA 1
ATOM 3681 C C . LEU B 1 148 ? 11.797 8.016 7.934 1 98.38 148 LEU B C 1
ATOM 3683 O O . LEU B 1 148 ? 11.797 9.117 7.391 1 98.38 148 LEU B O 1
ATOM 3687 N N . GLY B 1 149 ? 11.367 7.773 9.188 1 97.75 149 GLY B N 1
ATOM 3688 C CA . GLY B 1 149 ? 10.805 8.859 9.969 1 97.75 149 GLY B CA 1
ATOM 3689 C C . GLY B 1 149 ? 11.766 10 10.195 1 97.75 149 GLY B C 1
ATOM 3690 O O . GLY B 1 149 ? 11.43 11.164 9.961 1 97.75 149 GLY B O 1
ATOM 3691 N N . THR B 1 150 ? 12.977 9.656 10.57 1 97.19 150 THR B N 1
ATOM 3692 C CA . THR B 1 150 ? 13.969 10.68 10.898 1 97.19 150 THR B CA 1
ATOM 3693 C C . THR B 1 150 ? 14.359 11.469 9.656 1 97.19 150 THR B C 1
ATOM 3695 O O . THR B 1 150 ? 14.469 12.695 9.695 1 97.19 150 THR B O 1
ATOM 3698 N N . ASP B 1 151 ? 14.609 10.75 8.539 1 98.25 151 ASP B N 1
ATOM 3699 C CA . ASP B 1 151 ? 15.008 11.414 7.301 1 98.25 151 ASP B CA 1
ATOM 3700 C C . ASP B 1 151 ? 13.875 12.297 6.762 1 98.25 151 ASP B C 1
ATOM 3702 O O . ASP B 1 151 ? 14.117 13.406 6.289 1 98.25 151 ASP B O 1
ATOM 3706 N N . LEU B 1 152 ? 12.664 11.828 6.844 1 98.44 152 LEU B N 1
ATOM 3707 C CA . LEU B 1 152 ? 11.5 12.578 6.387 1 98.44 152 LEU B CA 1
ATOM 3708 C C . LEU B 1 152 ? 11.328 13.859 7.195 1 98.44 152 LEU B C 1
ATOM 3710 O O . LEU B 1 152 ? 11.156 14.938 6.629 1 98.44 152 LEU B O 1
ATOM 3714 N N . VAL B 1 153 ? 11.398 13.742 8.508 1 98.25 153 VAL B N 1
ATOM 3715 C CA . VAL B 1 153 ? 11.203 14.883 9.391 1 98.25 153 VAL B CA 1
ATOM 3716 C C . VAL B 1 153 ? 12.32 15.906 9.164 1 98.25 153 VAL B C 1
ATOM 3718 O O . VAL B 1 153 ? 12.07 17.109 9.172 1 98.25 153 VAL B O 1
ATOM 3721 N N . GLN B 1 154 ? 13.477 15.367 8.953 1 97.38 154 GLN B N 1
ATOM 3722 C CA . GLN B 1 154 ? 14.594 16.281 8.703 1 97.38 154 GLN B CA 1
ATOM 3723 C C . GLN B 1 154 ? 14.359 17.094 7.441 1 97.38 154 GLN B C 1
ATOM 3725 O O . GLN B 1 154 ? 14.492 18.328 7.457 1 97.38 154 GLN B O 1
ATOM 3730 N N . VAL B 1 155 ? 14 16.469 6.367 1 95.44 155 VAL B N 1
ATOM 3731 C CA . VAL B 1 155 ? 13.719 17.172 5.117 1 95.44 155 VAL B CA 1
ATOM 3732 C C . VAL B 1 155 ? 12.555 18.141 5.32 1 95.44 155 VAL B C 1
ATOM 3734 O O . VAL B 1 155 ? 12.594 19.266 4.84 1 95.44 155 VAL B O 1
ATOM 3737 N N . TRP B 1 156 ? 11.617 17.719 6.031 1 97.31 156 TRP B N 1
ATOM 3738 C CA . TRP B 1 156 ? 10.406 18.484 6.281 1 97.31 156 TRP B CA 1
ATOM 3739 C C . TRP B 1 156 ? 10.727 19.766 7.039 1 97.31 156 TRP B C 1
ATOM 3741 O O . TRP B 1 156 ? 10.398 20.859 6.582 1 97.31 156 TRP B O 1
ATOM 3751 N N . LEU B 1 157 ? 11.406 19.688 8.086 1 96.94 157 LEU B N 1
ATOM 3752 C CA . LEU B 1 157 ? 11.664 20.828 8.953 1 96.94 157 LEU B CA 1
ATOM 3753 C C . LEU B 1 157 ? 12.727 21.734 8.344 1 96.94 157 LEU B C 1
ATOM 3755 O O . LEU B 1 157 ? 12.68 22.953 8.531 1 96.94 157 LEU B O 1
ATOM 3759 N N . ASP B 1 158 ? 13.594 21.172 7.551 1 94.88 158 ASP B N 1
ATOM 3760 C CA . ASP B 1 158 ? 14.695 21.938 6.988 1 94.88 158 ASP B CA 1
ATOM 3761 C C . ASP B 1 158 ? 14.234 22.75 5.781 1 94.88 158 ASP B C 1
ATOM 3763 O O . ASP B 1 158 ? 14.711 23.875 5.559 1 94.88 158 ASP B O 1
ATOM 3767 N N . ARG B 1 159 ? 13.312 22.188 5.07 1 92.81 159 ARG B N 1
ATOM 3768 C CA . ARG B 1 159 ? 13.094 22.797 3.76 1 92.81 159 ARG B CA 1
ATOM 3769 C C . ARG B 1 159 ? 11.641 23.234 3.6 1 92.81 159 ARG B C 1
ATOM 3771 O O . ARG B 1 159 ? 11.352 24.234 2.93 1 92.81 159 ARG B O 1
ATOM 3778 N N . PHE B 1 160 ? 10.727 22.656 4.191 1 95 160 PHE B N 1
ATOM 3779 C CA . PHE B 1 160 ? 9.297 22.766 3.908 1 95 160 PHE B CA 1
ATOM 3780 C C . PHE B 1 160 ? 8.805 24.188 4.18 1 95 160 PHE B C 1
ATOM 3782 O O . PHE B 1 160 ? 7.91 24.672 3.494 1 95 160 PHE B O 1
ATOM 3789 N N . TYR B 1 161 ? 9.453 24.875 5.086 1 94.75 161 TYR B N 1
ATOM 3790 C CA . TYR B 1 161 ? 8.961 26.188 5.5 1 94.75 161 TYR B CA 1
ATOM 3791 C C . TYR B 1 161 ? 9.883 27.297 5.008 1 94.75 161 TYR B C 1
ATOM 3793 O O . TYR B 1 161 ? 9.891 28.406 5.559 1 94.75 161 TYR B O 1
ATOM 3801 N N . GLN B 1 162 ? 10.617 26.953 4.051 1 93.06 162 GLN B N 1
ATOM 3802 C CA . GLN B 1 162 ? 11.43 27.984 3.391 1 93.06 162 GLN B CA 1
ATOM 3803 C C . GLN B 1 162 ? 10.688 28.594 2.209 1 93.06 162 GLN B C 1
ATOM 3805 O O . GLN B 1 162 ? 9.969 27.891 1.49 1 93.06 162 GLN B O 1
ATOM 3810 N N . LEU B 1 163 ? 10.867 29.844 2.025 1 90 163 LEU B N 1
ATOM 3811 C CA . LEU B 1 163 ? 10.133 30.578 1.006 1 90 163 LEU B CA 1
ATOM 3812 C C . LEU B 1 163 ? 10.453 30.062 -0.388 1 90 163 LEU B C 1
ATOM 3814 O O . LEU B 1 163 ? 9.578 30 -1.254 1 90 163 LEU B O 1
ATOM 3818 N N . ASP B 1 164 ? 11.625 29.562 -0.62 1 87.31 164 ASP B N 1
ATOM 3819 C CA . ASP B 1 164 ? 12.07 29.172 -1.953 1 87.31 164 ASP B CA 1
ATOM 3820 C C . ASP B 1 164 ? 11.742 27.703 -2.229 1 87.31 164 ASP B C 1
ATOM 3822 O O . ASP B 1 164 ? 12.047 27.188 -3.305 1 87.31 164 ASP B O 1
ATOM 3826 N N . TYR B 1 165 ? 11.203 26.953 -1.282 1 85.56 165 TYR B N 1
ATOM 3827 C CA . TYR B 1 165 ? 10.914 25.531 -1.46 1 85.56 165 TYR B CA 1
ATOM 3828 C C . TYR B 1 165 ? 9.852 25.328 -2.533 1 85.56 165 TYR B C 1
ATOM 3830 O O . TYR B 1 165 ? 9.906 24.344 -3.289 1 85.56 165 TYR B O 1
ATOM 3838 N N . ALA B 1 166 ? 8.891 26.156 -2.725 1 63.28 166 ALA B N 1
ATOM 3839 C CA . ALA B 1 166 ? 7.754 25.859 -3.602 1 63.28 166 ALA B CA 1
ATOM 3840 C C . ALA B 1 166 ? 7.852 26.656 -4.898 1 63.28 166 ALA B C 1
ATOM 3842 O O . ALA B 1 166 ? 6.883 26.75 -5.656 1 63.28 166 ALA B O 1
ATOM 3843 N N . ASN B 1 167 ? 8.977 27.172 -5.031 1 61 167 ASN B N 1
ATOM 3844 C CA . ASN B 1 167 ? 9.078 28 -6.23 1 61 167 ASN B CA 1
ATOM 3845 C C . ASN B 1 167 ? 8.984 27.156 -7.5 1 61 167 ASN B C 1
ATOM 3847 O O . ASN B 1 167 ? 8.523 27.641 -8.539 1 61 167 ASN B O 1
ATOM 3851 N N . HIS B 1 168 ? 9.273 25.812 -7.262 1 63.81 168 HIS B N 1
ATOM 3852 C CA . HIS B 1 168 ? 9.234 24.938 -8.43 1 63.81 168 HIS B CA 1
ATOM 3853 C C . HIS B 1 168 ? 8.422 23.672 -8.141 1 63.81 168 HIS B C 1
ATOM 3855 O O . HIS B 1 168 ? 8.508 23.109 -7.047 1 63.81 168 HIS B O 1
ATOM 3861 N N . HIS B 1 169 ? 7.281 23.422 -8.984 1 68.31 169 HIS B N 1
ATOM 3862 C CA . HIS B 1 169 ? 6.531 22.188 -9.148 1 68.31 169 HIS B CA 1
ATOM 3863 C C . HIS B 1 169 ? 5.574 21.953 -7.98 1 68.31 169 HIS B C 1
ATOM 3865 O O . HIS B 1 169 ? 5.199 20.828 -7.688 1 68.31 169 HIS B O 1
ATOM 3871 N N . ASN B 1 170 ? 5.32 22.984 -7.066 1 89.12 170 ASN B N 1
ATOM 3872 C CA . ASN B 1 170 ? 4.367 22.812 -5.977 1 89.12 170 ASN B CA 1
ATOM 3873 C C . ASN B 1 170 ? 4.82 21.734 -4.996 1 89.12 170 ASN B C 1
ATOM 3875 O O . ASN B 1 170 ? 4.039 20.859 -4.617 1 89.12 170 ASN B O 1
ATOM 3879 N N . GLN B 1 171 ? 6.062 21.75 -4.59 1 93.81 171 GLN B N 1
ATOM 3880 C CA . GLN B 1 171 ? 6.719 20.703 -3.824 1 93.81 171 GLN B CA 1
ATOM 3881 C C . GLN B 1 171 ? 6.043 20.5 -2.473 1 93.81 171 GLN B C 1
ATOM 3883 O O . GLN B 1 171 ? 5.965 19.375 -1.976 1 93.81 171 GLN B O 1
ATOM 3888 N N . ARG B 1 172 ? 5.5 21.547 -1.918 1 95.75 172 ARG B N 1
ATOM 3889 C CA . ARG B 1 172 ? 4.84 21.422 -0.623 1 95.75 172 ARG B CA 1
ATOM 3890 C C . ARG B 1 172 ? 3.611 20.531 -0.719 1 95.75 172 ARG B C 1
ATOM 3892 O O . ARG B 1 172 ? 3.451 19.609 0.075 1 95.75 172 ARG B O 1
ATOM 3899 N N . VAL B 1 173 ? 2.861 20.859 -1.728 1 97.06 173 VAL B N 1
ATOM 3900 C CA . VAL B 1 173 ? 1.641 20.094 -1.937 1 97.06 173 VAL B CA 1
ATOM 3901 C C . VAL B 1 173 ? 1.994 18.656 -2.312 1 97.06 173 VAL B C 1
ATOM 3903 O O . VAL B 1 173 ? 1.411 17.703 -1.781 1 97.06 173 VAL B O 1
ATOM 3906 N N . ASN B 1 174 ? 2.994 18.5 -3.156 1 97.19 174 ASN B N 1
ATOM 3907 C CA . ASN B 1 174 ? 3.426 17.172 -3.605 1 97.19 174 ASN B CA 1
ATOM 3908 C C . ASN B 1 174 ? 3.91 16.312 -2.439 1 97.19 174 ASN B C 1
ATOM 3910 O O . ASN B 1 174 ? 3.473 15.18 -2.279 1 97.19 174 ASN B O 1
ATOM 3914 N N . LEU B 1 175 ? 4.746 16.891 -1.651 1 97.75 175 LEU B N 1
ATOM 3915 C CA . LEU B 1 175 ? 5.297 16.141 -0.528 1 97.75 175 LEU B CA 1
ATOM 3916 C C . LEU B 1 175 ? 4.219 15.82 0.5 1 97.75 175 LEU B C 1
ATOM 3918 O O . LEU B 1 175 ? 4.191 14.727 1.063 1 97.75 175 LEU B O 1
ATOM 3922 N N . SER B 1 176 ? 3.318 16.766 0.732 1 98 176 SER B N 1
ATOM 3923 C CA . SER B 1 176 ? 2.211 16.547 1.654 1 98 176 SER B CA 1
ATOM 3924 C C . SER B 1 176 ? 1.343 15.375 1.194 1 98 176 SER B C 1
ATOM 3926 O O . SER B 1 176 ? 0.864 14.586 2.016 1 98 176 SER B O 1
ATOM 3928 N N . CYS B 1 177 ? 1.174 15.273 -0.087 1 97.81 177 CYS B N 1
ATOM 3929 C CA . CYS B 1 177 ? 0.393 14.18 -0.651 1 97.81 177 CYS B CA 1
ATOM 3930 C C . CYS B 1 177 ? 1.057 12.836 -0.37 1 97.81 177 CYS B C 1
ATOM 3932 O O . CYS B 1 177 ? 0.381 11.867 -0.016 1 97.81 177 CYS B O 1
ATOM 3934 N N . PHE B 1 178 ? 2.322 12.867 -0.577 1 98.62 178 PHE B N 1
ATOM 3935 C CA . PHE B 1 178 ? 3.074 11.641 -0.333 1 98.62 178 PHE B CA 1
ATOM 3936 C C . PHE B 1 178 ? 3.031 11.266 1.143 1 98.62 178 PHE B C 1
ATOM 3938 O O . PHE B 1 178 ? 2.738 10.117 1.486 1 98.62 178 PHE B O 1
ATOM 3945 N N . VAL B 1 179 ? 3.25 12.148 2.035 1 98.81 179 VAL B N 1
ATOM 3946 C CA . VAL B 1 179 ? 3.303 11.891 3.471 1 98.81 179 VAL B CA 1
ATOM 3947 C C . VAL B 1 179 ? 1.906 11.547 3.982 1 98.81 179 VAL B C 1
ATOM 3949 O O . VAL B 1 179 ? 1.756 10.68 4.852 1 98.81 179 VAL B O 1
ATOM 3952 N N . GLY B 1 180 ? 0.894 12.25 3.445 1 98.62 180 GLY B N 1
ATOM 3953 C CA . GLY B 1 180 ? -0.473 11.875 3.777 1 98.62 180 GLY B CA 1
ATOM 3954 C C . GLY B 1 180 ? -0.795 10.43 3.451 1 98.62 180 GLY B C 1
ATOM 3955 O O . GLY B 1 180 ? -1.47 9.75 4.227 1 98.62 180 GLY B O 1
ATOM 3956 N N . ARG B 1 181 ? -0.324 9.961 2.328 1 98.5 181 ARG B N 1
ATOM 3957 C CA . ARG B 1 181 ? -0.541 8.578 1.93 1 98.5 181 ARG B CA 1
ATOM 3958 C C . ARG B 1 181 ? 0.185 7.617 2.867 1 98.5 181 ARG B C 1
ATOM 3960 O O . ARG B 1 181 ? -0.339 6.555 3.203 1 98.5 181 ARG B O 1
ATOM 3967 N N . LEU B 1 182 ? 1.424 7.984 3.273 1 98.62 182 LEU B N 1
ATOM 3968 C CA . LEU B 1 182 ? 2.137 7.168 4.25 1 98.62 182 LEU B CA 1
ATOM 3969 C C . LEU B 1 182 ? 1.319 7.012 5.527 1 98.62 182 LEU B C 1
ATOM 3971 O O . LEU B 1 182 ? 1.144 5.895 6.023 1 98.62 182 LEU B O 1
ATOM 3975 N N . LEU B 1 183 ? 0.846 8.094 5.953 1 97.75 183 LEU B N 1
ATOM 3976 C CA . LEU B 1 183 ? 0.076 8.094 7.195 1 97.75 183 LEU B CA 1
ATOM 3977 C C . LEU B 1 183 ? -1.207 7.285 7.039 1 97.75 183 LEU B C 1
ATOM 3979 O O . LEU B 1 183 ? -1.608 6.566 7.957 1 97.75 183 LEU B O 1
ATOM 3983 N N . SER B 1 184 ? -1.814 7.383 5.93 1 96.38 184 SER B N 1
ATOM 3984 C CA . SER B 1 184 ? -3.1 6.742 5.672 1 96.38 184 SER B CA 1
ATOM 3985 C C . SER B 1 184 ? -2.984 5.223 5.754 1 96.38 184 SER B C 1
ATOM 3987 O O . SER B 1 184 ? -3.963 4.535 6.055 1 96.38 184 SER B O 1
ATOM 3989 N N . VAL B 1 185 ? -1.813 4.664 5.453 1 97.44 185 VAL B N 1
ATOM 3990 C CA . VAL B 1 185 ? -1.653 3.215 5.434 1 97.44 185 VAL B CA 1
ATOM 3991 C C . VAL B 1 185 ? -1.014 2.748 6.738 1 97.44 185 VAL B C 1
ATOM 3993 O O . VAL B 1 185 ? -0.492 1.633 6.82 1 97.44 185 VAL B O 1
ATOM 3996 N N . GLY B 1 186 ? -0.932 3.602 7.738 1 95.44 186 GLY B N 1
ATOM 3997 C CA . GLY B 1 186 ? -0.568 3.182 9.078 1 95.44 186 GLY B CA 1
ATOM 3998 C C . GLY B 1 186 ? 0.895 3.416 9.406 1 95.44 186 GLY B C 1
ATOM 3999 O O . GLY B 1 186 ? 1.405 2.904 10.406 1 95.44 186 GLY B O 1
ATOM 4000 N N . ILE B 1 187 ? 1.629 4.086 8.586 1 97.12 187 ILE B N 1
ATOM 4001 C CA . ILE B 1 187 ? 2.99 4.496 8.914 1 97.12 187 ILE B CA 1
ATOM 4002 C C . ILE B 1 187 ? 2.963 5.832 9.648 1 97.12 187 ILE B C 1
ATOM 4004 O O . ILE B 1 187 ? 2.799 6.887 9.031 1 97.12 187 ILE B O 1
ATOM 4008 N N . TYR B 1 188 ? 3.246 5.793 10.922 1 96.12 188 TYR B N 1
ATOM 4009 C CA . TYR B 1 188 ? 3.01 6.973 11.75 1 96.12 188 TYR B CA 1
ATOM 4010 C C . TYR B 1 188 ? 4.32 7.668 12.094 1 96.12 188 TYR B C 1
ATOM 4012 O O . TYR B 1 188 ? 4.371 8.898 12.18 1 96.12 188 TYR B O 1
ATOM 4020 N N . ASN B 1 189 ? 5.367 6.816 12.305 1 95.5 189 ASN B N 1
ATOM 4021 C CA . ASN B 1 189 ? 6.652 7.391 12.695 1 95.5 189 ASN B CA 1
ATOM 4022 C C . ASN B 1 189 ? 7.195 8.328 11.617 1 95.5 189 ASN B C 1
ATOM 4024 O O . ASN B 1 189 ? 7.531 7.883 10.516 1 95.5 189 ASN B O 1
ATOM 4028 N N . GLY B 1 190 ? 7.293 9.523 11.898 1 97.25 190 GLY B N 1
ATOM 4029 C CA . GLY B 1 190 ? 7.703 10.547 10.945 1 97.25 190 GLY B CA 1
ATOM 4030 C C . GLY B 1 190 ? 6.531 11.312 10.359 1 97.25 190 GLY B C 1
ATOM 4031 O O . GLY B 1 190 ? 6.387 12.516 10.602 1 97.25 190 GLY B O 1
ATOM 4032 N N . PRO B 1 191 ? 5.688 10.641 9.633 1 98.31 191 PRO B N 1
ATOM 4033 C CA . PRO B 1 191 ? 4.547 11.312 9 1 98.31 191 PRO B CA 1
ATOM 4034 C C . PRO B 1 191 ? 3.658 12.039 10.008 1 98.31 191 PRO B C 1
ATOM 4036 O O . PRO B 1 191 ? 3.182 13.141 9.734 1 98.31 191 PRO B O 1
ATOM 4039 N N . ALA B 1 192 ? 3.426 11.445 11.148 1 97.88 192 ALA B N 1
ATOM 4040 C CA . ALA B 1 192 ? 2.613 12.102 12.172 1 97.88 192 ALA B CA 1
ATOM 4041 C C . ALA B 1 192 ? 3.256 13.406 12.633 1 97.88 192 ALA B C 1
ATOM 4043 O O . ALA B 1 192 ? 2.564 14.406 12.859 1 97.88 192 ALA B O 1
ATOM 4044 N N . THR B 1 193 ? 4.562 13.336 12.766 1 98.25 193 THR B N 1
ATOM 4045 C CA . THR B 1 193 ? 5.301 14.539 13.133 1 98.25 193 THR B CA 1
ATOM 4046 C C . THR B 1 193 ? 5.141 15.617 12.07 1 98.25 193 THR B C 1
ATOM 4048 O O . THR B 1 193 ? 4.941 16.797 12.398 1 98.25 193 THR B O 1
ATOM 4051 N N . CYS B 1 194 ? 5.203 15.242 10.844 1 98.62 194 CYS B N 1
ATOM 4052 C CA . CYS B 1 194 ? 5.031 16.172 9.742 1 98.62 194 CYS B CA 1
ATOM 4053 C C . CYS B 1 194 ? 3.637 16.797 9.758 1 98.62 194 CYS B C 1
ATOM 4055 O O . CYS B 1 194 ? 3.482 18 9.555 1 98.62 194 CYS B O 1
ATOM 4057 N N . LEU B 1 195 ? 2.656 15.961 10.016 1 98.44 195 LEU B N 1
ATOM 4058 C CA . LEU B 1 195 ? 1.279 16.438 10.07 1 98.44 195 LEU B CA 1
ATOM 4059 C C . LEU B 1 195 ? 1.108 17.469 11.172 1 98.44 195 LEU B C 1
ATOM 4061 O O . LEU B 1 195 ? 0.567 18.562 10.938 1 98.44 195 LEU B O 1
ATOM 4065 N N . LEU B 1 196 ? 1.599 17.125 12.336 1 98.25 196 LEU B N 1
ATOM 4066 C CA . LEU B 1 196 ? 1.5 18.031 13.469 1 98.25 196 LEU B CA 1
ATOM 4067 C C . LEU B 1 196 ? 2.199 19.344 13.172 1 98.25 196 LEU B C 1
ATOM 4069 O O . LEU B 1 196 ? 1.66 20.422 13.461 1 98.25 196 LEU B O 1
ATOM 4073 N N . SER B 1 197 ? 3.34 19.234 12.633 1 98.62 197 SER B N 1
ATOM 4074 C CA . SER B 1 197 ? 4.121 20.406 12.266 1 98.62 197 SER B CA 1
ATOM 4075 C C . SER B 1 197 ? 3.35 21.297 11.297 1 98.62 197 SER B C 1
ATOM 4077 O O . SER B 1 197 ? 3.338 22.516 11.445 1 98.62 197 SER B O 1
ATOM 4079 N N . LEU B 1 198 ? 2.744 20.703 10.305 1 98.62 198 LEU B N 1
ATOM 4080 C CA . LEU B 1 198 ? 2.037 21.469 9.281 1 98.62 198 LEU B CA 1
ATOM 4081 C C . LEU B 1 198 ? 0.803 22.156 9.867 1 98.62 198 LEU B C 1
ATOM 4083 O O . LEU B 1 198 ? 0.515 23.312 9.547 1 98.62 198 LEU B O 1
ATOM 4087 N N . PHE B 1 199 ? 0.072 21.469 10.727 1 98.44 199 PHE B N 1
ATOM 4088 C CA . PHE B 1 199 ? -1.057 22.078 11.422 1 98.44 199 PHE B CA 1
ATOM 4089 C C . PHE B 1 199 ? -0.602 23.281 12.25 1 98.44 199 PHE B C 1
ATOM 4091 O O . PHE B 1 199 ? -1.212 24.344 12.188 1 98.44 199 PHE B O 1
ATOM 4098 N N . ARG B 1 200 ? 0.403 23.016 12.984 1 98.31 200 ARG B N 1
ATOM 4099 C CA . ARG B 1 200 ? 0.922 24.062 13.852 1 98.31 200 ARG B CA 1
ATOM 4100 C C . ARG B 1 200 ? 1.325 25.297 13.047 1 98.31 200 ARG B C 1
ATOM 4102 O O . ARG B 1 200 ? 0.889 26.406 13.344 1 98.31 200 ARG B O 1
ATOM 4109 N N . GLU B 1 201 ? 2.121 25.062 12.016 1 98.12 201 GLU B N 1
ATOM 4110 C CA . GLU B 1 201 ? 2.668 26.172 11.242 1 98.12 201 GLU B CA 1
ATOM 4111 C C . GLU B 1 201 ? 1.577 26.891 10.438 1 98.12 201 GLU B C 1
ATOM 4113 O O . GLU B 1 201 ? 1.643 28.094 10.227 1 98.12 201 GLU B O 1
ATOM 4118 N N . THR B 1 202 ? 0.594 26.188 10.023 1 98.38 202 THR B N 1
ATOM 4119 C CA . THR B 1 202 ? -0.446 26.75 9.172 1 98.38 202 THR B CA 1
ATOM 4120 C C . THR B 1 202 ? -1.519 27.438 10.016 1 98.38 202 THR B C 1
ATOM 4122 O O . THR B 1 202 ? -2.012 28.5 9.648 1 98.38 202 THR B O 1
ATOM 4125 N N . LEU B 1 203 ? -1.835 26.844 11.18 1 98.44 203 LEU B N 1
ATOM 4126 C CA . LEU B 1 203 ? -3.066 27.266 11.836 1 98.44 203 LEU B CA 1
ATOM 4127 C C . LEU B 1 203 ? -2.77 27.891 13.195 1 98.44 203 LEU B C 1
ATOM 4129 O O . LEU B 1 203 ? -3.615 28.594 13.758 1 98.44 203 LEU B O 1
ATOM 4133 N N . GLU B 1 204 ? -1.642 27.641 13.711 1 98.44 204 GLU B N 1
ATOM 4134 C CA . GLU B 1 204 ? -1.379 28.125 15.07 1 98.44 204 GLU B CA 1
ATOM 4135 C C . GLU B 1 204 ? -0.378 29.266 15.062 1 98.44 204 GLU B C 1
ATOM 4137 O O . GLU B 1 204 ? -0.282 30.016 16.031 1 98.44 204 GLU B O 1
ATOM 4142 N N . THR B 1 205 ? 0.473 29.297 14.133 1 97.25 205 THR B N 1
ATOM 4143 C CA . THR B 1 205 ? 1.46 30.359 14.031 1 97.25 205 THR B CA 1
ATOM 4144 C C . THR B 1 205 ? 0.833 31.625 13.438 1 97.25 205 THR B C 1
ATOM 4146 O O . THR B 1 205 ? 0.05 31.547 12.492 1 97.25 205 THR B O 1
ATOM 4149 N N . ASP B 1 206 ? 1.158 32.75 14.039 1 96.31 206 ASP B N 1
ATOM 4150 C CA . ASP B 1 206 ? 0.625 34 13.555 1 96.31 206 ASP B CA 1
ATOM 4151 C C . ASP B 1 206 ? 1.324 34.438 12.266 1 96.31 206 ASP B C 1
ATOM 4153 O O . ASP B 1 206 ? 2.314 35.156 12.305 1 96.31 206 ASP B O 1
ATOM 4157 N N . ARG B 1 207 ? 0.792 34.031 11.172 1 95.44 207 ARG B N 1
ATOM 4158 C CA . ARG B 1 207 ? 1.313 34.344 9.844 1 95.44 207 ARG B CA 1
ATOM 4159 C C . ARG B 1 207 ? 0.345 35.25 9.078 1 95.44 207 ARG B C 1
ATOM 4161 O O . ARG B 1 207 ? -0.872 35.125 9.258 1 95.44 207 ARG B O 1
ATOM 4168 N N . ALA B 1 208 ? 0.977 36.094 8.211 1 96.19 208 ALA B N 1
ATOM 4169 C CA . ALA B 1 208 ? 0.121 36.844 7.281 1 96.19 208 ALA B CA 1
ATOM 4170 C C . ALA B 1 208 ? -0.607 35.875 6.344 1 96.19 208 ALA B C 1
ATOM 4172 O O . ALA B 1 208 ? -0.096 34.812 6.023 1 96.19 208 ALA B O 1
ATOM 4173 N N . LEU B 1 209 ? -1.782 36.281 5.957 1 96.75 209 LEU B N 1
ATOM 4174 C CA . LEU B 1 209 ? -2.533 35.469 5.016 1 96.75 209 LEU B CA 1
ATOM 4175 C C . LEU B 1 209 ? -1.767 35.312 3.709 1 96.75 209 LEU B C 1
ATOM 4177 O O . LEU B 1 209 ? -1.68 34.188 3.172 1 96.75 209 LEU B O 1
ATOM 4181 N N . THR B 1 210 ? -1.299 36.406 3.227 1 95.19 210 THR B N 1
ATOM 4182 C CA . THR B 1 210 ? -0.471 36.406 2.025 1 95.19 210 THR B CA 1
ATOM 4183 C C . THR B 1 210 ? 0.779 37.25 2.244 1 95.19 210 THR B C 1
ATOM 4185 O O . THR B 1 210 ? 0.749 38.25 2.99 1 95.19 210 THR B O 1
ATOM 4188 N N . SER B 1 211 ? 1.872 36.719 1.731 1 93.25 211 SER B N 1
ATOM 4189 C CA . SER B 1 211 ? 3.119 37.469 1.826 1 93.25 211 SER B CA 1
ATOM 4190 C C . SER B 1 211 ? 4.125 37 0.774 1 93.25 211 SER B C 1
ATOM 4192 O O . SER B 1 211 ? 4.16 35.844 0.416 1 93.25 211 SER B O 1
ATOM 4194 N N . ASP B 1 212 ? 4.945 37.906 0.25 1 89.12 212 ASP B N 1
ATOM 4195 C CA . ASP B 1 212 ? 6.039 37.594 -0.656 1 89.12 212 ASP B CA 1
ATOM 4196 C C . ASP B 1 212 ? 7.375 37.562 0.079 1 89.12 212 ASP B C 1
ATOM 4198 O O . ASP B 1 212 ? 8.391 37.125 -0.475 1 89.12 212 ASP B O 1
ATOM 4202 N N . LYS B 1 213 ? 7.363 37.875 1.278 1 91.5 213 LYS B N 1
ATOM 4203 C CA . LYS B 1 213 ? 8.609 38.031 2.021 1 91.5 213 LYS B CA 1
ATOM 4204 C C . LYS B 1 213 ? 8.844 36.844 2.955 1 91.5 213 LYS B C 1
ATOM 4206 O O . LYS B 1 213 ? 9.984 36.5 3.244 1 91.5 213 LYS B O 1
ATOM 4211 N N . GLU B 1 214 ? 7.773 36.375 3.492 1 92.88 214 GLU B N 1
ATOM 4212 C CA . GLU B 1 214 ? 7.84 35.219 4.41 1 92.88 214 GLU B CA 1
ATOM 4213 C C . GLU B 1 214 ? 6.785 34.188 4.066 1 92.88 214 GLU B C 1
ATOM 4215 O O . GLU B 1 214 ? 5.84 34.469 3.326 1 92.88 214 GLU B O 1
ATOM 4220 N N . VAL B 1 215 ? 7.023 33.062 4.609 1 94 215 VAL B N 1
ATOM 4221 C CA . VAL B 1 215 ? 6.051 31.984 4.398 1 94 215 VAL B CA 1
ATOM 4222 C C . VAL B 1 215 ? 4.723 32.375 5.051 1 94 215 VAL B C 1
ATOM 4224 O O . VAL B 1 215 ? 4.676 32.688 6.238 1 94 215 VAL B O 1
ATOM 4227 N N . SER B 1 216 ? 3.688 32.438 4.258 1 95.88 216 SER B N 1
ATOM 4228 C CA . SER B 1 216 ? 2.355 32.844 4.691 1 95.88 216 SER B CA 1
ATOM 4229 C C . SER B 1 216 ? 1.403 31.656 4.738 1 95.88 216 SER B C 1
ATOM 4231 O O . SER B 1 216 ? 1.783 30.531 4.391 1 95.88 216 SER B O 1
ATOM 4233 N N . VAL B 1 217 ? 0.22 31.891 5.199 1 97.31 217 VAL B N 1
ATOM 4234 C CA . VAL B 1 217 ? -0.804 30.859 5.27 1 97.31 217 VAL B CA 1
ATOM 4235 C C . VAL B 1 217 ? -1.099 30.328 3.865 1 97.31 217 VAL B C 1
ATOM 4237 O O . VAL B 1 217 ? -1.291 29.125 3.676 1 97.31 217 VAL B O 1
ATOM 4240 N N . SER B 1 218 ? -1.108 31.219 2.887 1 95.31 218 SER B N 1
ATOM 4241 C CA . SER B 1 218 ? -1.428 30.844 1.511 1 95.31 218 SER B CA 1
ATOM 4242 C C . SER B 1 218 ? -0.412 29.859 0.954 1 95.31 218 SER B C 1
ATOM 4244 O O . SER B 1 218 ? -0.746 29.031 0.101 1 95.31 218 SER B O 1
ATOM 4246 N N . HIS B 1 219 ? 0.803 29.891 1.464 1 93.12 219 HIS B N 1
ATOM 4247 C CA . HIS B 1 219 ? 1.844 28.984 1.016 1 93.12 219 HIS B CA 1
ATOM 4248 C C . HIS B 1 219 ? 1.641 27.578 1.601 1 93.12 219 HIS B C 1
ATOM 4250 O O . HIS B 1 219 ? 2.117 26.594 1.039 1 93.12 219 HIS B O 1
ATOM 4256 N N . LEU B 1 220 ? 0.89 27.484 2.74 1 97.06 220 LEU B N 1
ATOM 4257 C CA . LEU B 1 220 ? 0.9 26.25 3.512 1 97.06 220 LEU B CA 1
ATOM 4258 C C . LEU B 1 220 ? -0.461 25.562 3.455 1 97.06 220 LEU B C 1
ATOM 4260 O O . LEU B 1 220 ? -0.547 24.344 3.559 1 97.06 220 LEU B O 1
ATOM 4264 N N . ILE B 1 221 ? -1.478 26.297 3.285 1 98.06 221 ILE B N 1
ATOM 4265 C CA . ILE B 1 221 ? -2.826 25.797 3.518 1 98.06 221 ILE B CA 1
ATOM 4266 C C . ILE B 1 221 ? -3.191 24.781 2.432 1 98.06 221 ILE B C 1
ATOM 4268 O O . ILE B 1 221 ? -3.914 23.828 2.689 1 98.06 221 ILE B O 1
ATOM 4272 N N . HIS B 1 222 ? -2.723 24.969 1.221 1 97 222 HIS B N 1
ATOM 4273 C CA . HIS B 1 222 ? -2.979 24 0.158 1 97 222 HIS B CA 1
ATOM 4274 C C . HIS B 1 222 ? -2.281 22.672 0.44 1 97 222 HIS B C 1
ATOM 4276 O O . HIS B 1 222 ? -2.812 21.609 0.119 1 97 222 HIS B O 1
ATOM 4282 N N . ALA B 1 223 ? -1.094 22.766 0.979 1 97.56 223 ALA B N 1
ATOM 4283 C CA . ALA B 1 223 ? -0.381 21.562 1.388 1 97.56 223 ALA B CA 1
ATOM 4284 C C . ALA B 1 223 ? -1.114 20.844 2.52 1 97.56 223 ALA B C 1
ATOM 4286 O O . ALA B 1 223 ? -1.182 19.609 2.547 1 97.56 223 ALA B O 1
ATOM 4287 N N . LEU B 1 224 ? -1.668 21.625 3.404 1 98.44 224 LEU B N 1
ATOM 4288 C CA . LEU B 1 224 ? -2.449 21.047 4.488 1 98.44 224 LEU B CA 1
ATOM 4289 C C . LEU B 1 224 ? -3.676 20.328 3.949 1 98.44 224 LEU B C 1
ATOM 4291 O O . LEU B 1 224 ? -3.975 19.203 4.367 1 98.44 224 LEU B O 1
ATOM 4295 N N . ALA B 1 225 ? -4.336 20.969 3.033 1 97.88 225 ALA B N 1
ATOM 4296 C CA . A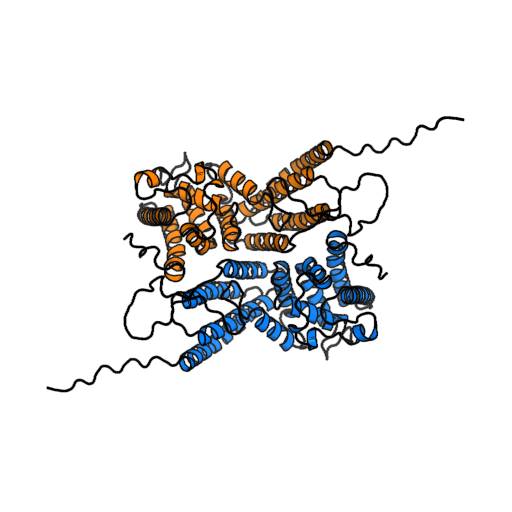LA B 1 225 ? -5.5 20.344 2.414 1 97.88 225 ALA B CA 1
ATOM 4297 C C . ALA B 1 225 ? -5.125 19.031 1.731 1 97.88 225 ALA B C 1
ATOM 4299 O O . ALA B 1 225 ? -5.824 18.031 1.872 1 97.88 225 ALA B O 1
ATOM 4300 N N . ALA B 1 226 ? -4.016 19.047 1.037 1 97.31 226 ALA B N 1
ATOM 4301 C CA . ALA B 1 226 ? -3.535 17.844 0.357 1 97.31 226 ALA B CA 1
ATOM 4302 C C . ALA B 1 226 ? -3.207 16.75 1.358 1 97.31 226 ALA B C 1
ATOM 4304 O O . ALA B 1 226 ? -3.496 15.57 1.114 1 97.31 226 ALA B O 1
ATOM 4305 N N . PHE B 1 227 ? -2.605 17.125 2.43 1 98.38 227 PHE B N 1
ATOM 4306 C CA . PHE B 1 227 ? -2.252 16.188 3.48 1 98.38 227 PHE B CA 1
ATOM 4307 C C . PHE B 1 227 ? -3.5 15.516 4.047 1 98.38 227 PHE B C 1
ATOM 4309 O O . PHE B 1 227 ? -3.586 14.289 4.09 1 98.38 227 PHE B O 1
ATOM 4316 N N . ILE B 1 228 ? -4.5 16.281 4.371 1 96.62 228 ILE B N 1
ATOM 4317 C CA . ILE B 1 228 ? -5.715 15.812 5.027 1 96.62 228 ILE B CA 1
ATOM 4318 C C . ILE B 1 228 ? -6.535 14.961 4.051 1 96.62 228 ILE B C 1
ATOM 4320 O O . ILE B 1 228 ? -7.168 13.984 4.453 1 96.62 228 ILE B O 1
ATOM 4324 N N . ARG B 1 229 ? -6.488 15.328 2.863 1 95.25 229 ARG B N 1
ATOM 4325 C CA . ARG B 1 229 ? -7.227 14.578 1.851 1 95.25 229 ARG B CA 1
ATOM 4326 C C . ARG B 1 229 ? -6.934 13.086 1.953 1 95.25 229 ARG B C 1
ATOM 4328 O O . ARG B 1 229 ? -7.844 12.258 1.845 1 95.25 229 ARG B O 1
ATOM 4335 N N . TYR B 1 230 ? -5.727 12.734 2.213 1 95.38 230 TYR B N 1
ATOM 4336 C CA . TYR B 1 230 ? -5.344 11.328 2.234 1 95.38 230 TYR B CA 1
ATOM 4337 C C . TYR B 1 230 ? -5.324 10.789 3.658 1 95.38 230 TYR B C 1
ATOM 4339 O O . TYR B 1 230 ? -5.531 9.594 3.881 1 95.38 230 TYR B O 1
ATOM 4347 N N . ALA B 1 231 ? -5.129 11.672 4.613 1 94.75 231 ALA B N 1
ATOM 4348 C CA . ALA B 1 231 ? -4.891 11.195 5.973 1 94.75 231 ALA B CA 1
ATOM 4349 C C . ALA B 1 231 ? -6.012 11.633 6.91 1 94.75 231 ALA B C 1
ATOM 4351 O O . ALA B 1 231 ? -5.793 11.797 8.109 1 94.75 231 ALA B O 1
ATOM 4352 N N . LYS B 1 232 ? -7.184 11.914 6.395 1 91.31 232 LYS B N 1
ATOM 4353 C CA . LYS B 1 232 ? -8.273 12.461 7.199 1 91.31 232 LYS B CA 1
ATOM 4354 C C . LYS B 1 232 ? -8.586 11.555 8.383 1 91.31 232 LYS B C 1
ATOM 4356 O O . LYS B 1 232 ? -8.719 12.023 9.516 1 91.31 232 LYS B O 1
ATOM 4361 N N . GLU B 1 233 ? -8.617 10.211 8.172 1 86.94 233 GLU B N 1
ATOM 4362 C CA . GLU B 1 233 ? -8.93 9.281 9.25 1 86.94 233 GLU B CA 1
ATOM 4363 C C . GLU B 1 233 ? -7.801 9.242 10.281 1 86.94 233 GLU B C 1
ATOM 4365 O O . GLU B 1 233 ? -8.055 9.242 11.492 1 86.94 233 GLU B O 1
ATOM 4370 N N . SER B 1 234 ? -6.637 9.234 9.766 1 91.38 234 SER B N 1
ATOM 4371 C CA . SER B 1 234 ? -5.473 9.203 10.648 1 91.38 234 SER B CA 1
ATOM 4372 C C . SER B 1 234 ? -5.375 10.477 11.484 1 91.38 234 SER B C 1
ATOM 4374 O O . SER B 1 234 ? -4.973 10.43 12.648 1 91.38 234 SER B O 1
ATOM 4376 N N . THR B 1 235 ? -5.711 11.547 10.844 1 92.62 235 THR B N 1
ATOM 4377 C CA . THR B 1 235 ? -5.676 12.828 11.539 1 92.62 235 THR B CA 1
ATOM 4378 C C . THR B 1 235 ? -6.609 12.812 12.75 1 92.62 235 THR B C 1
ATOM 4380 O O . THR B 1 235 ? -6.227 13.234 13.844 1 92.62 235 THR B O 1
ATOM 4383 N N . LEU B 1 236 ? -7.672 12.297 12.531 1 87.06 236 LEU B N 1
ATOM 4384 C CA . LEU B 1 236 ? -8.656 12.211 13.602 1 87.06 236 LEU B CA 1
ATOM 4385 C C . LEU B 1 236 ? -8.203 11.234 14.68 1 87.06 236 LEU B C 1
ATOM 4387 O O . LEU B 1 236 ? -8.336 11.516 15.875 1 87.06 236 LEU B O 1
ATOM 4391 N N . SER B 1 237 ? -7.73 10.102 14.242 1 86.44 237 SER B N 1
ATOM 4392 C CA . SER B 1 237 ? -7.246 9.094 15.18 1 86.44 237 SER B CA 1
ATOM 4393 C C . SER B 1 237 ? -6.117 9.641 16.047 1 86.44 237 SER B C 1
ATOM 4395 O O . SER B 1 237 ? -6.105 9.438 17.266 1 86.44 237 SER B O 1
ATOM 4397 N N . LEU B 1 238 ? -5.266 10.32 15.43 1 91.44 238 LEU B N 1
ATOM 4398 C CA . LEU B 1 238 ? -4.145 10.922 16.156 1 91.44 238 LEU B CA 1
ATOM 4399 C C . LEU B 1 238 ? -4.641 11.953 17.156 1 91.44 238 LEU B C 1
ATOM 4401 O O . LEU B 1 238 ? -4.164 11.992 18.297 1 91.44 238 LEU B O 1
ATOM 4405 N N . SER B 1 239 ? -5.547 12.727 16.766 1 90.31 239 SER B N 1
ATOM 4406 C CA . SER B 1 239 ? -6.07 13.789 17.625 1 90.31 239 SER B CA 1
ATOM 4407 C C . SER B 1 239 ? -6.859 13.219 18.797 1 90.31 239 SER B C 1
ATOM 4409 O O . SER B 1 239 ? -6.949 13.852 19.859 1 90.31 239 SER B O 1
ATOM 4411 N N . ASN B 1 240 ? -7.328 12.016 18.609 1 83.81 240 ASN B N 1
ATOM 4412 C CA . ASN B 1 240 ? -8.062 11.344 19.688 1 83.81 240 ASN B CA 1
ATOM 4413 C C . ASN B 1 240 ? -7.129 10.539 20.578 1 83.81 240 ASN B C 1
ATOM 4415 O O . ASN B 1 240 ? -7.578 9.906 21.547 1 83.81 240 ASN B O 1
ATOM 4419 N N . GLY B 1 241 ? -5.926 10.57 20.234 1 81.06 241 GLY B N 1
ATOM 4420 C CA . GLY B 1 241 ? -4.93 9.914 21.078 1 81.06 241 GLY B CA 1
ATOM 4421 C C . GLY B 1 241 ? -4.598 8.508 20.609 1 81.06 241 GLY B C 1
ATOM 4422 O O . GLY B 1 241 ? -3.688 7.875 21.156 1 81.06 241 GLY B O 1
ATOM 4423 N N . SER B 1 242 ? -5.391 8.125 19.609 1 77.88 242 SER B N 1
ATOM 4424 C CA . SER B 1 242 ? -5.105 6.793 19.094 1 77.88 242 SER B CA 1
ATOM 4425 C C . SER B 1 242 ? -3.885 6.805 18.188 1 77.88 242 SER B C 1
ATOM 4427 O O . SER B 1 242 ? -3.773 7.648 17.297 1 77.88 242 SER B O 1
ATOM 4429 N N . GLU B 1 243 ? -2.865 6.074 18.375 1 79.19 243 GLU B N 1
ATOM 4430 C CA . GLU B 1 243 ? -1.681 5.871 17.547 1 79.19 243 GLU B CA 1
ATOM 4431 C C . GLU B 1 243 ? -0.749 7.078 17.609 1 79.19 243 GLU B C 1
ATOM 4433 O O . GLU B 1 243 ? 0.188 7.184 16.812 1 79.19 243 GLU B O 1
ATOM 4438 N N . ALA B 1 244 ? -1.15 8.102 18.391 1 83.31 244 ALA B N 1
ATOM 4439 C CA . ALA B 1 244 ? -0.318 9.297 18.469 1 83.31 244 ALA B CA 1
ATOM 4440 C C . ALA B 1 244 ? 1.044 8.977 19.078 1 83.31 244 ALA B C 1
ATOM 4442 O O . ALA B 1 244 ? 1.139 8.195 20.031 1 83.31 244 ALA B O 1
ATOM 4443 N N . PRO B 1 245 ? 2.029 9.562 18.453 1 89.62 245 PRO B N 1
ATOM 4444 C CA . PRO B 1 245 ? 3.34 9.367 19.078 1 89.62 245 PRO B CA 1
ATOM 4445 C C . PRO B 1 245 ? 3.426 9.969 20.469 1 89.62 245 PRO B C 1
ATOM 4447 O O . PRO B 1 245 ? 2.715 10.93 20.781 1 89.62 245 PRO B O 1
ATOM 4450 N N . ASP B 1 246 ? 4.328 9.328 21.188 1 89.31 246 ASP B N 1
ATOM 4451 C CA . ASP B 1 246 ? 4.629 9.938 22.484 1 89.31 246 ASP B CA 1
ATOM 4452 C C . ASP B 1 246 ? 5.207 11.344 22.312 1 89.31 246 ASP B C 1
ATOM 4454 O O . ASP B 1 246 ? 6.094 11.555 21.484 1 89.31 246 ASP B O 1
ATOM 4458 N N . VAL B 1 247 ? 4.695 12.203 23.109 1 88.5 247 VAL B N 1
ATOM 4459 C CA . VAL B 1 247 ? 5.105 13.602 23.016 1 88.5 247 VAL B CA 1
ATOM 4460 C C . VAL B 1 247 ? 6.621 13.711 23.188 1 88.5 247 VAL B C 1
ATOM 4462 O O . VAL B 1 247 ? 7.266 14.555 22.562 1 88.5 247 VAL B O 1
ATOM 4465 N N . GLY B 1 248 ? 7.137 12.836 23.969 1 87.81 248 GLY B N 1
ATOM 4466 C CA . GLY B 1 248 ? 8.562 12.844 24.234 1 87.81 248 GLY B CA 1
ATOM 4467 C C . GLY B 1 248 ? 9.406 12.477 23.016 1 87.81 248 GLY B C 1
ATOM 4468 O O . GLY B 1 248 ? 10.602 12.766 22.984 1 87.81 248 GLY B O 1
ATOM 4469 N N . THR B 1 249 ? 8.805 11.914 22.047 1 89.81 249 THR B N 1
ATOM 4470 C CA . THR B 1 249 ? 9.539 11.492 20.859 1 89.81 249 THR B CA 1
ATOM 4471 C C . THR B 1 249 ? 9.43 12.539 19.766 1 89.81 249 THR B C 1
ATOM 4473 O O . THR B 1 249 ? 10.117 12.445 18.734 1 89.81 249 THR B O 1
ATOM 4476 N N . LEU B 1 250 ? 8.617 13.5 19.953 1 94.81 250 LEU B N 1
ATOM 4477 C CA . LEU B 1 250 ? 8.453 14.578 19 1 94.81 250 LEU B CA 1
ATOM 4478 C C . LEU B 1 250 ? 9.461 15.695 19.25 1 94.81 250 LEU B C 1
ATOM 4480 O O . LEU B 1 250 ? 9.781 16 20.406 1 94.81 250 LEU B O 1
ATOM 4484 N N . PRO B 1 251 ? 9.969 16.25 18.172 1 95.31 251 PRO B N 1
ATOM 4485 C CA . PRO B 1 251 ? 10.734 17.484 18.406 1 95.31 251 PRO B CA 1
ATOM 4486 C C . PRO B 1 251 ? 9.945 18.516 19.203 1 95.31 251 PRO B C 1
ATOM 4488 O O . PRO B 1 251 ? 8.773 18.766 18.906 1 95.31 251 PRO B O 1
ATOM 4491 N N . PRO B 1 252 ? 10.523 19.125 20.125 1 94.81 252 PRO B N 1
ATOM 4492 C CA . PRO B 1 252 ? 9.805 20.094 20.969 1 94.81 252 PRO B CA 1
ATOM 4493 C C . PRO B 1 252 ? 9.172 21.219 20.156 1 94.81 252 PRO B C 1
ATOM 4495 O O . PRO B 1 252 ? 8.062 21.672 20.469 1 94.81 252 PRO B O 1
ATOM 4498 N N . SER B 1 253 ? 9.891 21.656 19.172 1 94.5 253 SER B N 1
ATOM 4499 C CA . SER B 1 253 ? 9.375 22.75 18.359 1 94.5 253 SER B CA 1
ATOM 4500 C C . SER B 1 253 ? 8.094 22.344 17.625 1 94.5 253 SER B C 1
ATOM 4502 O O . SER B 1 253 ? 7.289 23.203 17.266 1 94.5 253 SER B O 1
ATOM 4504 N N . VAL B 1 254 ? 7.91 21.062 17.391 1 96.56 254 VAL B N 1
ATOM 4505 C CA . VAL B 1 254 ? 6.734 20.547 16.703 1 96.56 254 VAL B CA 1
ATOM 4506 C C . VAL B 1 254 ? 5.621 20.266 17.703 1 96.56 254 VAL B C 1
ATOM 4508 O O . VAL B 1 254 ? 4.453 20.562 17.453 1 96.56 254 VAL B O 1
ATOM 4511 N N . ALA B 1 255 ? 5.992 19.734 18.828 1 96.5 255 ALA B N 1
ATOM 4512 C CA . ALA B 1 255 ? 5.027 19.312 19.844 1 96.5 255 ALA B CA 1
ATOM 4513 C C . ALA B 1 255 ? 4.387 20.531 20.531 1 96.5 255 ALA B C 1
ATOM 4515 O O . ALA B 1 255 ? 3.23 20.469 20.938 1 96.5 255 ALA B O 1
ATOM 4516 N N . SER B 1 256 ? 5.125 21.609 20.625 1 96.69 256 SER B N 1
ATOM 4517 C CA . SER B 1 256 ? 4.66 22.797 21.344 1 96.69 256 SER B CA 1
ATOM 4518 C C . SER B 1 256 ? 3.562 23.516 20.578 1 96.69 256 SER B C 1
ATOM 4520 O O . SER B 1 256 ? 3.443 23.359 19.359 1 96.69 256 SER B O 1
ATOM 4522 N N . LEU B 1 257 ? 2.812 24.25 21.281 1 97.69 257 LEU B N 1
ATOM 4523 C CA . LEU B 1 257 ? 1.736 25.016 20.688 1 97.69 257 LEU B CA 1
ATOM 4524 C C . LEU B 1 257 ? 2.287 26.266 19.984 1 97.69 257 LEU B C 1
ATOM 4526 O O . LEU B 1 257 ? 3.23 26.891 20.469 1 97.69 257 LEU B O 1
ATOM 4530 N N . GLY B 1 258 ? 1.691 26.578 18.875 1 97.5 258 GLY B N 1
ATOM 4531 C CA . GLY B 1 258 ? 1.975 27.875 18.281 1 97.5 258 GLY B CA 1
ATOM 4532 C C . GLY B 1 258 ? 1.362 29.031 19.047 1 97.5 258 GLY B C 1
ATOM 4533 O O . GLY B 1 258 ? 0.6 28.812 19.984 1 97.5 258 GLY B O 1
ATOM 4534 N N . GLU B 1 259 ? 1.633 30.25 18.625 1 96.88 259 GLU B N 1
ATOM 4535 C CA . GLU B 1 259 ? 1.27 31.469 19.328 1 96.88 259 GLU B CA 1
ATOM 4536 C C . GLU B 1 259 ? -0.245 31.594 19.484 1 96.88 259 GLU B C 1
ATOM 4538 O O . GLU B 1 259 ? -0.751 31.859 20.578 1 96.88 259 GLU B O 1
ATOM 4543 N N . LEU B 1 260 ? -0.936 31.406 18.391 1 97.56 260 LEU B N 1
ATOM 4544 C CA . LEU B 1 260 ? -2.383 31.594 18.406 1 97.56 260 LEU B CA 1
ATOM 4545 C C . LEU B 1 260 ? -3.057 30.562 19.297 1 97.56 260 LEU B C 1
ATOM 4547 O O . LEU B 1 260 ? -4.023 30.875 20 1 97.56 260 LEU B O 1
ATOM 4551 N N . ALA B 1 261 ? -2.582 29.328 19.219 1 97.5 261 ALA B N 1
ATOM 4552 C CA . ALA B 1 261 ? -3.127 28.266 20.047 1 97.5 261 ALA B CA 1
ATOM 4553 C C . ALA B 1 261 ? -2.871 28.547 21.531 1 97.5 261 ALA B C 1
ATOM 4555 O O . ALA B 1 261 ? -3.754 28.344 22.375 1 97.5 261 ALA B O 1
ATOM 4556 N N . ARG B 1 262 ? -1.696 29.016 21.844 1 96.19 262 ARG B N 1
ATOM 4557 C CA . ARG B 1 262 ? -1.356 29.359 23.219 1 96.19 262 ARG B CA 1
ATOM 4558 C C . ARG B 1 262 ? -2.262 30.484 23.734 1 96.19 262 ARG B C 1
ATOM 4560 O O . ARG B 1 262 ? -2.748 30.406 24.875 1 96.19 262 ARG B O 1
ATOM 4567 N N . GLN B 1 263 ? -2.49 31.422 22.969 1 96.06 263 GLN B N 1
ATOM 4568 C CA . GLN B 1 263 ? -3.273 32.594 23.344 1 96.06 263 GLN B CA 1
ATOM 4569 C C . GLN B 1 263 ? -4.738 32.219 23.562 1 96.06 263 GLN B C 1
ATOM 4571 O O . GLN B 1 263 ? -5.453 32.938 24.281 1 96.06 263 GLN B O 1
ATOM 4576 N N . SER B 1 264 ? -5.137 31.188 22.875 1 94.44 264 SER B N 1
ATOM 4577 C CA . SER B 1 264 ? -6.531 30.797 23.016 1 94.44 264 SER B CA 1
ATOM 4578 C C . SER B 1 264 ? -6.828 30.328 24.438 1 94.44 264 SER B C 1
ATOM 4580 O O . SER B 1 264 ? -7.977 30.375 24.891 1 94.44 264 SER B O 1
ATOM 4582 N N . GLY B 1 265 ? -5.852 29.656 25.156 1 93.44 265 GLY B N 1
ATOM 4583 C CA . GLY B 1 265 ? -5.992 29.203 26.531 1 93.44 265 GLY B CA 1
ATOM 4584 C C . GLY B 1 265 ? -6.789 27.922 26.656 1 93.44 265 GLY B C 1
ATOM 4585 O O . GLY B 1 265 ? -7.051 27.453 27.766 1 93.44 265 GLY B O 1
ATOM 4586 N N . THR B 1 266 ? -7.133 27.344 25.594 1 91.5 266 THR B N 1
ATOM 4587 C CA . THR B 1 266 ? -8.031 26.188 25.625 1 91.5 266 THR B CA 1
ATOM 4588 C C . THR B 1 266 ? -7.234 24.891 25.547 1 91.5 266 THR B C 1
ATOM 4590 O O . THR B 1 266 ? -7.773 23.812 25.828 1 91.5 266 THR B O 1
ATOM 4593 N N . ILE B 1 267 ? -5.961 25.031 25.172 1 92.75 267 ILE B N 1
ATOM 4594 C CA . ILE B 1 267 ? -5.137 23.844 24.969 1 92.75 267 ILE B CA 1
ATOM 4595 C C . ILE B 1 267 ? -4.035 23.797 26.031 1 92.75 267 ILE B C 1
ATOM 4597 O O . ILE B 1 267 ? -3.26 24.75 26.172 1 92.75 267 ILE B O 1
ATOM 4601 N N . ASN B 1 268 ? -3.912 22.703 26.688 1 86.25 268 ASN B N 1
ATOM 4602 C CA . ASN B 1 268 ? -2.984 22.672 27.812 1 86.25 268 ASN B CA 1
ATOM 4603 C C . ASN B 1 268 ? -1.925 21.578 27.625 1 86.25 268 ASN B C 1
ATOM 4605 O O . ASN B 1 268 ? -1.099 21.359 28.516 1 86.25 268 ASN B O 1
ATOM 4609 N N . VAL B 1 269 ? -1.997 20.906 26.531 1 90.94 269 VAL B N 1
ATOM 4610 C CA . VAL B 1 269 ? -1.055 19.797 26.391 1 90.94 269 VAL B CA 1
ATOM 4611 C C . VAL B 1 269 ? -0.375 19.891 25.016 1 90.94 269 VAL B C 1
ATOM 4613 O O . VAL B 1 269 ? -0.998 20.281 24.031 1 90.94 269 VAL B O 1
ATOM 4616 N N . PRO B 1 270 ? 0.881 19.594 25 1 94.88 270 PRO B N 1
ATOM 4617 C CA . PRO B 1 270 ? 1.569 19.5 23.719 1 94.88 270 PRO B CA 1
ATOM 4618 C C . PRO B 1 270 ? 1.179 18.266 22.922 1 94.88 270 PRO B C 1
ATOM 4620 O O . PRO B 1 270 ? 0.558 17.344 23.469 1 94.88 270 PRO B O 1
ATOM 4623 N N . GLY B 1 271 ? 1.53 18.234 21.609 1 96.06 271 GLY B N 1
ATOM 4624 C CA . GLY B 1 271 ? 1.231 17.078 20.781 1 96.06 271 GLY B CA 1
ATOM 4625 C C . GLY B 1 271 ? -0.206 17.047 20.297 1 96.06 271 GLY B C 1
ATOM 4626 O O . GLY B 1 271 ? -0.831 18.094 20.125 1 96.06 271 GLY B O 1
ATOM 4627 N N . PHE B 1 272 ? -0.658 15.93 19.984 1 94.5 272 PHE B N 1
ATOM 4628 C CA . PHE B 1 272 ? -2.031 15.773 19.516 1 94.5 272 PHE B CA 1
ATOM 4629 C C . PHE B 1 272 ? -3.002 15.742 20.703 1 94.5 272 PHE B C 1
ATOM 4631 O O . PHE B 1 272 ? -2.709 15.141 21.734 1 94.5 272 PHE B O 1
ATOM 4638 N N . SER B 1 273 ? -4.066 16.328 20.547 1 91.31 273 SER B N 1
ATOM 4639 C CA . SER B 1 273 ? -5.145 16.281 21.516 1 91.31 273 SER B CA 1
ATOM 4640 C C . SER B 1 273 ? -6.473 16.703 20.906 1 91.31 273 SER B C 1
ATOM 4642 O O . SER B 1 273 ? -6.496 17.344 19.844 1 91.31 273 SER B O 1
ATOM 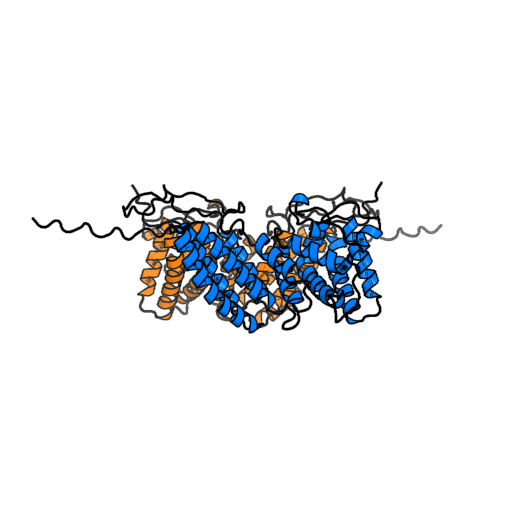4644 N N . VAL B 1 274 ? -7.465 16.344 21.594 1 89.06 274 VAL B N 1
ATOM 4645 C CA . VAL B 1 274 ? -8.805 16.703 21.125 1 89.06 274 VAL B CA 1
ATOM 4646 C C . VAL B 1 274 ? -8.984 18.219 21.172 1 89.06 274 VAL B C 1
ATOM 4648 O O . VAL B 1 274 ? -9.594 18.797 20.281 1 89.06 274 VAL B O 1
ATOM 4651 N N . GLU B 1 275 ? -8.5 18.844 22.203 1 91.44 275 GLU B N 1
ATOM 4652 C CA . GLU B 1 275 ? -8.602 20.297 22.344 1 91.44 275 GLU B CA 1
ATOM 4653 C C . GLU B 1 275 ? -7.883 21.016 21.203 1 91.44 275 GLU B C 1
ATOM 4655 O O . GLU B 1 275 ? -8.391 22 20.672 1 91.44 275 GLU B O 1
ATOM 4660 N N . ARG B 1 276 ? -6.742 20.547 20.922 1 94.12 276 ARG B N 1
ATOM 4661 C CA . ARG B 1 276 ? -5.965 21.141 19.828 1 94.12 276 ARG B CA 1
ATOM 4662 C C . ARG B 1 276 ? -6.676 20.969 18.5 1 94.12 276 ARG B C 1
ATOM 4664 O O . ARG B 1 276 ? -6.664 21.875 17.656 1 94.12 276 ARG B O 1
ATOM 4671 N N . TRP B 1 277 ? -7.297 19.859 18.328 1 93.38 277 TRP B N 1
ATOM 4672 C CA . TRP B 1 277 ? -8.094 19.594 17.125 1 93.38 277 TRP B CA 1
ATOM 4673 C C . TRP B 1 277 ? -9.227 20.594 17 1 93.38 277 TRP B C 1
ATOM 4675 O O . TRP B 1 277 ? -9.445 21.156 15.914 1 93.38 277 TRP B O 1
ATOM 4685 N N . LYS B 1 278 ? -9.906 20.797 18.062 1 91.25 278 LYS B N 1
ATOM 4686 C CA . LYS B 1 278 ? -11.008 21.75 18.047 1 91.25 278 LYS B CA 1
ATOM 4687 C C . LYS B 1 278 ? -10.523 23.156 17.672 1 91.25 278 LYS B C 1
ATOM 4689 O O . LYS B 1 278 ? -11.203 23.875 16.922 1 91.25 278 LYS B O 1
ATOM 4694 N N . PHE B 1 279 ? -9.461 23.469 18.234 1 95.25 279 PHE B N 1
ATOM 4695 C CA . PHE B 1 279 ? -8.867 24.766 17.875 1 95.25 279 PHE B CA 1
ATOM 4696 C C . PHE B 1 279 ? -8.586 24.828 16.391 1 95.25 279 PHE B C 1
ATOM 4698 O O . PHE B 1 279 ? -8.883 25.828 15.734 1 95.25 279 PHE B O 1
ATOM 4705 N N . TRP B 1 280 ? -7.934 23.766 15.789 1 96.75 280 TRP B N 1
ATOM 4706 C CA . TRP B 1 280 ? -7.621 23.719 14.367 1 96.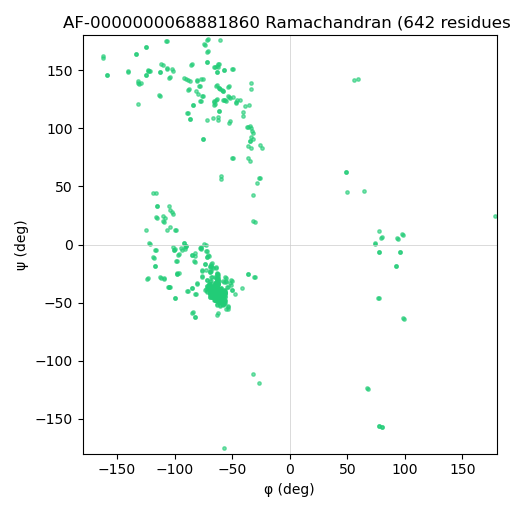75 280 TRP B CA 1
ATOM 4707 C C . TRP B 1 280 ? -8.883 23.891 13.523 1 96.75 280 TRP B C 1
ATOM 4709 O O . TRP B 1 280 ? -8.883 24.625 12.531 1 96.75 280 TRP B O 1
ATOM 4719 N N . MET B 1 281 ? -9.984 23.25 13.93 1 93.81 281 MET B N 1
ATOM 4720 C CA . MET B 1 281 ? -11.234 23.359 13.188 1 93.81 281 MET B CA 1
ATOM 4721 C C . MET B 1 281 ? -11.789 24.781 13.242 1 93.81 281 MET B C 1
ATOM 4723 O O . MET B 1 281 ? -12.258 25.297 12.234 1 93.81 281 MET B O 1
ATOM 4727 N N . SER B 1 282 ? -11.664 25.312 14.414 1 94.88 282 SER B N 1
ATOM 4728 C CA . SER B 1 282 ? -12.117 26.688 14.562 1 94.88 282 SER B CA 1
ATOM 4729 C C . SER B 1 282 ? -11.305 27.641 13.688 1 94.88 282 SER B C 1
ATOM 4731 O O . SER B 1 282 ? -11.852 28.531 13.055 1 94.88 282 SER B O 1
ATOM 4733 N N . ARG B 1 283 ? -10.055 27.453 13.703 1 97.31 283 ARG B N 1
ATOM 4734 C CA . ARG B 1 283 ? -9.172 28.281 12.898 1 97.31 283 ARG B CA 1
ATOM 4735 C C . ARG B 1 283 ? -9.469 28.125 11.414 1 97.31 283 ARG B C 1
ATOM 4737 O O . ARG B 1 283 ? -9.414 29.094 10.656 1 97.31 283 ARG B O 1
ATOM 4744 N N . LEU B 1 284 ? -9.727 26.938 10.945 1 97.75 284 LEU B N 1
ATOM 4745 C CA . LEU B 1 284 ? -10.086 26.688 9.555 1 97.75 284 LEU B CA 1
ATOM 4746 C C . LEU B 1 284 ? -11.375 27.422 9.188 1 97.75 284 LEU B C 1
ATOM 4748 O O . LEU B 1 284 ? -11.484 27.984 8.102 1 97.75 284 LEU B O 1
ATOM 4752 N N . GLU B 1 285 ? -12.281 27.406 10.078 1 96.56 285 GLU B N 1
ATOM 4753 C CA . GLU B 1 285 ? -13.531 28.125 9.852 1 96.56 285 GLU B CA 1
ATOM 4754 C C . GLU B 1 285 ? -13.289 29.625 9.688 1 96.56 285 GLU B C 1
ATOM 4756 O O . GLU B 1 285 ? -13.891 30.266 8.82 1 96.56 285 GLU B O 1
ATOM 4761 N N . GLU B 1 286 ? -12.469 30.078 10.523 1 97.31 286 GLU B N 1
ATOM 4762 C CA . GLU B 1 286 ? -12.094 31.484 10.406 1 97.31 286 GLU B CA 1
ATOM 4763 C C . GLU B 1 286 ? -11.469 31.781 9.039 1 97.31 286 GLU B C 1
ATOM 4765 O O . GLU B 1 286 ? -11.773 32.781 8.422 1 97.31 286 GLU B O 1
ATOM 4770 N N . LEU B 1 287 ? -10.641 30.938 8.555 1 98.06 287 LEU B N 1
ATOM 4771 C CA . LEU B 1 287 ? -9.922 31.141 7.301 1 98.06 287 LEU B CA 1
ATOM 4772 C C . LEU B 1 287 ? -10.867 31.047 6.109 1 98.06 287 LEU B C 1
ATOM 4774 O O . LEU B 1 287 ? -10.641 31.688 5.082 1 98.06 287 LEU B O 1
ATOM 4778 N N . VAL B 1 288 ? -11.859 30.219 6.184 1 97.81 288 VAL B N 1
ATOM 4779 C CA . VAL B 1 288 ? -12.859 30.125 5.121 1 97.81 288 VAL B CA 1
ATOM 4780 C C . VAL B 1 288 ? -13.469 31.5 4.855 1 97.81 288 VAL B C 1
ATOM 4782 O O . VAL B 1 288 ? -13.82 31.812 3.717 1 97.81 288 VAL B O 1
ATOM 4785 N N . ASN B 1 289 ? -13.5 32.312 5.891 1 96.69 289 ASN B N 1
ATOM 4786 C CA . ASN B 1 289 ? -14.125 33.625 5.789 1 96.69 289 ASN B CA 1
ATOM 4787 C C . ASN B 1 289 ? -13.094 34.75 5.789 1 96.69 289 ASN B C 1
ATOM 4789 O O . ASN B 1 289 ? -13.406 35.906 6.113 1 96.69 289 ASN B O 1
ATOM 4793 N N . CYS B 1 290 ? -11.891 34.531 5.441 1 95.88 290 CYS B N 1
ATOM 4794 C CA . CYS B 1 290 ? -10.797 35.469 5.645 1 95.88 290 CYS B CA 1
ATOM 4795 C C . CYS B 1 290 ? -10.742 36.469 4.508 1 95.88 290 CYS B C 1
ATOM 4797 O O . CYS B 1 290 ? -9.992 37.469 4.582 1 95.88 290 CYS B O 1
ATOM 4799 N N . GLY B 1 291 ? -11.484 36.312 3.449 1 94 291 GLY B N 1
ATOM 4800 C CA . GLY B 1 291 ? -11.539 37.281 2.355 1 94 291 GLY B CA 1
ATOM 4801 C C . GLY B 1 291 ? -10.547 36.969 1.247 1 94 291 GLY B C 1
ATOM 4802 O O . GLY B 1 291 ? -10.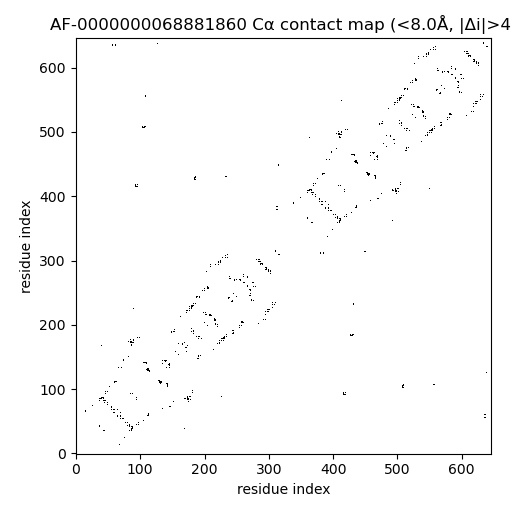625 37.531 0.162 1 94 291 GLY B O 1
ATOM 4803 N N . GLU B 1 292 ? -9.562 36.188 1.479 1 96.12 292 GLU B N 1
ATOM 4804 C CA . GLU B 1 292 ? -8.641 35.719 0.445 1 96.12 292 GLU B CA 1
ATOM 4805 C C . GLU B 1 292 ? -9.141 34.406 -0.199 1 96.12 292 GLU B C 1
ATOM 4807 O O . GLU B 1 292 ? -9.062 33.344 0.406 1 96.12 292 GLU B O 1
ATOM 4812 N N . GLU B 1 293 ? -9.492 34.438 -1.412 1 96.25 293 GLU B N 1
ATOM 4813 C CA . GLU B 1 293 ? -10.227 33.344 -2.076 1 96.25 293 GLU B CA 1
ATOM 4814 C C . GLU B 1 293 ? -9.438 32.062 -2.051 1 96.25 293 GLU B C 1
ATOM 4816 O O . GLU B 1 293 ? -9.992 31 -1.735 1 96.25 293 GLU B O 1
ATOM 4821 N N . SER B 1 294 ? -8.227 32.094 -2.492 1 95.81 294 SER B N 1
ATOM 4822 C CA . SER B 1 294 ? -7.41 30.906 -2.57 1 95.81 294 SER B CA 1
ATOM 4823 C C . SER B 1 294 ? -7.273 30.234 -1.205 1 95.81 294 SER B C 1
ATOM 4825 O O . SER B 1 294 ? -7.398 29.016 -1.088 1 95.81 294 SER B O 1
ATOM 4827 N N . VAL B 1 295 ? -7.051 31.031 -0.177 1 97.81 295 VAL B N 1
ATOM 4828 C CA . VAL B 1 295 ? -6.922 30.531 1.188 1 97.81 295 VAL B CA 1
ATOM 4829 C C . VAL B 1 295 ? -8.266 29.984 1.667 1 97.81 295 VAL B C 1
ATOM 4831 O O . VAL B 1 295 ? -8.328 28.891 2.23 1 97.81 295 VAL B O 1
ATOM 4834 N N . ALA B 1 296 ? -9.266 30.656 1.399 1 98.25 296 ALA B N 1
ATOM 4835 C CA . ALA B 1 296 ? -10.609 30.266 1.817 1 98.25 296 ALA B CA 1
ATOM 4836 C C . ALA B 1 296 ? -11.016 28.938 1.204 1 98.25 296 ALA B C 1
ATOM 4838 O O . ALA B 1 296 ? -11.578 28.078 1.887 1 98.25 296 ALA B O 1
ATOM 4839 N N . THR B 1 297 ? -10.742 28.75 -0.028 1 97.88 297 THR B N 1
ATOM 4840 C CA . THR B 1 297 ? -11.086 27.516 -0.729 1 97.88 297 THR B CA 1
ATOM 4841 C C . THR B 1 297 ? -10.344 26.328 -0.129 1 97.88 297 THR B C 1
ATOM 4843 O O . THR B 1 297 ? -10.93 25.281 0.106 1 97.88 297 THR B O 1
ATOM 4846 N N . ALA B 1 298 ? -9.07 26.531 0.09 1 97.75 298 ALA B N 1
ATOM 4847 C CA . ALA B 1 298 ? -8.273 25.453 0.667 1 97.75 298 ALA B CA 1
ATOM 4848 C C . ALA B 1 298 ? -8.758 25.109 2.074 1 97.75 298 ALA B C 1
ATOM 4850 O O . ALA B 1 298 ? -8.805 23.938 2.447 1 97.75 298 ALA B O 1
ATOM 4851 N N . ALA B 1 299 ? -9.078 26.141 2.822 1 98.38 299 ALA B N 1
ATOM 4852 C CA . ALA B 1 299 ? -9.609 25.906 4.164 1 98.38 299 ALA B CA 1
ATOM 4853 C C . ALA B 1 299 ? -10.93 25.141 4.113 1 98.38 299 ALA B C 1
ATOM 4855 O O . ALA B 1 299 ? -11.148 24.219 4.902 1 98.38 299 ALA B O 1
ATOM 4856 N N . ALA B 1 300 ? -11.727 25.484 3.189 1 97.62 300 ALA B N 1
ATOM 4857 C CA . ALA B 1 300 ? -13 24.797 3.006 1 97.62 300 ALA B CA 1
ATOM 4858 C C . ALA B 1 300 ? -12.781 23.328 2.633 1 97.62 300 ALA B C 1
ATOM 4860 O O . ALA B 1 300 ? -13.508 22.453 3.098 1 97.62 300 ALA B O 1
ATOM 4861 N N . ASN B 1 301 ? -11.859 23.109 1.784 1 96.44 301 ASN B N 1
ATOM 4862 C CA . ASN B 1 301 ? -11.516 21.75 1.427 1 96.44 301 ASN B CA 1
ATOM 4863 C C . ASN B 1 301 ? -11.086 20.938 2.648 1 96.44 301 ASN B C 1
ATOM 4865 O O . ASN B 1 301 ? -11.508 19.797 2.822 1 96.44 301 ASN B O 1
ATOM 4869 N N . CYS B 1 302 ? -10.266 21.547 3.453 1 96.5 302 CYS B N 1
ATOM 4870 C CA . CYS B 1 302 ? -9.828 20.875 4.672 1 96.5 302 CYS B CA 1
ATOM 4871 C C . CYS B 1 302 ? -11.031 20.453 5.516 1 96.5 302 CYS B C 1
ATOM 4873 O O . CYS B 1 302 ? -11.133 19.297 5.914 1 96.5 302 CYS B O 1
ATOM 4875 N N . LEU B 1 303 ? -11.898 21.391 5.723 1 94.56 303 LEU B N 1
ATOM 4876 C CA . LEU B 1 303 ? -13.086 21.125 6.535 1 94.56 303 LEU B CA 1
ATOM 4877 C C . LEU B 1 303 ? -13.961 20.062 5.887 1 94.56 303 LEU B C 1
ATOM 4879 O O . LEU B 1 303 ? -14.516 19.203 6.582 1 94.56 303 LEU B O 1
ATOM 4883 N N . GLY B 1 304 ? -14.047 20.094 4.621 1 90.75 304 GLY B N 1
ATOM 4884 C CA . GLY B 1 304 ? -14.828 19.094 3.893 1 90.75 304 GLY B CA 1
ATOM 4885 C C . GLY B 1 304 ? -14.305 17.688 4.07 1 90.75 304 GLY B C 1
ATOM 4886 O O . GLY B 1 304 ? -15.086 16.734 4.211 1 90.75 304 GLY B O 1
ATOM 4887 N N . TYR B 1 305 ? -13.055 17.531 4.09 1 88.31 305 TYR B N 1
ATOM 4888 C CA . TYR B 1 305 ? -12.445 16.219 4.242 1 88.31 305 TYR B CA 1
ATOM 4889 C C . TYR B 1 305 ? -12.703 15.656 5.637 1 88.31 305 TYR B C 1
ATOM 4891 O O . TYR B 1 305 ? -12.945 14.453 5.793 1 88.31 305 TYR B O 1
ATOM 4899 N N . VAL B 1 306 ? -12.68 16.516 6.629 1 84.88 306 VAL B N 1
ATOM 4900 C CA . VAL B 1 306 ? -12.789 16.062 8.008 1 84.88 306 VAL B CA 1
ATOM 4901 C C . VAL B 1 306 ? -14.25 15.828 8.367 1 84.88 306 VAL B C 1
ATOM 4903 O O . VAL B 1 306 ? -14.57 14.906 9.125 1 84.88 306 VAL B O 1
ATOM 4906 N N . ASP B 1 307 ? -15.148 16.641 8.008 1 74.5 307 ASP B N 1
ATOM 4907 C CA . ASP B 1 307 ? -16.578 16.5 8.289 1 74.5 307 ASP B CA 1
ATOM 4908 C C . ASP B 1 307 ? -17.109 15.148 7.812 1 74.5 307 ASP B C 1
ATOM 4910 O O . ASP B 1 307 ? -17.891 14.5 8.5 1 74.5 307 ASP B O 1
ATOM 4914 N N . CYS B 1 308 ? -16.656 14.758 6.832 1 58.75 308 CYS B N 1
ATOM 4915 C CA . CYS B 1 308 ? -17.109 13.492 6.277 1 58.75 308 CYS B CA 1
ATOM 4916 C C . CYS B 1 308 ? -16.656 12.32 7.148 1 58.75 308 CYS B C 1
ATOM 4918 O O . CYS B 1 308 ? -17.328 11.289 7.207 1 58.75 308 CYS B O 1
ATOM 4920 N N . THR B 1 309 ? -15.594 12.5 7.93 1 59.5 309 THR B N 1
ATOM 4921 C CA . THR B 1 309 ? -15.008 11.406 8.695 1 59.5 309 THR B CA 1
ATOM 4922 C C . THR B 1 309 ? -15.477 11.453 10.148 1 59.5 309 THR B C 1
ATOM 4924 O O . THR B 1 309 ? -15.656 10.406 10.781 1 59.5 309 THR B O 1
ATOM 4927 N N . SER B 1 310 ? -15.461 12.68 10.852 1 53.09 310 SER B N 1
ATOM 4928 C CA . SER B 1 310 ? -15.75 12.852 12.273 1 53.09 310 SER B CA 1
ATOM 4929 C C . SER B 1 310 ? -17.125 12.273 12.633 1 53.09 310 SER B C 1
ATOM 4931 O O . SER B 1 310 ? -17.281 11.672 13.695 1 53.09 310 SER B O 1
ATOM 4933 N N . SER B 1 311 ? -18.125 12.727 11.945 1 46.75 311 SER B N 1
ATOM 4934 C CA . SER B 1 311 ? -19.438 12.234 12.328 1 46.75 311 SER B CA 1
ATOM 4935 C C . SER B 1 311 ? -19.469 10.711 12.406 1 46.75 311 SER B C 1
ATOM 4937 O O . SER B 1 311 ? -20.234 10.133 13.172 1 46.75 311 SER B O 1
ATOM 4939 N N . THR B 1 312 ? -18.766 10.172 11.578 1 46.44 312 THR B N 1
ATOM 4940 C CA . THR B 1 312 ? -18.922 8.742 11.336 1 46.44 312 THR B CA 1
ATOM 4941 C C . THR B 1 312 ? -18.125 7.93 12.352 1 46.44 312 THR B C 1
ATOM 4943 O O . THR B 1 312 ? -18.594 6.902 12.844 1 46.44 312 THR B O 1
ATOM 4946 N N . ILE B 1 313 ? -16.812 8.188 12.383 1 48.09 313 ILE B N 1
ATOM 4947 C CA . ILE B 1 313 ? -15.969 7.18 13.023 1 48.09 313 ILE B CA 1
ATOM 4948 C C . ILE B 1 313 ? -15.984 7.375 14.531 1 48.09 313 ILE B C 1
ATOM 4950 O O . ILE B 1 313 ? -16.125 6.41 15.289 1 48.09 313 ILE B O 1
ATOM 4954 N N . TYR B 1 314 ? -15.5 8.539 15.109 1 47.91 314 TYR B N 1
ATOM 4955 C CA . TYR B 1 314 ? -15.094 8.578 16.516 1 47.91 314 TYR B CA 1
ATOM 4956 C C . TYR B 1 314 ? -16.141 9.289 17.359 1 47.91 314 TYR B C 1
ATOM 4958 O O . TYR B 1 314 ? -15.961 9.438 18.578 1 47.91 314 TYR B O 1
ATOM 4966 N N . GLY B 1 315 ? -17.547 9.18 16.859 1 44.28 315 GLY B N 1
ATOM 4967 C CA . GLY B 1 315 ? -18.469 9.961 17.656 1 44.28 315 GLY B CA 1
ATOM 4968 C C . GLY B 1 315 ? -18.125 11.438 17.688 1 44.28 315 GLY B C 1
ATOM 4969 O O . GLY B 1 315 ? -17.031 11.836 17.312 1 44.28 315 GLY B O 1
ATOM 4970 N N . PRO B 1 316 ? -19.141 12.305 17.672 1 39.03 316 PRO B N 1
ATOM 4971 C CA . PRO B 1 316 ? -18.875 13.75 17.734 1 39.03 316 PRO B CA 1
ATOM 4972 C C . PRO B 1 316 ? -17.688 14.094 18.641 1 39.03 316 PRO B C 1
ATOM 4974 O O . PRO B 1 316 ? -17.625 13.625 19.781 1 39.03 316 PRO B O 1
ATOM 4977 N N . LEU B 1 317 ? -16.469 14.375 18.188 1 39.31 317 LEU B N 1
ATOM 4978 C CA . LEU B 1 317 ? -15.547 15.078 19.078 1 39.31 317 LEU B CA 1
ATOM 4979 C C . LEU B 1 317 ? -16.297 15.992 20.031 1 39.31 317 LEU B C 1
ATOM 4981 O O . LEU B 1 317 ? -15.711 16.562 20.938 1 39.31 317 LEU B O 1
ATOM 4985 N N . GLU B 1 318 ? -17.422 16.531 19.781 1 35.44 318 GLU B N 1
ATOM 4986 C CA . GLU B 1 318 ? -18.203 17.469 20.594 1 35.44 318 GLU B CA 1
ATOM 4987 C C . GLU B 1 318 ? -18.609 16.828 21.922 1 35.44 318 GLU B C 1
ATOM 4989 O O . GLU B 1 318 ? -18.625 17.5 22.953 1 35.44 318 GLU B O 1
ATOM 4994 N N . ASN B 1 319 ? -19.328 15.742 21.938 1 32.88 319 ASN B N 1
ATOM 4995 C CA . ASN B 1 319 ? -20.062 15.438 23.156 1 32.88 319 ASN B CA 1
ATOM 4996 C C . ASN B 1 319 ? -19.125 14.938 24.266 1 32.88 319 ASN B C 1
ATOM 4998 O O . ASN B 1 319 ? -19.562 14.273 25.203 1 32.88 319 ASN B O 1
ATOM 5002 N N . HIS B 1 320 ? -17.844 14.789 24.188 1 30.16 320 HIS B N 1
ATOM 5003 C CA . HIS B 1 320 ? -17.172 14.805 25.469 1 30.16 320 HIS B CA 1
ATOM 5004 C C . HIS B 1 320 ? -17.422 16.125 26.203 1 30.16 320 HIS B C 1
ATOM 5006 O O . HIS B 1 320 ? -16.766 17.125 25.922 1 30.16 320 HIS B O 1
ATOM 5012 N N . THR B 1 321 ? -18.594 16.453 26.406 1 26.11 321 THR B N 1
ATOM 5013 C CA . THR B 1 321 ? -18.859 17.391 27.5 1 26.11 321 THR B CA 1
ATOM 5014 C C . THR B 1 321 ? -17.891 17.172 28.656 1 26.11 321 THR B C 1
ATOM 5016 O O . THR B 1 321 ? -17.781 16.062 29.172 1 26.11 321 THR B O 1
ATOM 5019 N N . ILE B 1 322 ? -16.938 17.938 28.797 1 23.09 322 ILE B N 1
ATOM 5020 C CA . ILE B 1 322 ? -16.328 18.25 30.094 1 23.09 322 ILE B CA 1
ATOM 5021 C C . ILE B 1 322 ? -17.422 18.297 31.172 1 23.09 322 ILE B C 1
ATOM 5023 O O . ILE B 1 322 ? -18.281 19.172 31.141 1 23.09 322 ILE B O 1
ATOM 5027 N N . ASP B 1 323 ? -17.984 17.141 31.625 1 21.16 323 ASP B N 1
ATOM 5028 C CA . ASP B 1 323 ? -18.375 17.344 33 1 21.16 323 ASP B CA 1
ATOM 5029 C C . ASP B 1 323 ? -17.156 17.703 33.875 1 21.16 323 ASP B C 1
ATOM 5031 O O . ASP B 1 323 ? -16.078 17.125 33.688 1 21.16 323 ASP B O 1
#

InterPro domains:
  IPR022085 Oxopyrrolidines biosynthesis cluster protein G [PF12311] (78-284)
  IPR053204 Oxopyrrolidines Biosynthesis-associated Protein [PTHR38797] (62-297)